Protein 3ZLD (pdb70)

B-factor: mean 50.2, std 16.79, range [17.7, 115.34]

Sequence (393 aa):
GQNPWATTTAFADFMKRFNIPQVHGSGIFVDLGRDTEGYREVGGKCPVFGKAIQMHQPAEYSNNFLDDAPTSNDASKKPLPGGFNNPQVYTSGQKFSPIDDSLLQERLGTAGPKTAIGRCALYAYSTIAVNPSTNYTSTYKYPFVYDAVSRKCYVLSVSAQLLKGEKYCSVNGTPSGLTWACFEPVKEKSSARALVYGSAFVAEGNPDAWQSACPNDAVKDALFGKWEDGQCVPFDTKTSVQSDQATNKEECWKRVFANPLVASDAPTTSSPKSGGFGANWANFYLEKESGETICAIFDQVPDCFAPITGAVAYTALGSSTEVNLPQCDSASFIPIEGPCNNCVQVVTECVGNQFDQTSKACCDIAQFLTDSGMKAIEDCSWNPIMQQMACVV

Solvent-accessible surface area: 18013 Å² total; per-residue (Å²): 106,147,16,42,16,75,79,24,86,7,31,8,73,26,14,130,44,3,38,0,18,136,23,3,37,3,0,0,27,2,7,1,21,98,77,20,77,76,67,12,1,2,10,1,120,1,1,6,31,8,1,0,5,97,10,48,13,17,100,153,36,84,55,47,1,14,49,55,7,30,65,76,136,45,93,112,76,83,4,9,40,16,6,9,0,5,12,0,35,7,120,75,57,63,84,0,0,38,6,66,7,76,54,0,84,144,102,31,40,130,105,10,14,136,17,19,18,0,21,0,0,38,0,2,62,16,16,54,10,5,43,80,68,101,117,106,79,5,101,4,32,21,0,0,0,9,10,47,68,45,128,66,0,30,3,0,9,21,1,0,0,34,3,145,32,130,149,48,0,0,72,108,17,88,51,92,52,48,55,65,6,7,5,49,4,50,2,37,116,53,113,82,64,38,5,4,2,2,1,0,18,9,5,86,75,88,18,23,40,21,96,80,40,4,1,18,49,1,1,67,56,0,10,0,0,64,65,99,136,39,113,19,48,55,20,76,42,178,86,19,51,42,30,84,84,0,108,71,102,55,59,0,4,76,54,0,0,56,7,118,96,12,1,36,0,25,18,107,168,85,53,44,97,22,28,0,143,16,1,0,2,0,0,20,42,104,41,201,124,83,61,93,39,15,0,0,0,1,72,83,47,3,56,0,2,7,98,78,134,62,2,5,0,2,4,0,1,1,16,16,80,45,58,81,19,17,86,4,12,54,98,80,52,125,77,92,124,19,116,59,106,127,53,66,32,76,12,11,67,14,104,59,45,56,93,67,118,55,73,103,67,72,112,159,70,51,145,48,19,60,28,3,1,22,26,85,58,41,88,8,4,87,0,50,26,7,119,40,78,0,44,47,130

Radius of gyration: 23.61 Å; Cα contacts (8 Å, |Δi|>4): 1035; chains: 2; bounding box: 48×44×84 Å

Foldseek 3Di:
DDDCLCPPPQNVLQLLQLPCLVQFFFFLQAAQADAFPRGTARATQAKFWQKAKQWFEAPVAPRHQCFAAQDDQDDVDWAGGTHFFDQDADPVRHGLPKDALVVQCVVQDDVAADDSQLSLLQSQQVDWDFDPPPTDTTNGTFKWKAWPVRRIITTGPDSDAFDDDQVAADGNCPPTPHHHTTMGMFRHDDPVTIMMIHGSCNNPPPVNVNVSRHQAAKAWQKAFAAQPPNGTDHDDLVQFPHKDFADDLVRLQGCLLDPPWFGHQDCPCHGRIRSRQTQWKWKWDFDPPPGTIIITTHRDRGSHIDGHHGIIMHTNRYYSHHDYRQQARQVPDDWDWDDQDPQKIWIWHQDPRHTDTDIGGND/DCCVVVVVVVDDDDDQWDADPVVRDIGGDD

CATH classification: 2.10.70.70

Nearest PDB structures (foldseek):
  3zld-assembly1_B  TM=1.034E+00  e=5.941E-05  Toxoplasma gondii
  8him-assembly1_C  TM=4.377E-01  e=8.792E+00  Brassica oleracea
  8buu-assembly1_0  TM=3.820E-01  e=9.437E+00  Bacillus subtilis subsp. subtilis str. 168
  3zld-assembly1_A  TM=1.003E+00  e=3.869E-83  Toxoplasma gondii
  3zle-assembly4_D  TM=8.982E-01  e=1.155E-68  Toxoplasma gondii

Secondary structure (DSSP, 8-state):
---HHHHSHHHHHHHHTT-HHHHT-S-SSS---EEETTEEE---SS-EETEEEEE---TTS---TTSBPPSS--SS-SSPPS-SB--EEETTS-BSS-EEHHHHHHHH-SSS-SSHHHHHHHHHHH-EEEETTTTEE------EEEETTTTEEEEBS-----B-STTT-BBTTBSTT-SPBPEEEEE---SS--EEEE-GGGSSS-TTHHHHHS--S-EEEEEEEEEETTEEEEPPTTSSSB--B-SSHHHHHHHHHHSTTS---PPP------TT-SS-EEEEEE-SSS--EEEEEE-S---EEEEEEEEEEEETTS-S---PPP---TTTPPPEE---BTTEEEEEE-GGGS-EEEEEE--/-THHHHHTTT--PPPSEEEETTTTEEEEE-

InterPro domains:
  IPR003298 Apical membrane antigen 1 [PF02430] (107-438)
  IPR003298 Apical membrane antigen 1 [PR01361] (119-138)
  IPR003298 Apical membrane antigen 1 [PR01361] (296-325)
  IPR003298 Apical membrane antigen 1 [PR01361] (408-4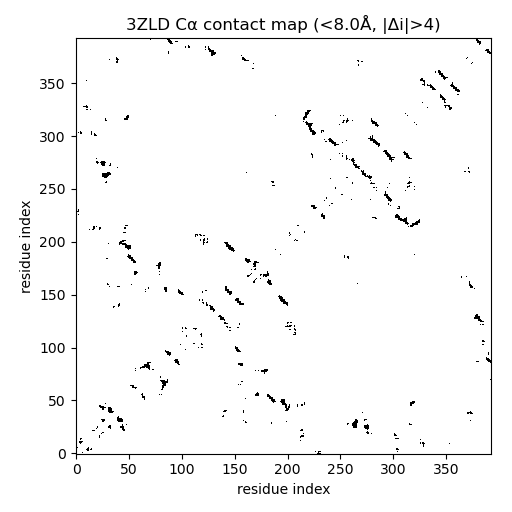36)
  IPR003298 Apical membrane antigen 1 [SM00815] (69-618)

Structure (mmCIF, N/CA/C/O backbone):
data_3ZLD
#
_entry.id   3ZLD
#
_cell.length_a   49.370
_cell.length_b   124.180
_cell.length_c   171.910
_cell.angle_alpha   90.00
_cell.angle_beta   90.00
_cell.angle_gamma   90.00
#
_symmetry.space_group_name_H-M   'C 2 2 21'
#
loop_
_entity.id
_entity.type
_entity.pdbx_description
1 polymer 'APICAL MEMBRANE ANTIGEN 1'
2 polymer 'RHOPTRY NECK PROTEIN 2'
3 water water
#
loop_
_atom_site.group_PDB
_atom_site.id
_atom_site.type_symbol
_atom_site.label_atom_id
_atom_site.label_alt_id
_atom_site.label_comp_id
_atom_site.label_asym_id
_atom_site.label_entity_id
_atom_site.label_seq_id
_atom_site.pdbx_PDB_ins_code
_atom_site.Cartn_x
_atom_site.Cartn_y
_atom_site.Cartn_z
_atom_site.occupancy
_atom_site.B_iso_or_equiv
_atom_site.auth_seq_id
_atom_site.auth_comp_id
_atom_site.auth_asym_id
_atom_site.auth_atom_id
_atom_site.pdbx_PDB_model_num
ATOM 1 N N . GLY A 1 5 ? 61.926 -4.012 33.385 1.00 72.08 96 GLY A N 1
ATOM 2 C CA . GLY A 1 5 ? 62.751 -3.223 32.424 1.00 73.15 96 GLY A CA 1
ATOM 3 C C . GLY A 1 5 ? 62.638 -3.678 30.979 1.00 70.75 96 GLY A C 1
ATOM 4 O O . GLY A 1 5 ? 63.644 -3.852 30.291 1.00 72.30 96 GLY A O 1
ATOM 5 N N . GLN A 1 6 ? 61.413 -3.874 30.516 1.00 67.60 97 GLN A N 1
ATOM 6 C CA . GLN A 1 6 ? 61.166 -4.037 29.095 1.00 68.03 97 GLN A CA 1
ATOM 7 C C . GLN A 1 6 ? 60.999 -2.649 28.489 1.00 68.58 97 GLN A C 1
ATOM 8 O O . GLN A 1 6 ? 60.737 -1.679 29.210 1.00 72.22 97 GLN A O 1
ATOM 14 N N . ASN A 1 7 ? 61.160 -2.554 27.172 1.00 64.87 98 ASN A N 1
ATOM 15 C CA . ASN A 1 7 ? 61.047 -1.279 26.460 1.00 57.11 98 ASN A CA 1
ATOM 16 C C . ASN A 1 7 ? 59.604 -0.912 26.056 1.00 51.08 98 ASN A C 1
ATOM 17 O O . ASN A 1 7 ? 59.015 -1.547 25.190 1.00 49.12 98 ASN A O 1
ATOM 22 N N . PRO A 1 8 ? 59.075 0.177 26.617 1.00 46.29 99 PRO A N 1
ATOM 23 C CA . PRO A 1 8 ? 57.679 0.525 26.430 1.00 45.88 99 PRO A CA 1
ATOM 24 C C . PRO A 1 8 ? 57.378 1.080 25.042 1.00 46.67 99 PRO A C 1
ATOM 25 O O . PRO A 1 8 ? 56.224 1.087 24.614 1.00 46.34 99 PRO A O 1
ATOM 29 N N . TRP A 1 9 ? 58.411 1.581 24.373 1.00 46.44 100 TRP A N 1
ATOM 30 C CA . TRP A 1 9 ? 58.289 2.100 23.017 1.00 46.63 100 TRP A CA 1
ATOM 31 C C . TRP A 1 9 ? 58.111 0.994 21.986 1.00 47.31 100 TRP A C 1
ATOM 32 O O . TRP A 1 9 ? 57.487 1.201 20.961 1.00 46.73 100 TRP A O 1
ATOM 43 N N . ALA A 1 10 ? 58.702 -0.165 22.255 1.00 49.57 101 ALA A N 1
ATOM 44 C CA . ALA A 1 10 ? 58.448 -1.366 21.476 1.00 49.79 101 ALA A CA 1
ATOM 45 C C . ALA A 1 10 ? 57.168 -2.052 21.958 1.00 51.68 101 ALA A C 1
ATOM 46 O O . ALA A 1 10 ? 56.366 -2.542 21.163 1.00 49.53 101 ALA A O 1
ATOM 48 N N . THR A 1 11 ? 56.991 -2.074 23.272 1.00 56.56 102 THR A N 1
ATOM 49 C CA . THR A 1 11 ? 55.891 -2.796 23.907 1.00 60.71 102 THR A CA 1
ATOM 50 C C . THR A 1 11 ? 54.518 -2.162 23.658 1.00 60.66 102 THR A C 1
ATOM 51 O O . THR A 1 11 ? 53.630 -2.766 23.057 1.00 61.48 102 THR A O 1
ATOM 55 N N . THR A 1 12 ? 54.344 -0.944 24.140 1.00 59.26 103 THR A N 1
ATOM 56 C CA . THR A 1 12 ? 53.019 -0.424 24.385 1.00 56.26 103 THR A CA 1
ATOM 57 C C . THR A 1 12 ? 52.433 0.366 23.225 1.00 53.94 103 THR A C 1
ATOM 58 O O . THR A 1 12 ? 53.092 1.209 22.618 1.00 50.40 103 THR A O 1
ATOM 62 N N . THR A 1 13 ? 51.152 0.129 22.987 1.00 53.21 104 THR A N 1
ATOM 63 C CA . THR A 1 13 ? 50.492 0.579 21.785 1.00 53.42 104 THR A CA 1
ATOM 64 C C . THR A 1 13 ? 50.688 2.062 21.558 1.00 56.12 104 THR A C 1
ATOM 65 O O . THR A 1 13 ? 50.973 2.479 20.449 1.00 61.29 104 THR A O 1
ATOM 69 N N . ALA A 1 14 ? 50.520 2.864 22.598 1.00 57.73 105 ALA A N 1
ATOM 70 C CA . ALA A 1 14 ? 50.648 4.314 22.448 1.00 58.16 105 ALA A CA 1
ATOM 71 C C . ALA A 1 14 ? 52.085 4.695 22.094 1.00 55.73 105 ALA A C 1
ATOM 72 O O . ALA A 1 14 ? 52.325 5.515 21.216 1.00 55.16 105 ALA A O 1
ATOM 74 N N . PHE A 1 15 ? 53.035 4.069 22.766 1.00 51.11 106 PHE A N 1
ATOM 75 C CA . PHE A 1 15 ? 54.417 4.435 22.615 1.00 49.15 106 PHE A CA 1
ATOM 76 C C . PHE A 1 15 ? 54.960 3.829 21.338 1.00 47.73 106 PHE A C 1
ATOM 77 O O . PHE A 1 15 ? 55.654 4.491 20.590 1.00 47.98 106 PHE A O 1
ATOM 85 N N . ALA A 1 16 ? 54.642 2.561 21.093 1.00 46.57 107 ALA A N 1
ATOM 86 C CA . ALA A 1 16 ? 55.040 1.891 19.843 1.00 45.23 107 ALA A CA 1
ATOM 87 C C . ALA A 1 16 ? 54.561 2.656 18.602 1.00 45.25 107 ALA A C 1
ATOM 88 O O . ALA A 1 16 ? 55.358 2.961 17.711 1.00 44.05 107 ALA A O 1
ATOM 90 N N . ASP A 1 17 ? 53.270 2.987 18.566 1.00 44.65 108 ASP A N 1
ATOM 91 C CA . ASP A 1 17 ? 52.683 3.698 17.438 1.00 43.46 108 ASP A CA 1
ATOM 92 C C . ASP A 1 17 ? 53.475 4.956 17.101 1.00 41.96 108 ASP A C 1
ATOM 93 O O . ASP A 1 17 ? 53.631 5.310 15.924 1.00 44.68 108 ASP A O 1
ATOM 98 N N . PHE A 1 18 ? 53.955 5.636 18.134 1.00 38.65 109 PHE A N 1
ATOM 99 C CA . PHE A 1 18 ? 54.701 6.881 17.970 1.00 38.07 109 PHE A CA 1
ATOM 100 C C . PHE A 1 18 ? 56.087 6.571 17.447 1.00 36.36 109 PHE A C 1
ATOM 101 O O . PHE A 1 18 ? 56.492 7.053 16.419 1.00 38.71 109 PHE A O 1
ATOM 109 N N . MET A 1 19 ? 56.795 5.729 18.166 1.00 36.81 110 MET A N 1
ATOM 110 C CA . MET A 1 19 ? 58.162 5.356 17.833 1.00 36.81 110 MET A CA 1
ATOM 111 C C . MET A 1 19 ? 58.285 4.728 16.445 1.00 34.93 110 MET A C 1
ATOM 112 O O . MET A 1 19 ? 59.308 4.891 15.783 1.00 35.95 110 MET A O 1
ATOM 117 N N . LYS A 1 20 ? 57.258 3.994 16.022 1.00 33.82 111 LYS A N 1
ATOM 118 C CA . LYS A 1 20 ? 57.186 3.473 14.653 1.00 34.65 111 LYS A CA 1
ATOM 119 C C . LYS A 1 20 ? 57.419 4.552 13.576 1.00 32.86 111 LYS A C 1
ATOM 120 O O . LYS A 1 20 ? 58.059 4.269 12.558 1.00 32.54 111 LYS A O 1
ATOM 126 N N . ARG A 1 21 ? 56.930 5.782 13.814 1.00 31.27 112 ARG A N 1
ATOM 127 C CA . ARG A 1 21 ? 57.054 6.885 12.823 1.00 29.84 112 ARG A CA 1
ATOM 128 C C . ARG A 1 21 ? 58.494 7.243 12.570 1.00 30.02 112 ARG A C 1
ATOM 129 O O . ARG A 1 21 ? 58.797 7.916 11.595 1.00 30.46 112 ARG A O 1
ATOM 137 N N . PHE A 1 22 ? 59.389 6.799 13.434 1.00 30.33 113 PHE A N 1
ATOM 138 C CA . PHE A 1 22 ? 60.740 7.283 13.360 1.00 32.63 113 PHE A CA 1
ATOM 139 C C . PHE A 1 22 ? 61.702 6.252 12.790 1.00 32.62 113 PHE A C 1
ATOM 140 O O . PHE A 1 22 ? 62.911 6.477 12.724 1.00 31.16 113 PHE A O 1
ATOM 148 N N . ASN A 1 23 ? 61.136 5.158 12.295 1.00 34.26 114 ASN A N 1
ATOM 149 C CA . ASN A 1 23 ? 61.806 4.339 11.274 1.00 34.66 114 ASN A CA 1
ATOM 150 C C . ASN A 1 23 ? 61.526 4.858 9.858 1.00 34.21 114 ASN A C 1
ATOM 151 O O . ASN A 1 23 ? 60.603 4.419 9.197 1.00 32.39 114 ASN A O 1
ATOM 156 N N . ILE A 1 24 ? 62.354 5.783 9.404 1.00 34.41 115 ILE A N 1
ATOM 157 C CA . ILE A 1 24 ? 62.155 6.434 8.128 1.00 33.57 115 ILE A CA 1
ATOM 158 C C . ILE A 1 24 ? 62.255 5.457 6.968 1.00 31.98 115 ILE A C 1
ATOM 159 O O . ILE A 1 24 ? 61.346 5.386 6.165 1.00 32.64 115 ILE A O 1
ATOM 164 N N . PRO A 1 25 ? 63.345 4.675 6.889 1.00 30.83 116 PRO A N 1
ATOM 165 C CA . PRO A 1 25 ? 63.367 3.678 5.833 1.00 30.06 116 PRO A CA 1
ATOM 166 C C . PRO A 1 25 ? 62.072 2.876 5.708 1.00 30.50 116 PRO A C 1
ATOM 167 O O . PRO A 1 25 ? 61.605 2.678 4.605 1.00 31.70 116 PRO A O 1
ATOM 171 N N . GLN A 1 26 ? 61.481 2.441 6.817 1.00 30.07 117 GLN A N 1
ATOM 172 C CA . GLN A 1 26 ? 60.253 1.636 6.744 1.00 29.38 117 GLN A CA 1
ATOM 173 C C . GLN A 1 26 ? 58.979 2.435 6.419 1.00 31.15 117 GLN A C 1
ATOM 174 O O . GLN A 1 26 ? 58.090 1.933 5.750 1.00 32.58 117 GLN A O 1
ATOM 180 N N . VAL A 1 27 ? 58.873 3.662 6.919 1.00 33.21 118 VAL A N 1
ATOM 181 C CA . VAL A 1 27 ? 57.628 4.424 6.793 1.00 34.27 118 VAL A CA 1
ATOM 182 C C . VAL A 1 27 ? 57.699 5.365 5.601 1.00 37.36 118 VAL A C 1
ATOM 183 O O . VAL A 1 27 ? 56.680 5.802 5.100 1.00 45.93 118 VAL A O 1
ATOM 187 N N . HIS A 1 28 ? 58.894 5.707 5.158 1.00 36.85 119 HIS A N 1
ATOM 188 C CA . HIS A 1 28 ? 59.040 6.604 4.015 1.00 35.80 119 HIS A CA 1
ATOM 189 C C . HIS A 1 28 ? 59.618 5.842 2.830 1.00 37.52 119 HIS A C 1
ATOM 190 O O . HIS A 1 28 ? 59.001 5.780 1.762 1.00 37.75 119 HIS A O 1
ATOM 197 N N . GLY A 1 29 ? 60.805 5.263 3.023 1.00 36.98 120 GLY A N 1
ATOM 198 C CA . GLY A 1 29 ? 61.363 4.315 2.066 1.00 36.05 120 GLY A CA 1
ATOM 199 C C . GLY A 1 29 ? 61.880 4.955 0.815 1.00 35.52 120 GLY A C 1
ATOM 200 O O . GLY A 1 29 ? 61.717 4.428 -0.255 1.00 34.83 120 GLY A O 1
ATOM 201 N N . SER A 1 30 ? 62.501 6.110 0.950 1.00 38.30 121 SER A N 1
ATOM 202 C CA . SER A 1 30 ? 63.066 6.788 -0.200 1.00 40.48 121 SER A CA 1
ATOM 203 C C . SER A 1 30 ? 63.945 7.935 0.236 1.00 39.36 121 SER A C 1
ATOM 204 O O . SER A 1 30 ? 64.029 8.245 1.416 1.00 39.77 121 SER A O 1
ATOM 207 N N . GLY A 1 31 ? 64.608 8.559 -0.730 1.00 38.87 122 GLY A N 1
ATOM 208 C CA . GLY A 1 31 ? 65.384 9.752 -0.469 1.00 36.73 122 GLY A CA 1
ATOM 209 C C . GLY A 1 31 ? 64.469 10.821 0.073 1.00 34.41 122 GLY A C 1
ATOM 210 O O . GLY A 1 31 ? 63.333 10.920 -0.328 1.00 31.40 122 GLY A O 1
ATOM 211 N N . ILE A 1 32 ? 64.972 11.580 1.029 1.00 35.55 123 ILE A N 1
ATOM 212 C CA . ILE A 1 32 ? 64.257 12.707 1.598 1.00 37.72 123 ILE A CA 1
ATOM 213 C C . ILE A 1 32 ? 64.682 13.995 0.896 1.00 36.83 123 ILE A C 1
ATOM 214 O O . ILE A 1 32 ? 63.845 14.719 0.339 1.00 34.71 123 ILE A O 1
ATOM 219 N N . PHE A 1 33 ? 65.984 14.279 0.942 1.00 36.21 124 PHE A N 1
ATOM 220 C CA . PHE A 1 33 ? 66.535 15.504 0.347 1.00 36.30 124 PHE A CA 1
ATOM 221 C C . PHE A 1 33 ? 66.128 15.610 -1.101 1.00 37.49 124 PHE A C 1
ATOM 222 O O . PHE A 1 33 ? 65.529 16.614 -1.522 1.00 38.01 124 PHE A O 1
ATOM 230 N N . VAL A 1 34 ? 66.482 14.573 -1.856 1.00 36.38 125 VAL A N 1
ATOM 231 C CA . VAL A 1 34 ? 65.927 14.342 -3.172 1.00 34.03 125 VAL A CA 1
ATOM 232 C C . VAL A 1 34 ? 65.209 12.996 -3.107 1.00 34.62 125 VAL A C 1
ATOM 233 O O . VAL A 1 34 ? 65.782 12.000 -2.673 1.00 32.37 125 VAL A O 1
ATOM 237 N N . ASP A 1 35 ? 63.937 12.998 -3.493 1.00 36.23 126 ASP A N 1
ATOM 238 C CA . ASP A 1 35 ? 63.129 11.789 -3.530 1.00 37.42 126 ASP A CA 1
ATOM 239 C C . ASP A 1 35 ? 62.956 11.392 -4.980 1.00 40.46 126 ASP A C 1
ATOM 240 O O . ASP A 1 35 ? 62.126 11.960 -5.690 1.00 42.27 126 ASP A O 1
ATOM 245 N N . LEU A 1 36 ? 63.761 10.429 -5.428 1.00 43.17 127 LEU A N 1
ATOM 246 C CA . LEU A 1 36 ? 63.601 9.835 -6.765 1.00 41.05 127 LEU A CA 1
ATOM 247 C C . LEU A 1 36 ? 63.545 8.292 -6.656 1.00 42.20 127 LEU A C 1
ATOM 248 O O . LEU A 1 36 ? 64.253 7.556 -7.367 1.00 40.30 127 LEU A O 1
ATOM 253 N N . GLY A 1 37 ? 62.629 7.833 -5.789 1.00 40.78 128 GLY A N 1
ATOM 254 C CA . GLY A 1 37 ? 62.628 6.466 -5.284 1.00 40.80 128 GLY A CA 1
ATOM 255 C C . GLY A 1 37 ? 62.209 5.410 -6.276 1.00 40.96 128 GLY A C 1
ATOM 256 O O . GLY A 1 37 ? 62.627 4.260 -6.166 1.00 42.23 128 GLY A O 1
ATOM 257 N N . ARG A 1 38 ? 61.368 5.800 -7.233 1.00 41.03 129 ARG A N 1
ATOM 258 C CA . ARG A 1 38 ? 60.851 4.890 -8.254 1.00 39.71 129 ARG A CA 1
ATOM 259 C C . ARG A 1 38 ? 61.358 5.276 -9.633 1.00 39.67 129 ARG A C 1
ATOM 260 O O . ARG A 1 38 ? 61.996 6.321 -9.804 1.00 37.15 129 ARG A O 1
ATOM 268 N N . ASP A 1 39 ? 61.081 4.401 -10.602 1.00 42.61 130 ASP A N 1
ATOM 269 C CA . ASP A 1 39 ? 61.296 4.677 -12.019 1.00 45.19 130 ASP A CA 1
ATOM 270 C C . ASP A 1 39 ? 60.113 4.172 -12.839 1.00 42.89 130 ASP A C 1
ATOM 271 O O . ASP A 1 39 ? 59.598 3.088 -12.600 1.00 39.58 130 ASP A O 1
ATOM 276 N N . THR A 1 40 ? 59.689 4.974 -13.810 1.00 44.70 131 THR A N 1
ATOM 277 C CA . THR A 1 40 ? 58.516 4.653 -14.627 1.00 42.85 131 THR A CA 1
ATOM 278 C C . THR A 1 40 ? 58.687 5.075 -16.079 1.00 41.38 131 THR A C 1
ATOM 279 O O . THR A 1 40 ? 59.083 6.188 -16.374 1.00 39.41 131 THR A O 1
ATOM 283 N N . GLU A 1 41 ? 58.387 4.156 -16.981 1.00 44.37 132 GLU A N 1
ATOM 284 C CA . GLU A 1 41 ? 58.428 4.426 -18.398 1.00 47.22 132 GLU A CA 1
ATOM 285 C C . GLU A 1 41 ? 59.790 4.935 -18.831 1.00 45.19 132 GLU A C 1
ATOM 286 O O . GLU A 1 41 ? 59.895 5.671 -19.803 1.00 44.00 132 GLU A O 1
ATOM 292 N N . GLY A 1 42 ? 60.831 4.542 -18.106 1.00 44.13 133 GLY A N 1
ATOM 293 C CA . GLY A 1 42 ? 62.179 4.987 -18.413 1.00 45.24 133 GLY A CA 1
ATOM 294 C C . GLY A 1 42 ? 62.527 6.350 -17.838 1.00 47.04 133 GLY A C 1
ATOM 295 O O . GLY A 1 42 ? 63.473 7.002 -18.311 1.00 46.73 133 GLY A O 1
ATOM 296 N N . TYR A 1 43 ? 61.772 6.783 -16.820 1.00 47.30 134 TYR A N 1
ATOM 297 C CA . TYR A 1 43 ? 62.083 8.013 -16.077 1.00 44.82 134 TYR A CA 1
ATOM 298 C C . TYR A 1 43 ? 62.179 7.768 -14.594 1.00 43.37 134 TYR A C 1
ATOM 299 O O . TYR A 1 43 ? 61.792 6.727 -14.107 1.00 43.11 134 TYR A O 1
ATOM 308 N N . ARG A 1 44 ? 62.716 8.752 -13.888 1.00 42.70 135 ARG A N 1
ATOM 309 C CA . ARG A 1 44 ? 62.790 8.717 -12.440 1.00 39.01 135 ARG A CA 1
ATOM 310 C C . ARG A 1 44 ? 61.584 9.453 -11.846 1.00 36.10 135 ARG A C 1
ATOM 311 O O . ARG A 1 44 ? 61.126 10.448 -12.386 1.00 33.04 135 ARG A O 1
ATOM 319 N N . GLU A 1 45 ? 61.080 8.942 -10.731 1.00 35.97 136 GLU A N 1
ATOM 320 C CA . GLU A 1 45 ? 59.782 9.352 -10.199 1.00 35.25 136 GLU A CA 1
ATOM 321 C C . GLU A 1 45 ? 59.903 9.575 -8.722 1.00 33.08 136 GLU A C 1
ATOM 322 O O . GLU A 1 45 ? 60.555 8.824 -8.014 1.00 30.75 136 GLU A O 1
ATOM 328 N N . VAL A 1 46 ? 59.268 10.627 -8.261 1.00 34.40 137 VAL A N 1
ATOM 329 C CA . VAL A 1 46 ? 59.166 10.888 -6.853 1.00 34.25 137 VAL A CA 1
ATOM 330 C C . VAL A 1 46 ? 58.248 9.806 -6.294 1.00 35.42 137 VAL A C 1
ATOM 331 O O . VAL A 1 46 ? 57.114 9.640 -6.778 1.00 36.32 137 VAL A O 1
ATOM 335 N N . GLY A 1 47 ? 58.748 9.056 -5.305 1.00 35.15 138 GLY A N 1
ATOM 336 C CA . GLY A 1 47 ? 58.041 7.873 -4.780 1.00 35.16 138 GLY A CA 1
ATOM 337 C C . GLY A 1 47 ? 57.736 7.819 -3.280 1.00 35.69 138 GLY A C 1
ATOM 338 O O . GLY A 1 47 ? 56.903 7.043 -2.864 1.00 38.42 138 GLY A O 1
ATOM 339 N N . GLY A 1 48 ? 58.394 8.643 -2.470 1.00 35.71 139 GLY A N 1
ATOM 340 C CA . GLY A 1 48 ? 58.358 8.493 -0.994 1.00 35.46 139 GLY A CA 1
ATOM 341 C C . GLY A 1 48 ? 57.000 8.538 -0.284 1.00 33.10 139 GLY A C 1
ATOM 342 O O . GLY A 1 48 ? 56.202 9.412 -0.505 1.00 32.15 139 GLY A O 1
ATOM 343 N N . LYS A 1 49 ? 56.791 7.609 0.629 1.00 34.27 140 LYS A N 1
ATOM 344 C CA . LYS A 1 49 ? 55.493 7.432 1.307 1.00 38.72 140 LYS A CA 1
ATOM 345 C C . LYS A 1 49 ? 55.048 8.582 2.272 1.00 37.54 140 LYS A C 1
ATOM 346 O O . LYS A 1 49 ? 53.854 8.832 2.421 1.00 35.62 140 LYS A O 1
ATOM 352 N N . CYS A 1 50 ? 55.994 9.214 2.964 1.00 35.72 141 CYS A N 1
ATOM 353 C CA . CYS A 1 50 ? 55.690 10.320 3.854 1.00 34.18 141 CYS A CA 1
ATOM 354 C C . CYS A 1 50 ? 55.861 11.668 3.203 1.00 35.50 141 CYS A C 1
ATOM 355 O O . CYS A 1 50 ? 56.811 11.891 2.467 1.00 36.29 141 CYS A O 1
ATOM 358 N N . PRO A 1 51 ? 54.968 12.607 3.538 1.00 36.53 142 PRO A N 1
ATOM 359 C CA . PRO A 1 51 ? 55.078 13.966 3.069 1.00 35.52 142 PRO A CA 1
ATOM 360 C C . PRO A 1 51 ? 56.177 14.693 3.835 1.00 34.81 142 PRO A C 1
ATOM 361 O O . PRO A 1 51 ? 56.481 14.314 4.969 1.00 39.25 142 PRO A O 1
ATOM 365 N N . VAL A 1 52 ? 56.745 15.735 3.225 1.00 33.00 143 VAL A N 1
ATOM 366 C CA . VAL A 1 52 ? 57.933 16.438 3.759 1.00 29.89 143 VAL A CA 1
ATOM 367 C C . VAL A 1 52 ? 57.670 17.906 4.036 1.00 28.60 143 VAL A C 1
ATOM 368 O O . VAL A 1 52 ? 57.321 18.671 3.126 1.00 28.91 143 VAL A O 1
ATOM 372 N N . PHE A 1 53 ? 57.894 18.309 5.281 1.00 26.46 144 PHE A N 1
ATOM 373 C CA . PHE A 1 53 ? 57.394 19.577 5.760 1.00 25.16 144 PHE A CA 1
ATOM 374 C C . PHE A 1 53 ? 58.438 20.659 5.728 1.00 27.64 144 PHE A C 1
ATOM 375 O O . PHE A 1 53 ? 59.450 20.564 6.389 1.00 29.34 144 PHE A O 1
ATOM 383 N N . GLY A 1 54 ? 58.181 21.706 4.955 1.00 31.35 145 GLY A N 1
ATOM 384 C CA . GLY A 1 54 ? 59.094 22.858 4.863 1.00 30.57 145 GLY A CA 1
ATOM 385 C C . GLY A 1 54 ? 59.958 22.785 3.623 1.00 30.06 145 GLY A C 1
ATOM 386 O O . GLY A 1 54 ? 60.727 23.699 3.348 1.00 29.68 145 GLY A O 1
ATOM 387 N N . LYS A 1 55 ? 59.838 21.700 2.869 1.00 29.65 146 LYS A N 1
ATOM 388 C CA . LYS A 1 55 ? 60.695 21.508 1.718 1.00 32.37 146 LYS A CA 1
ATOM 389 C C . LYS A 1 55 ? 60.305 22.498 0.637 1.00 33.27 146 LYS A C 1
ATOM 390 O O . LYS A 1 55 ? 59.113 22.699 0.353 1.00 32.68 146 LYS A O 1
ATOM 396 N N . ALA A 1 56 ? 61.314 23.151 0.071 1.00 33.38 147 ALA A N 1
ATOM 397 C CA . ALA A 1 56 ? 61.112 24.001 -1.076 1.00 32.61 147 ALA A CA 1
ATOM 398 C C . ALA A 1 56 ? 62.336 23.960 -1.950 1.00 31.19 147 ALA A C 1
ATOM 399 O O . ALA A 1 56 ? 63.399 23.558 -1.506 1.00 30.85 147 ALA A O 1
ATOM 401 N N . ILE A 1 57 ? 62.162 24.380 -3.200 1.00 29.84 148 ILE A N 1
ATOM 402 C CA . ILE A 1 57 ? 63.225 24.426 -4.173 1.00 28.43 148 ILE A CA 1
ATOM 403 C C . ILE A 1 57 ? 63.734 25.867 -4.267 1.00 28.36 148 ILE A C 1
ATOM 404 O O . ILE A 1 57 ? 63.046 26.751 -4.758 1.00 27.38 148 ILE A O 1
ATOM 409 N N . GLN A 1 58 ? 64.933 26.105 -3.775 1.00 29.81 149 GLN A N 1
ATOM 410 C CA . GLN A 1 58 ? 65.639 27.357 -4.036 1.00 30.97 149 GLN A CA 1
ATOM 411 C C . GLN A 1 58 ? 66.139 27.325 -5.491 1.00 31.14 149 GLN A C 1
ATOM 412 O O . GLN A 1 58 ? 66.681 26.320 -5.950 1.00 28.55 149 GLN A O 1
ATOM 418 N N . MET A 1 59 ? 65.962 28.425 -6.208 1.00 33.52 150 MET A N 1
ATOM 419 C CA . MET A 1 59 ? 66.437 28.515 -7.587 1.00 35.40 150 MET A CA 1
ATOM 420 C C . MET A 1 59 ? 67.460 29.594 -7.748 1.00 34.90 150 MET A C 1
ATOM 421 O O . MET A 1 59 ? 67.580 30.464 -6.918 1.00 34.93 150 MET A O 1
ATOM 426 N N . HIS A 1 60 ? 68.191 29.538 -8.847 1.00 39.15 151 HIS A N 1
ATOM 427 C CA . HIS A 1 60 ? 69.258 30.508 -9.108 1.00 40.67 151 HIS A CA 1
ATOM 428 C C . HIS A 1 60 ? 69.151 31.070 -10.508 1.00 40.03 151 HIS A C 1
ATOM 429 O O . HIS A 1 60 ? 70.133 31.142 -11.246 1.00 38.43 151 HIS A O 1
ATOM 436 N N . GLN A 1 61 ? 67.933 31.470 -10.859 1.00 41.78 152 GLN A N 1
ATOM 437 C CA . GLN A 1 61 ? 67.714 32.291 -12.022 1.00 43.27 152 GLN A CA 1
ATOM 438 C C . GLN A 1 61 ? 68.166 33.671 -11.615 1.00 44.92 152 GLN A C 1
ATOM 439 O O . GLN A 1 61 ? 68.234 33.976 -10.429 1.00 47.13 152 GLN A O 1
ATOM 445 N N . PRO A 1 62 ? 68.519 34.497 -12.591 1.00 47.94 153 PRO A N 1
ATOM 446 C CA . PRO A 1 62 ? 68.933 35.873 -12.368 1.00 50.02 153 PRO A CA 1
ATOM 447 C C . PRO A 1 62 ? 67.877 36.689 -11.639 1.00 51.37 153 PRO A C 1
ATOM 448 O O . PRO A 1 62 ? 66.694 36.334 -11.666 1.00 48.89 153 PRO A O 1
ATOM 452 N N . ALA A 1 63 ? 68.307 37.794 -11.031 1.00 52.42 154 ALA A N 1
ATOM 453 C CA . ALA A 1 63 ? 67.431 38.630 -10.177 1.00 55.16 154 ALA A CA 1
ATOM 454 C C . ALA A 1 63 ? 66.132 39.133 -10.863 1.00 56.73 154 ALA A C 1
ATOM 455 O O . ALA A 1 63 ? 65.053 39.110 -10.269 1.00 52.52 154 ALA A O 1
ATOM 457 N N . GLU A 1 64 ? 66.252 39.602 -12.098 1.00 59.55 155 GLU A N 1
ATOM 458 C CA . GLU A 1 64 ? 65.077 39.949 -12.908 1.00 61.23 155 GLU A CA 1
ATOM 459 C C . GLU A 1 64 ? 64.001 38.858 -12.906 1.00 61.03 155 GLU A C 1
ATOM 460 O O . GLU A 1 64 ? 62.811 39.160 -12.987 1.00 62.51 155 GLU A O 1
ATOM 466 N N . TYR A 1 65 ? 64.425 37.594 -12.841 1.00 58.78 156 TYR A N 1
ATOM 467 C CA . TYR A 1 65 ? 63.496 36.469 -12.794 1.00 52.69 156 TYR A CA 1
ATOM 468 C C . TYR A 1 65 ? 62.870 36.417 -11.414 1.00 47.14 156 TYR A C 1
ATOM 469 O O . TYR A 1 65 ? 63.495 36.789 -10.431 1.00 44.13 156 TYR A O 1
ATOM 478 N N . SER A 1 66 ? 61.643 35.926 -11.337 1.00 44.87 157 SER A N 1
ATOM 479 C CA . SER A 1 66 ? 60.916 35.892 -10.059 1.00 44.60 157 SER A CA 1
ATOM 480 C C . SER A 1 66 ? 61.474 34.862 -9.121 1.00 41.59 157 SER A C 1
ATOM 481 O O . SER A 1 66 ? 61.274 34.950 -7.923 1.00 39.38 157 SER A O 1
ATOM 484 N N . ASN A 1 67 ? 62.140 33.857 -9.665 1.00 43.12 158 ASN A N 1
ATOM 485 C CA . ASN A 1 67 ? 62.814 32.878 -8.831 1.00 45.26 158 ASN A CA 1
ATOM 486 C C . ASN A 1 67 ? 61.905 32.203 -7.792 1.00 45.16 158 ASN A C 1
ATOM 487 O O . ASN A 1 67 ? 62.313 31.975 -6.659 1.00 43.78 158 ASN A O 1
ATOM 492 N N . ASN A 1 68 ? 60.672 31.901 -8.187 1.00 45.13 159 ASN A N 1
ATOM 493 C CA . ASN A 1 68 ? 59.801 31.055 -7.391 1.00 44.51 159 ASN A CA 1
ATOM 494 C C . ASN A 1 68 ? 59.526 29.760 -8.142 1.00 42.28 159 ASN A C 1
ATOM 495 O O . ASN A 1 68 ? 59.173 29.788 -9.313 1.00 40.63 159 ASN A O 1
ATOM 500 N N . PHE A 1 69 ? 59.694 28.630 -7.464 1.00 41.08 160 PHE A N 1
ATOM 501 C CA . PHE A 1 69 ? 59.521 27.324 -8.103 1.00 40.82 160 PHE A CA 1
ATOM 502 C C . PHE A 1 69 ? 58.049 26.900 -8.200 1.00 41.36 160 PHE A C 1
ATOM 503 O O . PHE A 1 69 ? 57.729 25.870 -8.794 1.00 39.92 160 PHE A O 1
ATOM 511 N N . LEU A 1 70 ? 57.155 27.694 -7.626 1.00 41.95 161 LEU A N 1
ATOM 512 C CA . LEU A 1 70 ? 55.729 27.418 -7.729 1.00 40.91 161 LEU A CA 1
ATOM 513 C C . LEU A 1 70 ? 55.119 28.188 -8.876 1.00 39.80 161 LEU A C 1
ATOM 514 O O . LEU A 1 70 ? 53.932 28.056 -9.157 1.00 38.13 161 LEU A O 1
ATOM 519 N N . ASP A 1 71 ? 55.942 28.977 -9.554 1.00 40.49 162 ASP A N 1
ATOM 520 C CA . ASP A 1 71 ? 55.517 29.621 -10.779 1.00 43.39 162 ASP A CA 1
ATOM 521 C C . ASP A 1 71 ? 55.200 28.594 -11.846 1.00 43.47 162 ASP A C 1
ATOM 522 O O . ASP A 1 71 ? 55.783 27.495 -11.878 1.00 40.27 162 ASP A O 1
ATOM 527 N N . ASP A 1 72 ? 54.268 28.962 -12.721 1.00 44.26 163 ASP A N 1
ATOM 528 C CA . ASP A 1 72 ? 53.963 28.149 -13.870 1.00 44.65 163 ASP A CA 1
ATOM 529 C C . ASP A 1 72 ? 55.268 27.777 -14.545 1.00 44.67 163 ASP A C 1
ATOM 530 O O . ASP A 1 72 ? 56.061 28.642 -14.882 1.00 43.75 163 ASP A O 1
ATOM 535 N N . ALA A 1 73 ? 55.502 26.478 -14.692 1.00 47.65 164 ALA A N 1
ATOM 536 C CA . ALA A 1 73 ? 56.674 25.970 -15.391 1.00 50.76 164 ALA A CA 1
ATOM 537 C C . ALA A 1 73 ? 56.731 26.535 -16.808 1.00 52.88 164 ALA A C 1
ATOM 538 O O . ALA A 1 73 ? 55.697 26.884 -17.374 1.00 53.83 164 ALA A O 1
ATOM 540 N N . PRO A 1 74 ? 57.942 26.622 -17.391 1.00 58.40 165 PRO A N 1
ATOM 541 C CA . PRO A 1 74 ? 58.108 27.311 -18.681 1.00 59.45 165 PRO A CA 1
ATOM 542 C C . PRO A 1 74 ? 57.301 26.651 -19.784 1.00 63.46 165 PRO A C 1
ATOM 543 O O . PRO A 1 74 ? 57.473 25.473 -20.054 1.00 62.58 165 PRO A O 1
ATOM 547 N N . THR A 1 75 ? 56.438 27.425 -20.421 1.00 71.93 166 THR A N 1
ATOM 548 C CA . THR A 1 75 ? 55.360 26.885 -21.252 1.00 76.60 166 THR A CA 1
ATOM 549 C C . THR A 1 75 ? 55.837 26.383 -22.639 1.00 79.20 166 THR A C 1
ATOM 550 O O . THR A 1 75 ? 55.599 25.228 -22.986 1.00 79.71 166 THR A O 1
ATOM 554 N N . SER A 1 76 ? 56.485 27.248 -23.424 1.00 83.60 167 SER A N 1
ATOM 555 C CA . SER A 1 76 ? 57.070 26.853 -24.731 1.00 85.82 167 SER A CA 1
ATOM 556 C C . SER A 1 76 ? 58.581 27.111 -24.727 1.00 99.45 167 SER A C 1
ATOM 557 O O . SER A 1 76 ? 59.004 28.265 -24.660 1.00 108.43 167 SER A O 1
ATOM 560 N N . ASN A 1 77 ? 59.389 26.044 -24.817 1.00 110.06 168 ASN A N 1
ATOM 561 C CA . ASN A 1 77 ? 60.869 26.161 -24.681 1.00 115.34 168 ASN A CA 1
ATOM 562 C C . ASN A 1 77 ? 61.477 27.318 -25.498 1.00 108.67 168 ASN A C 1
ATOM 563 O O . ASN A 1 77 ? 61.679 27.224 -26.714 1.00 108.67 168 ASN A O 1
ATOM 568 N N . ASP A 1 78 ? 61.791 28.393 -24.792 1.00 100.97 169 ASP A N 1
ATOM 569 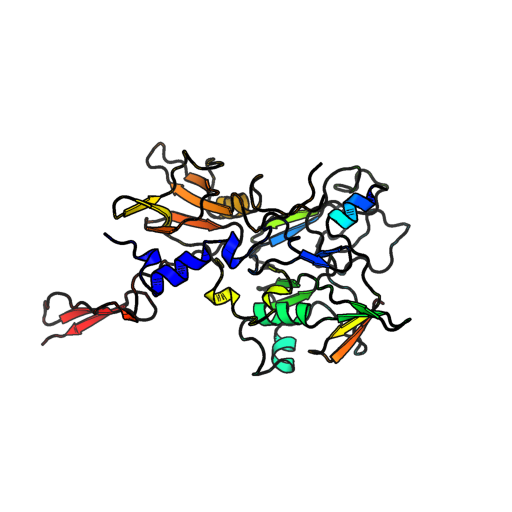C CA . ASP A 1 78 ? 62.051 29.665 -25.413 1.00 98.25 169 ASP A CA 1
ATOM 570 C C . ASP A 1 78 ? 63.514 29.748 -25.871 1.00 95.10 169 ASP A C 1
ATOM 571 O O . ASP A 1 78 ? 64.422 29.254 -25.195 1.00 84.31 169 ASP A O 1
ATOM 576 N N . ALA A 1 79 ? 63.715 30.346 -27.046 1.00 100.06 170 ALA A N 1
ATOM 577 C CA . ALA A 1 79 ? 65.048 30.537 -27.611 1.00 102.84 170 ALA A CA 1
ATOM 578 C C . ALA A 1 79 ? 65.780 31.721 -26.953 1.00 100.40 170 ALA A C 1
ATOM 579 O O . ALA A 1 79 ? 66.864 31.536 -26.384 1.00 93.21 170 ALA A O 1
ATOM 581 N N . SER A 1 80 ? 65.184 32.921 -27.004 1.00 96.24 171 SER A N 1
ATOM 582 C CA . SER A 1 80 ? 65.809 34.121 -26.397 1.00 95.98 171 SER A CA 1
ATOM 583 C C . SER A 1 80 ? 65.931 33.985 -24.867 1.00 98.71 171 SER A C 1
ATOM 584 O O . SER A 1 80 ? 66.564 34.821 -24.213 1.00 101.29 171 SER A O 1
ATOM 587 N N . LYS A 1 81 ? 65.324 32.926 -24.316 1.00 93.00 172 LYS A N 1
ATOM 588 C CA . LYS A 1 81 ? 65.391 32.621 -22.886 1.00 82.09 172 LYS A CA 1
ATOM 589 C C . LYS A 1 81 ? 66.462 31.624 -22.547 1.00 75.55 172 LYS A C 1
ATOM 590 O O . LYS A 1 81 ? 66.346 30.443 -22.874 1.00 71.82 172 LYS A O 1
ATOM 596 N N . LYS A 1 82 ? 67.478 32.104 -21.845 1.00 68.78 173 LYS A N 1
ATOM 597 C CA . LYS A 1 82 ? 68.499 31.262 -21.266 1.00 64.65 173 LYS A CA 1
ATOM 598 C C . LYS A 1 82 ? 69.042 32.007 -20.024 1.00 59.27 173 LYS A C 1
ATOM 599 O O . LYS A 1 82 ? 69.809 32.950 -20.145 1.00 61.23 173 LYS A O 1
ATOM 605 N N . PRO A 1 83 ? 68.641 31.581 -18.826 1.00 56.08 174 PRO A N 1
ATOM 606 C CA . PRO A 1 83 ? 67.938 30.340 -18.585 1.00 55.40 174 PRO A CA 1
ATOM 607 C C . PRO A 1 83 ? 66.441 30.480 -18.749 1.00 51.06 174 PRO A C 1
ATOM 608 O O . PRO A 1 83 ? 65.929 31.592 -18.868 1.00 49.34 174 PRO A O 1
ATOM 612 N N . LEU A 1 84 ? 65.756 29.345 -18.736 1.00 46.88 175 LEU A N 1
ATOM 613 C CA . LEU A 1 84 ? 64.351 29.300 -19.046 1.00 45.31 175 LEU A CA 1
ATOM 614 C C . LEU A 1 84 ? 63.595 29.715 -17.824 1.00 39.63 175 LEU A C 1
ATOM 615 O O . LEU A 1 84 ? 63.759 29.110 -16.779 1.00 36.67 175 LEU A O 1
ATOM 620 N N . PRO A 1 85 ? 62.742 30.741 -17.958 1.00 39.53 176 PRO A N 1
ATOM 621 C CA . PRO A 1 85 ? 61.993 31.348 -16.866 1.00 40.80 176 PRO A CA 1
ATOM 622 C C . PRO A 1 85 ? 60.757 30.564 -16.419 1.00 40.19 176 PRO A C 1
ATOM 623 O O . PRO A 1 85 ? 60.051 29.977 -17.233 1.00 39.03 176 PRO A O 1
ATOM 627 N N . GLY A 1 86 ? 60.490 30.612 -15.122 1.00 40.14 177 GLY A N 1
ATOM 628 C CA . GLY A 1 86 ? 59.256 30.102 -14.574 1.00 40.67 177 GLY A CA 1
ATOM 629 C C . GLY A 1 86 ? 59.498 29.430 -13.245 1.00 40.87 177 GLY A C 1
ATOM 630 O O . GLY A 1 86 ? 60.205 29.945 -12.384 1.00 40.44 177 GLY A O 1
ATOM 631 N N . GLY A 1 87 ? 58.897 28.265 -13.092 1.00 40.15 178 GLY A N 1
ATOM 632 C CA . GLY A 1 87 ? 58.994 27.498 -11.882 1.00 37.32 178 GLY A CA 1
ATOM 633 C C . GLY A 1 87 ? 58.687 26.078 -12.243 1.00 35.42 178 GLY A C 1
ATOM 634 O O . GLY A 1 87 ? 59.023 25.621 -13.339 1.00 34.59 178 GLY A O 1
ATOM 635 N N . PHE A 1 88 ? 58.031 25.382 -11.337 1.00 34.71 179 PHE A N 1
ATOM 636 C CA . PHE A 1 88 ? 57.803 23.963 -11.495 1.00 35.84 179 PHE A CA 1
ATOM 637 C C . PHE A 1 88 ? 56.314 23.597 -11.638 1.00 34.35 179 PHE A C 1
ATOM 638 O O . PHE A 1 88 ? 55.992 22.472 -11.975 1.00 32.82 179 PHE A O 1
ATOM 646 N N . ASN A 1 89 ? 55.418 24.531 -11.347 1.00 34.30 180 ASN A N 1
ATOM 647 C CA . ASN A 1 89 ? 53.988 24.225 -11.300 1.00 35.11 180 ASN A CA 1
ATOM 648 C C . ASN A 1 89 ? 53.451 23.879 -12.688 1.00 38.58 180 ASN A C 1
ATOM 649 O O . ASN A 1 89 ? 53.755 24.544 -13.667 1.00 40.61 180 ASN A O 1
ATOM 654 N N . ASN A 1 90 ? 52.691 22.798 -12.766 1.00 41.50 181 ASN A N 1
ATOM 655 C CA . ASN A 1 90 ? 52.076 22.366 -14.009 1.00 41.28 181 ASN A CA 1
ATOM 656 C C . ASN A 1 90 ? 51.280 23.536 -14.626 1.00 40.78 181 ASN A C 1
ATOM 657 O O . ASN A 1 90 ? 50.471 24.153 -13.950 1.00 42.53 181 ASN A O 1
ATOM 662 N N . PRO A 1 91 ? 51.525 23.858 -15.908 1.00 42.35 182 PRO A N 1
ATOM 663 C CA . PRO A 1 91 ? 50.977 25.068 -16.524 1.00 43.43 182 PRO A CA 1
ATOM 664 C C . PRO A 1 91 ? 49.772 24.822 -17.421 1.00 46.20 182 PRO A C 1
ATOM 665 O O . PRO A 1 91 ? 49.388 25.709 -18.189 1.00 48.59 182 PRO A O 1
ATOM 669 N N . GLN A 1 92 ? 49.212 23.616 -17.361 1.00 47.85 183 GLN A N 1
ATOM 670 C CA . GLN A 1 92 ? 48.124 23.220 -18.253 1.00 44.88 183 GLN A CA 1
ATOM 671 C C . GLN A 1 92 ? 46.802 23.828 -17.801 1.00 44.97 183 GLN A C 1
ATOM 672 O O . GLN A 1 92 ? 46.647 24.206 -16.624 1.00 40.88 183 GLN A O 1
ATOM 678 N N . VAL A 1 93 ? 45.859 23.940 -18.744 1.00 47.09 184 VAL A N 1
ATOM 679 C CA . VAL A 1 93 ? 44.543 24.519 -18.446 1.00 49.05 184 VAL A CA 1
ATOM 680 C C . VAL A 1 93 ? 43.417 23.570 -18.748 1.00 50.13 184 VAL A C 1
ATOM 681 O O . VAL A 1 93 ? 43.477 22.803 -19.703 1.00 56.62 184 VAL A O 1
ATOM 685 N N . TYR A 1 94 ? 42.366 23.663 -17.950 1.00 48.06 185 TYR A N 1
ATOM 686 C CA . TYR A 1 94 ? 41.173 22.882 -18.171 1.00 47.85 185 TYR A CA 1
ATOM 687 C C . TYR A 1 94 ? 40.367 23.459 -19.348 1.00 50.60 185 TYR A C 1
ATOM 688 O O . TYR A 1 94 ? 40.623 24.578 -19.792 1.00 53.40 185 TYR A O 1
ATOM 697 N N . THR A 1 95 ? 39.419 22.682 -19.868 1.00 51.27 186 THR A N 1
ATOM 698 C CA . THR A 1 95 ? 38.496 23.177 -20.896 1.00 50.45 186 THR A CA 1
ATOM 699 C C . THR A 1 95 ? 37.700 24.351 -20.338 1.00 47.74 186 THR A C 1
ATOM 700 O O . THR A 1 95 ? 37.437 25.336 -21.029 1.00 44.88 186 THR A O 1
ATOM 704 N N . SER A 1 96 ? 37.355 24.241 -19.062 1.00 47.24 187 SER A N 1
ATOM 705 C CA . SER A 1 96 ? 36.680 25.298 -18.335 1.00 45.18 187 SER A CA 1
ATOM 706 C C . SER A 1 96 ? 37.377 26.624 -18.487 1.00 46.26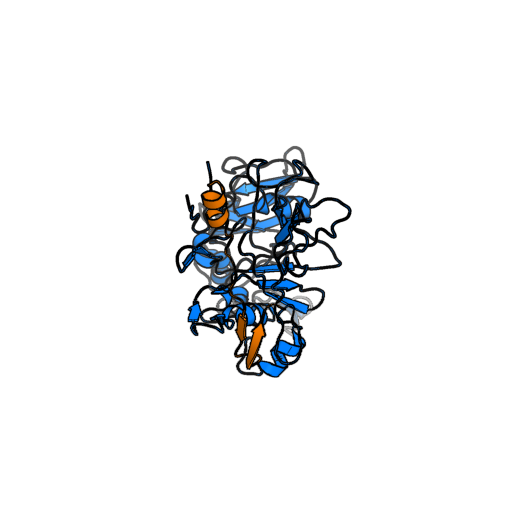 187 SER A C 1
ATOM 707 O O . SER A 1 96 ? 36.766 27.662 -18.299 1.00 46.83 187 SER A O 1
ATOM 710 N N . GLY A 1 97 ? 38.666 26.582 -18.812 1.00 50.95 188 GLY A N 1
ATOM 711 C CA . GLY A 1 97 ? 39.510 27.768 -18.831 1.00 52.18 188 GLY A CA 1
ATOM 712 C C . GLY A 1 97 ? 40.168 27.967 -17.482 1.00 52.44 188 GLY A C 1
ATOM 713 O O . GLY A 1 97 ? 40.795 28.997 -17.234 1.00 54.21 188 GLY A O 1
ATOM 714 N N . GLN A 1 98 ? 40.045 26.957 -16.621 1.00 51.04 189 GLN A N 1
ATOM 715 C CA . GLN A 1 98 ? 40.592 27.008 -15.279 1.00 48.70 189 GLN A CA 1
ATOM 716 C C . GLN A 1 98 ? 41.930 26.288 -15.236 1.00 50.49 189 GLN A C 1
ATOM 717 O O . GLN A 1 98 ? 42.106 25.237 -15.851 1.00 52.20 189 GLN A O 1
ATOM 723 N N . LYS A 1 99 ? 42.869 26.864 -14.494 1.00 52.39 190 LYS A N 1
ATOM 724 C CA . LYS A 1 99 ? 44.230 26.352 -14.426 1.00 50.82 190 LYS A CA 1
ATOM 725 C C . LYS A 1 99 ? 44.280 25.023 -13.740 1.00 48.54 190 LYS A C 1
ATOM 726 O O . LYS A 1 99 ? 43.725 24.858 -12.660 1.00 47.23 190 LYS A O 1
ATOM 732 N N . PHE A 1 100 ? 44.994 24.084 -14.338 1.00 47.76 191 PHE A N 1
ATOM 733 C CA . PHE A 1 100 ? 45.112 22.766 -13.751 1.00 48.12 191 PHE A CA 1
ATOM 734 C C . PHE A 1 100 ? 45.698 22.854 -12.341 1.00 42.80 191 PHE A C 1
ATOM 735 O O . PHE A 1 100 ? 45.211 22.213 -11.420 1.00 41.17 191 PHE A O 1
ATOM 743 N N . SER A 1 101 ? 46.746 23.647 -12.182 1.00 39.92 192 SER A N 1
ATOM 744 C CA . SER A 1 101 ? 47.337 23.852 -10.877 1.00 38.26 192 SER A CA 1
ATOM 745 C C . SER A 1 101 ? 47.688 25.302 -10.723 1.00 36.55 192 SER A C 1
ATOM 746 O O . SER A 1 101 ? 48.027 25.956 -11.706 1.00 36.33 192 SER A O 1
ATOM 749 N N . PRO A 1 102 ? 47.621 25.818 -9.486 1.00 35.76 193 PRO A N 1
ATOM 750 C CA . PRO A 1 102 ? 47.142 25.133 -8.310 1.00 35.22 193 PRO A CA 1
ATOM 751 C C . PRO A 1 102 ? 45.662 25.213 -8.207 1.00 35.05 193 PRO A C 1
ATOM 752 O O . PRO A 1 102 ? 45.031 25.980 -8.921 1.00 34.79 193 PRO A O 1
ATOM 756 N N . ILE A 1 103 ? 45.124 24.430 -7.296 1.00 36.57 194 ILE A N 1
ATOM 757 C CA . ILE A 1 103 ? 43.713 24.373 -7.068 1.00 40.37 194 ILE A CA 1
ATOM 758 C C . ILE A 1 103 ? 43.527 24.719 -5.615 1.00 44.78 194 ILE A C 1
ATOM 759 O O . ILE A 1 103 ? 44.456 24.578 -4.825 1.00 45.29 194 ILE A O 1
ATOM 764 N N . ASP A 1 104 ? 42.360 25.239 -5.261 1.00 53.14 195 ASP A N 1
ATOM 765 C CA . ASP A 1 104 ? 42.050 25.473 -3.846 1.00 60.19 195 ASP A CA 1
ATOM 766 C C . ASP A 1 104 ? 41.815 24.130 -3.153 1.00 56.96 195 ASP A C 1
ATOM 767 O O . ASP A 1 104 ? 41.480 23.132 -3.796 1.00 56.04 195 ASP A O 1
ATOM 772 N N . ASP A 1 105 ? 42.012 24.109 -1.846 1.00 52.45 196 ASP A N 1
ATOM 773 C CA . ASP A 1 105 ? 41.631 22.968 -1.055 1.00 50.51 196 ASP A CA 1
ATOM 774 C C . ASP A 1 105 ? 40.108 22.956 -0.856 1.00 52.80 196 ASP A C 1
ATOM 775 O O . ASP A 1 105 ? 39.518 21.904 -0.634 1.00 50.11 196 ASP A O 1
ATOM 780 N N . SER A 1 106 ? 39.492 24.143 -0.912 1.00 54.25 197 SER A N 1
ATOM 781 C CA . SER A 1 106 ? 38.040 24.274 -0.922 1.00 52.11 197 SER A CA 1
ATOM 782 C C . SER A 1 106 ? 37.507 23.482 -2.083 1.00 51.93 197 SER A C 1
ATOM 783 O O . SER A 1 106 ? 36.730 22.552 -1.912 1.00 53.45 197 SER A O 1
ATOM 786 N N . LEU A 1 107 ? 37.948 23.863 -3.278 1.00 51.74 198 LEU A N 1
ATOM 787 C CA . LEU A 1 107 ? 37.465 23.264 -4.500 1.00 48.82 198 LEU A CA 1
ATOM 788 C C . LEU A 1 107 ? 37.554 21.748 -4.407 1.00 47.95 198 LEU A C 1
ATOM 789 O O . LEU A 1 107 ? 36.658 21.032 -4.837 1.00 47.14 198 LEU A O 1
ATOM 794 N N . LEU A 1 108 ? 38.626 21.264 -3.801 1.00 47.74 199 LEU A N 1
ATOM 795 C CA . LEU A 1 108 ? 38.845 19.844 -3.713 1.00 48.47 199 LEU A CA 1
ATOM 796 C C . LEU A 1 108 ? 37.726 19.184 -2.941 1.00 49.42 199 LEU A C 1
ATOM 797 O O . LEU A 1 108 ? 37.053 18.314 -3.471 1.00 58.75 199 LEU A O 1
ATOM 802 N N . GLN A 1 109 ? 37.495 19.631 -1.713 1.00 47.82 200 GLN A N 1
ATOM 803 C CA . GLN A 1 109 ? 36.515 18.985 -0.821 1.00 46.49 200 GLN A CA 1
ATOM 804 C C . GLN A 1 109 ? 35.134 18.898 -1.423 1.00 49.49 200 GLN A C 1
ATOM 805 O O . GLN A 1 109 ? 34.506 17.843 -1.381 1.00 50.85 200 GLN A O 1
ATOM 811 N N . GLU A 1 110 ? 34.652 20.012 -1.965 1.00 53.68 201 GLU A N 1
ATOM 812 C CA . GLU A 1 110 ? 33.330 20.047 -2.592 1.00 59.27 201 GLU A CA 1
ATOM 813 C C . GLU A 1 110 ? 33.212 18.973 -3.687 1.00 54.84 201 GLU A C 1
ATOM 814 O O . GLU A 1 110 ? 32.266 18.214 -3.704 1.00 55.40 201 GLU A O 1
ATOM 820 N N . ARG A 1 111 ? 34.192 18.893 -4.570 1.00 52.91 202 ARG A N 1
ATOM 821 C CA . ARG A 1 111 ? 34.161 17.900 -5.638 1.00 55.32 202 ARG A CA 1
ATOM 822 C C . ARG A 1 111 ? 34.494 16.497 -5.160 1.00 55.24 202 ARG A C 1
ATOM 823 O O . ARG A 1 111 ? 33.987 15.509 -5.701 1.00 51.41 202 ARG A O 1
ATOM 831 N N . LEU A 1 112 ? 35.345 16.405 -4.150 1.00 57.20 203 LEU A N 1
ATOM 832 C CA . LEU A 1 112 ? 35.732 15.104 -3.603 1.00 57.87 203 LEU A CA 1
ATOM 833 C C . LEU A 1 112 ? 34.590 14.558 -2.737 1.00 58.60 203 LEU A C 1
ATOM 834 O O . LEU A 1 112 ? 34.098 13.451 -2.960 1.00 55.30 203 LEU A O 1
ATOM 839 N N . GLY A 1 113 ? 34.156 15.359 -1.769 1.00 62.63 204 GLY A N 1
ATOM 840 C CA . GLY A 1 113 ? 33.024 15.005 -0.923 1.00 66.39 204 GLY A CA 1
ATOM 841 C C . GLY A 1 113 ? 33.382 14.159 0.292 1.00 68.33 204 GLY A C 1
ATOM 842 O O . GLY A 1 113 ? 34.509 14.217 0.808 1.00 68.08 204 GLY A O 1
ATOM 843 N N . THR A 1 114 ? 32.400 13.372 0.738 1.00 67.13 205 THR A N 1
ATOM 844 C CA . THR A 1 114 ? 32.488 12.586 1.972 1.00 64.88 205 THR A CA 1
ATOM 845 C C . THR A 1 114 ? 33.403 11.389 1.814 1.00 61.81 205 THR A C 1
ATOM 846 O O . THR A 1 114 ? 34.144 11.031 2.724 1.00 57.61 205 THR A O 1
ATOM 850 N N . ALA A 1 115 ? 33.315 10.756 0.652 1.00 61.45 206 ALA A N 1
ATOM 851 C CA . ALA A 1 115 ? 34.124 9.591 0.342 1.00 61.60 206 ALA A CA 1
ATOM 852 C C . ALA A 1 115 ? 35.615 9.932 0.291 1.00 63.65 206 ALA A C 1
ATOM 853 O O . ALA A 1 115 ? 36.469 9.075 0.537 1.00 69.88 206 ALA A O 1
ATOM 855 N N . GLY A 1 116 ? 35.927 11.184 -0.029 1.00 57.54 207 GLY A N 1
ATOM 856 C CA . GLY A 1 116 ? 37.311 11.602 -0.170 1.00 53.18 207 GLY A CA 1
ATOM 857 C C . GLY A 1 116 ? 38.063 11.748 1.136 1.00 46.92 207 GLY A C 1
ATOM 858 O O . GLY A 1 116 ? 37.461 11.699 2.196 1.00 43.31 207 GLY A O 1
ATOM 859 N N . PRO A 1 117 ? 39.396 11.961 1.053 1.00 46.11 208 PRO A N 1
ATOM 860 C CA . PRO A 1 117 ? 40.274 11.999 2.219 1.00 45.66 208 PRO A CA 1
ATOM 861 C C . PRO A 1 117 ? 39.987 13.171 3.140 1.00 43.30 208 PRO A C 1
ATOM 862 O O . PRO A 1 117 ? 39.499 14.207 2.695 1.00 40.63 208 PRO A O 1
ATOM 866 N N . LYS A 1 118 ? 40.274 12.973 4.421 1.00 42.05 209 LYS A N 1
ATOM 867 C CA . LYS A 1 118 ? 40.004 13.957 5.443 1.00 43.47 209 LYS A CA 1
ATOM 868 C C . LYS A 1 118 ? 41.062 15.036 5.417 1.00 41.85 209 LYS A C 1
ATOM 869 O O . LYS A 1 118 ? 40.739 16.195 5.250 1.00 45.50 209 LYS A O 1
ATOM 875 N N . THR A 1 119 ? 42.326 14.659 5.560 1.00 38.85 210 THR A N 1
ATOM 876 C CA . THR A 1 119 ? 43.409 15.634 5.494 1.00 36.09 210 THR A CA 1
ATOM 877 C C . THR A 1 119 ? 43.499 16.336 4.120 1.00 34.79 210 THR A C 1
ATOM 878 O O . THR A 1 119 ? 43.227 15.757 3.079 1.00 31.16 210 THR A O 1
ATOM 882 N N . ALA A 1 120 ? 43.869 17.608 4.146 1.00 35.93 211 ALA A N 1
ATOM 883 C CA . ALA A 1 120 ? 43.972 18.398 2.933 1.00 35.54 211 ALA A CA 1
ATOM 884 C C . ALA A 1 120 ? 45.187 17.971 2.126 1.00 37.01 211 ALA A C 1
ATOM 885 O O . ALA A 1 120 ? 45.191 18.078 0.899 1.00 37.10 211 ALA A O 1
ATOM 887 N N . ILE A 1 121 ? 46.224 17.521 2.841 1.00 38.57 212 ILE A N 1
ATOM 888 C CA . ILE A 1 121 ? 47.407 16.878 2.255 1.00 37.71 212 ILE A CA 1
ATOM 889 C C . ILE A 1 121 ? 47.021 15.601 1.518 1.00 36.12 212 ILE A C 1
ATOM 890 O O . ILE A 1 121 ? 47.345 15.421 0.340 1.00 34.05 212 ILE A O 1
ATOM 895 N N . GLY A 1 122 ? 46.320 14.715 2.215 1.00 34.50 213 GLY A N 1
ATOM 896 C CA . GLY A 1 122 ? 45.687 13.587 1.556 1.00 33.17 213 GLY A CA 1
ATOM 897 C C . GLY A 1 122 ? 44.975 14.028 0.290 1.00 32.06 213 GLY A C 1
ATOM 898 O O . GLY A 1 122 ? 45.191 13.466 -0.785 1.00 28.36 213 GLY A O 1
ATOM 899 N N . ARG A 1 123 ? 44.143 15.060 0.425 1.00 33.58 214 ARG A N 1
ATOM 900 C CA . ARG A 1 123 ? 43.338 15.556 -0.691 1.00 34.57 214 ARG A CA 1
ATOM 901 C C . ARG A 1 123 ? 44.184 15.998 -1.897 1.00 34.97 214 ARG A C 1
ATOM 902 O O . ARG A 1 123 ? 43.816 15.726 -3.041 1.00 34.01 214 ARG A O 1
ATOM 910 N N . CYS A 1 124 ? 45.327 16.632 -1.627 1.00 34.26 215 CYS A N 1
ATOM 911 C CA . CYS A 1 124 ? 46.175 17.188 -2.668 1.00 34.07 215 CYS A CA 1
ATOM 912 C C . CYS A 1 124 ? 47.068 16.125 -3.284 1.00 30.90 215 CYS A C 1
ATOM 913 O O . CYS A 1 124 ? 47.350 16.130 -4.473 1.00 27.92 215 CYS A O 1
ATOM 916 N N . ALA A 1 125 ? 47.552 15.228 -2.457 1.00 30.11 216 ALA A N 1
ATOM 917 C CA . ALA A 1 125 ? 48.267 14.091 -2.969 1.00 30.29 216 ALA A CA 1
ATOM 918 C C . ALA A 1 125 ? 47.370 13.329 -3.966 1.00 29.35 216 ALA A C 1
ATOM 919 O O . ALA A 1 125 ? 47.817 12.903 -5.021 1.00 28.52 216 ALA A O 1
ATOM 921 N N . LEU A 1 126 ? 46.097 13.188 -3.627 1.00 28.42 217 LEU A N 1
ATOM 922 C CA . LEU A 1 126 ? 45.187 12.440 -4.448 1.00 28.26 217 LEU A CA 1
ATOM 923 C C . LEU A 1 126 ? 44.902 13.140 -5.750 1.00 29.97 217 LEU A C 1
ATOM 924 O O . LEU A 1 126 ? 44.697 12.498 -6.779 1.00 29.50 217 LEU A O 1
ATOM 929 N N . TYR A 1 127 ? 44.862 14.460 -5.706 1.00 33.22 218 TYR A N 1
ATOM 930 C CA . TYR A 1 127 ? 44.777 15.261 -6.938 1.00 35.68 218 TYR A CA 1
ATOM 931 C C . TYR A 1 127 ? 45.879 14.826 -7.895 1.00 34.83 218 TYR A C 1
ATOM 932 O O . TYR A 1 127 ? 45.612 14.382 -9.020 1.00 34.22 218 TYR A O 1
ATOM 941 N N . ALA A 1 128 ? 47.112 14.921 -7.411 1.00 34.11 219 ALA A N 1
ATOM 942 C CA . ALA A 1 128 ? 48.283 14.482 -8.156 1.00 34.68 219 ALA A CA 1
ATOM 943 C C . ALA A 1 128 ? 48.146 13.055 -8.635 1.00 33.71 219 ALA A C 1
ATOM 944 O O . ALA A 1 128 ? 48.295 12.775 -9.816 1.00 32.44 219 ALA A O 1
ATOM 946 N N . TYR A 1 129 ? 47.892 12.150 -7.709 1.00 34.86 220 TYR A N 1
ATOM 947 C CA . TYR A 1 129 ? 47.740 10.739 -8.057 1.00 38.45 220 TYR A CA 1
ATOM 948 C C . TYR A 1 129 ? 46.649 10.544 -9.120 1.00 39.64 220 TYR A C 1
ATOM 949 O O . TYR A 1 129 ? 46.891 9.894 -10.139 1.00 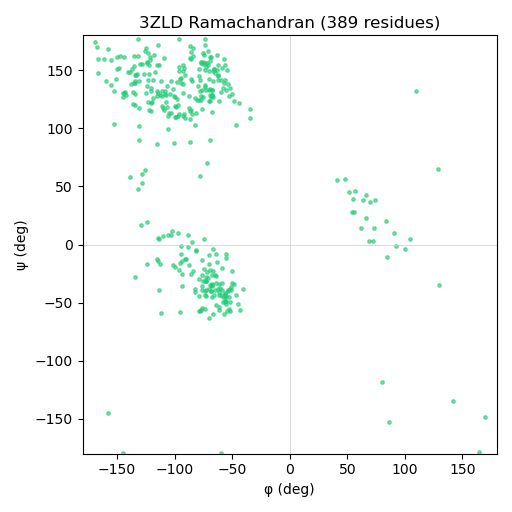35.80 220 TYR A O 1
ATOM 958 N N . SER A 1 130 ? 45.472 11.146 -8.893 1.00 42.27 221 SER A N 1
ATOM 959 C CA . SER A 1 130 ? 44.326 11.057 -9.830 1.00 44.95 221 SER A CA 1
ATOM 960 C C . SER A 1 130 ? 44.688 11.388 -11.280 1.00 44.27 221 SER A C 1
ATOM 961 O O . SER A 1 130 ? 44.114 10.828 -12.214 1.00 41.69 221 SER A O 1
ATOM 964 N N . THR A 1 131 ? 45.634 12.308 -11.451 1.00 46.22 222 THR A N 1
ATOM 965 C CA . THR A 1 131 ? 45.989 12.846 -12.764 1.00 46.67 222 THR A CA 1
ATOM 966 C C . THR A 1 131 ? 46.647 11.853 -13.735 1.00 46.46 222 THR A C 1
ATOM 967 O O . THR A 1 131 ? 47.658 11.235 -13.421 1.00 44.26 222 THR A O 1
ATOM 971 N N . ILE A 1 132 ? 46.072 11.754 -14.935 1.00 47.03 223 ILE A N 1
ATOM 972 C CA . ILE A 1 132 ? 46.645 10.960 -16.013 1.00 48.03 223 ILE A CA 1
ATOM 973 C C . ILE A 1 132 ? 47.153 11.861 -17.144 1.00 47.57 223 ILE A C 1
ATOM 974 O O . ILE A 1 132 ? 46.418 12.692 -17.681 1.00 44.35 223 ILE A O 1
ATOM 979 N N . ALA A 1 133 ? 48.405 11.661 -17.525 1.00 49.96 224 ALA A N 1
ATOM 980 C CA . ALA A 1 133 ? 48.980 12.384 -18.641 1.00 53.18 224 ALA A CA 1
ATOM 981 C C . ALA A 1 133 ? 48.508 11.720 -19.919 1.00 56.00 224 ALA A C 1
ATOM 982 O O . ALA A 1 133 ? 48.488 10.493 -20.007 1.00 56.17 224 ALA A O 1
ATOM 984 N N . VAL A 1 134 ? 48.108 12.538 -20.893 1.00 59.26 225 VAL A N 1
ATOM 985 C CA . VAL A 1 134 ? 47.503 12.047 -22.131 1.00 58.43 225 VAL A CA 1
ATOM 986 C C . VAL A 1 134 ? 48.080 12.731 -23.361 1.00 58.84 225 VAL A C 1
ATOM 987 O O . VAL A 1 134 ? 48.387 13.920 -23.338 1.00 61.10 225 VAL A O 1
ATOM 991 N N . ASN A 1 135 ? 48.183 11.981 -24.449 1.00 60.70 226 ASN A N 1
ATOM 992 C CA . ASN A 1 135 ? 48.465 12.566 -25.746 1.00 64.75 226 ASN A CA 1
ATOM 993 C C . ASN A 1 135 ? 47.174 12.711 -26.554 1.00 69.32 226 ASN A C 1
ATOM 994 O O . ASN A 1 135 ? 46.519 11.717 -26.828 1.00 72.89 226 ASN A O 1
ATOM 999 N N . PRO A 1 136 ? 46.799 13.957 -26.931 1.00 75.96 227 PRO A N 1
ATOM 1000 C CA . PRO A 1 136 ? 45.606 14.177 -27.776 1.00 77.51 227 PRO A CA 1
ATOM 1001 C C . PRO A 1 136 ? 45.694 13.433 -29.112 1.00 83.10 227 PRO A C 1
ATOM 1002 O O . PRO A 1 136 ? 44.755 12.726 -29.502 1.00 83.73 227 PRO A O 1
ATOM 1006 N N . SER A 1 137 ? 46.823 13.596 -29.797 1.00 80.11 228 SER A N 1
ATOM 1007 C CA . SER A 1 137 ? 47.204 12.698 -30.874 1.00 76.74 228 SER A CA 1
ATOM 1008 C C . SER A 1 137 ? 47.395 11.289 -30.311 1.00 74.56 228 SER A C 1
ATOM 1009 O O . SER A 1 137 ? 47.687 11.126 -29.130 1.00 78.08 228 SER A O 1
ATOM 1012 N N . THR A 1 138 ? 47.232 10.272 -31.151 1.00 72.82 229 THR A N 1
ATOM 1013 C CA . THR A 1 138 ? 47.763 8.947 -30.841 1.00 70.69 229 THR A CA 1
ATOM 1014 C C . THR A 1 138 ? 47.317 8.534 -29.458 1.00 72.28 229 THR A C 1
ATOM 1015 O O . THR A 1 138 ? 48.128 8.068 -28.664 1.00 78.97 229 THR A O 1
ATOM 1019 N N . ASN A 1 139 ? 46.036 8.734 -29.156 1.00 73.04 230 ASN A N 1
ATOM 1020 C CA . ASN A 1 139 ? 45.587 8.783 -27.764 1.00 73.59 230 ASN A CA 1
ATOM 1021 C C . ASN A 1 139 ? 46.377 7.824 -26.868 1.00 75.97 230 ASN A C 1
ATOM 1022 O O . ASN A 1 139 ? 46.250 6.598 -26.968 1.00 77.29 230 ASN A O 1
ATOM 1027 N N . TYR A 1 140 ? 47.215 8.405 -26.013 1.00 77.74 231 TYR A N 1
ATOM 1028 C CA . TYR A 1 140 ? 48.176 7.653 -25.228 1.00 74.28 231 TYR A CA 1
ATOM 1029 C C . TYR A 1 140 ? 48.135 8.153 -23.816 1.00 68.89 231 TYR A C 1
ATOM 1030 O O . TYR A 1 140 ? 48.021 9.351 -23.580 1.00 65.67 231 TYR A O 1
ATOM 1039 N N . THR A 1 141 ? 48.242 7.235 -22.872 1.00 64.55 232 THR A N 1
ATOM 1040 C CA . THR A 1 141 ? 48.249 7.601 -21.484 1.00 61.58 232 THR A CA 1
ATOM 1041 C C . THR A 1 141 ? 49.538 7.136 -20.816 1.00 59.26 232 THR A C 1
ATOM 1042 O O . THR A 1 141 ? 50.267 6.305 -21.351 1.00 57.17 232 THR A O 1
ATOM 1046 N N . SER A 1 142 ? 49.829 7.729 -19.667 1.00 58.95 233 SER A N 1
ATOM 1047 C CA . SER A 1 142 ? 51.021 7.407 -18.899 1.00 59.38 233 SER A CA 1
ATOM 1048 C C . SER A 1 142 ? 50.582 7.052 -17.475 1.00 58.04 233 SER A C 1
ATOM 1049 O O . SER A 1 142 ? 49.587 7.592 -16.983 1.00 58.88 233 SER A O 1
ATOM 1052 N N . THR A 1 143 ? 51.298 6.119 -16.835 1.00 54.51 234 THR A N 1
ATOM 1053 C CA . THR A 1 143 ? 51.136 5.868 -15.398 1.00 49.82 234 THR A CA 1
ATOM 1054 C C . THR A 1 143 ? 52.055 6.764 -14.575 1.00 48.48 234 THR A C 1
ATOM 1055 O O . THR A 1 143 ? 52.036 6.702 -13.345 1.00 50.34 234 THR A O 1
ATOM 1059 N N . TYR A 1 144 ? 52.868 7.586 -15.239 1.00 47.59 235 TYR A N 1
ATOM 1060 C CA . TYR A 1 144 ? 53.825 8.448 -14.532 1.00 45.59 235 TYR A CA 1
ATOM 1061 C C . TYR A 1 144 ? 53.108 9.539 -13.708 1.00 45.58 235 TYR A C 1
ATOM 1062 O O . TYR A 1 144 ? 52.250 10.266 -14.229 1.00 44.86 235 TYR A O 1
ATOM 1071 N N . LYS A 1 145 ? 53.478 9.643 -12.427 1.00 41.76 236 LYS A N 1
ATOM 1072 C CA . LYS A 1 145 ? 52.830 10.567 -11.503 1.00 40.12 236 LYS A CA 1
ATOM 1073 C C . LYS A 1 145 ? 53.824 11.612 -10.991 1.00 38.86 236 LYS A C 1
ATOM 1074 O O . LYS A 1 145 ? 55.023 11.338 -10.850 1.00 38.90 236 LYS A O 1
ATOM 1080 N N . TYR A 1 146 ? 53.318 12.810 -10.707 1.00 34.65 237 TYR A N 1
ATOM 1081 C CA . TYR A 1 146 ? 54.180 13.920 -10.379 1.00 33.22 237 TYR A CA 1
ATOM 1082 C C . TYR A 1 146 ? 53.971 14.341 -8.915 1.00 31.96 237 TYR A C 1
ATOM 1083 O O . TYR A 1 146 ? 52.894 14.112 -8.348 1.00 33.66 237 TYR A O 1
ATOM 1092 N N . PRO A 1 147 ? 55.002 14.964 -8.295 1.00 26.85 238 PRO A N 1
ATOM 1093 C CA . PRO A 1 147 ? 54.890 15.317 -6.909 1.00 25.39 238 PRO A CA 1
ATOM 1094 C C . PRO A 1 147 ? 54.059 16.542 -6.770 1.00 26.84 238 PRO A C 1
ATOM 1095 O O . PRO A 1 147 ? 54.149 17.452 -7.599 1.00 28.15 238 PRO A O 1
ATOM 1099 N N . PHE A 1 148 ? 53.244 16.561 -5.728 1.00 27.78 239 PHE A N 1
ATOM 1100 C CA . PHE A 1 148 ? 52.512 17.749 -5.331 1.00 27.27 239 PHE A CA 1
ATOM 1101 C C . PHE A 1 148 ? 53.303 18.544 -4.304 1.00 26.23 239 PHE A C 1
ATOM 1102 O O . PHE A 1 148 ? 54.052 17.977 -3.527 1.00 26.21 239 PHE A O 1
ATOM 1110 N N . VAL A 1 149 ? 53.088 19.850 -4.265 1.00 26.24 240 VAL A N 1
ATOM 1111 C CA . VAL A 1 149 ? 53.407 20.634 -3.077 1.00 27.03 240 VAL A CA 1
ATOM 1112 C C . VAL A 1 149 ? 52.144 21.302 -2.561 1.00 27.51 240 VAL A C 1
ATOM 1113 O O . VAL A 1 149 ? 51.367 21.853 -3.352 1.00 25.91 240 VAL A O 1
ATOM 1117 N N . TYR A 1 150 ? 51.931 21.228 -1.240 1.00 28.54 241 TYR A N 1
ATOM 1118 C CA . TYR A 1 150 ? 50.745 21.820 -0.607 1.00 30.20 241 TYR A CA 1
ATOM 1119 C C . TYR A 1 150 ? 51.104 23.025 0.252 1.00 31.86 241 TYR A C 1
ATOM 1120 O O . TYR A 1 150 ? 51.860 22.900 1.227 1.00 33.67 241 TYR A O 1
ATOM 1129 N N . ASP A 1 151 ? 50.556 24.192 -0.085 1.00 31.85 242 ASP A N 1
ATOM 1130 C CA . ASP A 1 151 ? 50.764 25.358 0.759 1.00 31.60 242 ASP A CA 1
ATOM 1131 C C . ASP A 1 151 ? 49.720 25.411 1.868 1.00 31.45 242 ASP A C 1
ATOM 1132 O O . ASP A 1 151 ? 48.564 25.738 1.625 1.00 31.69 242 ASP A O 1
ATOM 1137 N N . ALA A 1 152 ? 50.162 25.132 3.089 1.00 31.08 243 ALA A N 1
ATOM 1138 C CA . ALA A 1 152 ? 49.298 25.138 4.277 1.00 30.19 243 ALA A CA 1
ATOM 1139 C C . ALA A 1 152 ? 48.803 26.524 4.719 1.00 29.94 243 ALA A C 1
ATOM 1140 O O . ALA A 1 152 ? 47.792 26.627 5.420 1.00 28.63 243 ALA A O 1
ATOM 1142 N N . VAL A 1 153 ? 49.505 27.587 4.330 1.00 30.28 244 VAL A N 1
ATOM 1143 C CA . VAL A 1 153 ? 49.058 28.933 4.706 1.00 31.10 244 VAL A CA 1
ATOM 1144 C C . VAL A 1 153 ? 47.779 29.230 4.011 1.00 30.04 244 VAL A C 1
ATOM 1145 O O . VAL A 1 153 ? 46.773 29.470 4.650 1.00 28.92 244 VAL A O 1
ATOM 1149 N N . SER A 1 154 ? 47.853 29.201 2.684 1.00 31.35 245 SER A N 1
ATOM 1150 C CA . SER A 1 154 ? 46.786 29.649 1.809 1.00 31.70 245 SER A CA 1
ATOM 1151 C C . SER A 1 154 ? 45.822 28.527 1.464 1.00 33.51 245 SER A C 1
ATOM 1152 O O . SER A 1 154 ? 44.761 28.774 0.893 1.00 33.98 245 SER A O 1
ATOM 1155 N N . ARG A 1 155 ? 46.202 27.294 1.773 1.00 34.19 246 ARG A N 1
ATOM 1156 C CA . ARG A 1 155 ? 45.355 26.154 1.489 1.00 34.40 246 ARG A CA 1
ATOM 1157 C C . ARG A 1 155 ? 45.213 25.846 -0.017 1.00 34.56 246 ARG A C 1
ATOM 1158 O O . ARG A 1 155 ? 44.155 25.419 -0.468 1.00 37.03 246 ARG A O 1
ATOM 1166 N N . LYS A 1 156 ? 46.281 26.039 -0.780 1.00 34.73 247 LYS A N 1
ATOM 1167 C CA . LYS A 1 156 ? 46.291 25.629 -2.179 1.00 36.25 247 LYS A CA 1
ATOM 1168 C C . LYS A 1 156 ? 47.082 24.340 -2.397 1.00 37.90 247 LYS A C 1
ATOM 1169 O O . LYS A 1 156 ? 48.151 24.128 -1.813 1.00 36.37 247 LYS A O 1
ATOM 1175 N N . CYS A 1 157 ? 46.549 23.498 -3.267 1.00 38.67 248 CYS A N 1
ATOM 1176 C CA . CYS A 1 157 ? 47.242 22.326 -3.728 1.00 39.72 248 CYS A CA 1
ATOM 1177 C C . CYS A 1 157 ? 47.907 22.634 -5.063 1.00 38.89 248 CYS A C 1
ATOM 1178 O O . CYS A 1 157 ? 47.226 22.996 -6.022 1.00 38.73 248 CYS A O 1
ATOM 1181 N N . TYR A 1 158 ? 49.237 22.501 -5.123 1.00 39.14 249 TYR A N 1
ATOM 1182 C CA . TYR A 1 158 ? 49.982 22.569 -6.413 1.00 38.72 249 TYR A CA 1
ATOM 1183 C C . TYR A 1 158 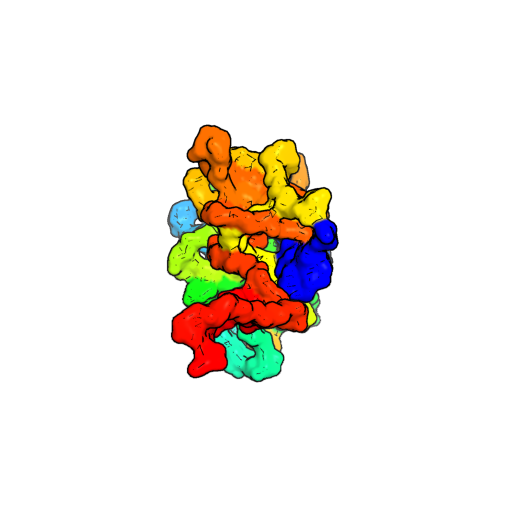? 50.410 21.184 -6.890 1.00 37.69 249 TYR A C 1
ATOM 1184 O O . TYR A 1 158 ? 51.050 20.440 -6.154 1.00 37.02 249 TYR A O 1
ATOM 1193 N N . VAL A 1 159 ? 50.122 20.864 -8.135 1.00 36.84 250 VAL A N 1
ATOM 1194 C CA . VAL A 1 159 ? 50.805 19.764 -8.766 1.00 36.71 250 VAL A CA 1
ATOM 1195 C C . VAL A 1 159 ? 51.930 20.297 -9.645 1.00 35.50 250 VAL A C 1
ATOM 1196 O O . VAL A 1 159 ? 51.715 21.169 -10.494 1.00 34.02 250 VAL A O 1
ATOM 1200 N N . LEU A 1 160 ? 53.134 19.770 -9.410 1.00 34.74 251 LEU A N 1
ATOM 1201 C CA . LEU A 1 160 ? 54.300 20.105 -10.200 1.00 32.84 251 LEU A CA 1
ATOM 1202 C C . LEU A 1 160 ? 54.337 19.264 -11.442 1.00 33.24 251 LEU A C 1
ATOM 1203 O O . LEU A 1 160 ? 53.642 18.260 -11.571 1.00 33.87 251 LEU A O 1
ATOM 1208 N N . SER A 1 161 ? 55.126 19.722 -12.386 1.00 34.44 252 SER A N 1
ATOM 1209 C CA . SER A 1 161 ? 55.445 18.959 -13.557 1.00 33.79 252 SER A CA 1
ATOM 1210 C C . SER A 1 161 ? 56.929 18.864 -13.633 1.00 34.82 252 SER A C 1
ATOM 1211 O O . SER A 1 161 ? 57.465 18.629 -14.704 1.00 38.97 252 SER A O 1
ATOM 1214 N N . VAL A 1 162 ? 57.601 19.106 -12.507 1.00 34.48 253 VAL A N 1
ATOM 1215 C CA . VAL A 1 162 ? 59.039 18.950 -12.435 1.00 34.99 253 VAL A CA 1
ATOM 1216 C C . VAL A 1 162 ? 59.413 18.108 -11.183 1.00 37.30 253 VAL A C 1
ATOM 1217 O O . VAL A 1 162 ? 59.404 18.567 -10.001 1.00 36.37 253 VAL A O 1
ATOM 1221 N N . SER A 1 163 ? 59.699 16.842 -11.482 1.00 38.22 254 SER A N 1
ATOM 1222 C CA . SER A 1 163 ? 60.124 15.861 -10.498 1.00 36.58 254 SER A CA 1
ATOM 1223 C C . SER A 1 163 ? 61.563 16.069 -10.100 1.00 32.30 254 SER A C 1
ATOM 1224 O O . SER A 1 163 ? 62.017 15.485 -9.158 1.00 30.10 254 SER A O 1
ATOM 1227 N N . ALA A 1 164 ? 62.297 16.870 -10.850 1.00 31.39 255 ALA A N 1
ATOM 1228 C CA . ALA A 1 164 ? 63.635 17.227 -10.460 1.00 30.74 255 ALA A CA 1
ATOM 1229 C C . ALA A 1 164 ? 63.557 17.894 -9.120 1.00 30.12 255 ALA A C 1
ATOM 1230 O O . ALA A 1 164 ? 62.527 18.442 -8.780 1.00 33.28 255 ALA A O 1
ATOM 1232 N N . GLN A 1 165 ? 64.617 17.787 -8.329 1.00 29.84 256 GLN A N 1
ATOM 1233 C CA . GLN A 1 165 ? 64.707 18.486 -7.027 1.00 28.29 256 GLN A CA 1
ATOM 1234 C C . GLN A 1 165 ? 66.075 19.171 -6.823 1.00 29.34 256 GLN A C 1
ATOM 1235 O O . GLN A 1 165 ? 66.151 20.202 -6.125 1.00 27.33 256 GLN A O 1
ATOM 1241 N N . LEU A 1 166 ? 67.131 18.623 -7.452 1.00 30.66 257 LEU A N 1
ATOM 1242 C CA . LEU A 1 166 ? 68.483 19.212 -7.407 1.00 32.22 257 LEU A CA 1
ATOM 1243 C C . LEU A 1 166 ? 69.220 19.278 -8.782 1.00 34.50 257 LEU A C 1
ATOM 1244 O O . LEU A 1 166 ? 69.349 18.289 -9.494 1.00 36.55 257 LEU A O 1
ATOM 1249 N N . LEU A 1 167 ? 69.737 20.448 -9.118 1.00 37.29 258 LEU A N 1
ATOM 1250 C CA . LEU A 1 167 ? 70.514 20.616 -10.331 1.00 38.03 258 LEU A CA 1
ATOM 1251 C C . LEU A 1 167 ? 71.743 21.452 -10.003 1.00 40.61 258 LEU A C 1
ATOM 1252 O O . LEU A 1 167 ? 71.630 22.590 -9.520 1.00 44.21 258 LEU A O 1
ATOM 1257 N N . LYS A 1 168 ? 72.916 20.884 -10.244 1.00 41.64 259 LYS A N 1
ATOM 1258 C CA . LYS A 1 168 ? 74.152 21.430 -9.691 1.00 44.36 259 LYS A CA 1
ATOM 1259 C C . LYS A 1 168 ? 75.270 21.285 -10.722 1.00 40.96 259 LYS A C 1
ATOM 1260 O O . LYS A 1 168 ? 75.453 20.216 -11.289 1.00 39.78 259 LYS A O 1
ATOM 1266 N N . GLY A 1 169 ? 75.976 22.370 -11.014 1.00 38.04 260 GLY A N 1
ATOM 1267 C CA . GLY A 1 169 ? 77.172 22.265 -11.836 1.00 39.05 260 GLY A CA 1
ATOM 1268 C C . GLY A 1 169 ? 77.099 22.835 -13.238 1.00 39.41 260 GLY A C 1
ATOM 1269 O O . GLY A 1 169 ? 76.190 22.526 -14.020 1.00 36.94 260 GLY A O 1
ATOM 1270 N N . GLU A 1 170 ? 78.121 23.613 -13.572 1.00 42.02 261 GLU A N 1
ATOM 1271 C CA . GLU A 1 170 ? 78.090 24.494 -14.732 1.00 44.76 261 GLU A CA 1
ATOM 1272 C C . GLU A 1 170 ? 78.133 23.790 -16.081 1.00 46.50 261 GLU A C 1
ATOM 1273 O O . GLU A 1 170 ? 77.926 24.424 -17.114 1.00 47.86 261 GLU A O 1
ATOM 1279 N N . LYS A 1 171 ? 78.375 22.489 -16.093 1.00 47.16 262 LYS A N 1
ATOM 1280 C CA . LYS A 1 171 ? 78.050 21.727 -17.277 1.00 48.89 262 LYS A CA 1
ATOM 1281 C C . LYS A 1 171 ? 76.545 21.734 -17.528 1.00 45.64 262 LYS A C 1
ATOM 1282 O O . LYS A 1 171 ? 76.128 21.732 -18.678 1.00 46.32 262 LYS A O 1
ATOM 1288 N N . TYR A 1 172 ? 75.734 21.763 -16.463 1.00 42.10 263 TYR A N 1
ATOM 1289 C CA . TYR A 1 172 ? 74.290 21.515 -16.595 1.00 40.20 263 TYR A CA 1
ATOM 1290 C C . TYR A 1 172 ? 73.385 22.719 -16.286 1.00 39.34 263 TYR A C 1
ATOM 1291 O O . TYR A 1 172 ? 72.386 22.940 -16.983 1.00 35.67 263 TYR A O 1
ATOM 1300 N N . CYS A 1 173 ? 73.720 23.504 -15.271 1.00 38.04 264 CYS A N 1
ATOM 1301 C CA . CYS A 1 173 ? 72.913 24.665 -14.999 1.00 38.13 264 CYS A CA 1
ATOM 1302 C C . CYS A 1 173 ? 73.658 25.987 -14.783 1.00 39.08 264 CYS A C 1
ATOM 13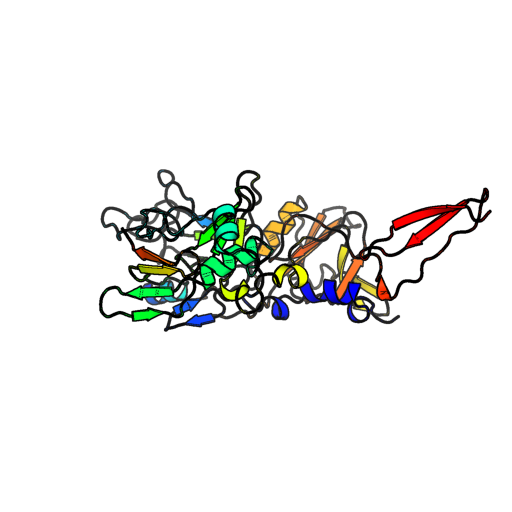03 O O . CYS A 1 173 ? 74.859 26.022 -14.516 1.00 36.64 264 CYS A O 1
ATOM 1306 N N . SER A 1 174 ? 72.895 27.074 -14.905 1.00 41.68 265 SER A N 1
ATOM 1307 C CA . SER A 1 174 ? 73.368 28.423 -14.632 1.00 43.84 265 SER A CA 1
ATOM 1308 C C . SER A 1 174 ? 72.981 28.916 -13.216 1.00 46.10 265 SER A C 1
ATOM 1309 O O . SER A 1 174 ? 71.808 28.934 -12.826 1.00 42.52 265 SER A O 1
ATOM 1312 N N . VAL A 1 175 ? 74.004 29.331 -12.475 1.00 49.69 266 VAL A N 1
ATOM 1313 C CA . VAL A 1 175 ? 73.844 29.999 -11.196 1.00 48.51 266 VAL A CA 1
ATOM 1314 C C . VAL A 1 175 ? 73.825 31.481 -11.431 1.00 45.57 266 VAL A C 1
ATOM 1315 O O . VAL A 1 175 ? 74.848 32.062 -11.777 1.00 41.01 266 VAL A O 1
ATOM 1319 N N . ASN A 1 176 ? 72.667 32.098 -11.239 1.00 47.65 267 ASN A N 1
ATOM 1320 C CA . ASN A 1 176 ? 72.596 33.531 -11.157 1.00 47.99 267 ASN A CA 1
ATOM 1321 C C . ASN A 1 176 ? 72.971 34.166 -12.509 1.00 48.85 267 ASN A C 1
ATOM 1322 O O . ASN A 1 176 ? 73.706 35.137 -12.567 1.00 50.48 267 ASN A O 1
ATOM 1327 N N . GLY A 1 177 ? 72.472 33.582 -13.596 1.00 49.24 268 GLY A N 1
ATOM 1328 C CA . GLY A 1 177 ? 72.802 34.041 -14.942 1.00 47.18 268 GLY A CA 1
ATOM 1329 C C . GLY A 1 177 ? 74.102 33.470 -15.516 1.00 45.99 268 GLY A C 1
ATOM 1330 O O . GLY A 1 177 ? 74.365 33.589 -16.710 1.00 43.77 268 GLY A O 1
ATOM 1331 N N . THR A 1 178 ? 74.903 32.818 -14.689 1.00 45.44 269 THR A N 1
ATOM 1332 C CA . THR A 1 178 ? 76.226 32.370 -15.123 1.00 47.74 269 THR A CA 1
ATOM 1333 C C . THR A 1 178 ? 76.487 30.867 -14.972 1.00 49.37 269 THR A C 1
ATOM 1334 O O . THR A 1 178 ? 76.191 30.278 -13.923 1.00 49.84 269 THR A O 1
ATOM 1338 N N . PRO A 1 179 ? 77.090 30.243 -15.998 1.00 51.42 270 PRO A N 1
ATOM 1339 C CA . PRO A 1 179 ? 77.424 30.768 -17.319 1.00 53.95 270 PRO A CA 1
ATOM 1340 C C . PRO A 1 179 ? 76.181 30.988 -18.142 1.00 58.21 270 PRO A C 1
ATOM 1341 O O . PRO A 1 179 ? 75.404 30.057 -18.350 1.00 61.69 270 PRO A O 1
ATOM 1345 N N . SER A 1 180 ? 75.985 32.207 -18.614 1.00 62.16 271 SER A N 1
ATOM 1346 C CA . SER A 1 180 ? 74.895 32.465 -19.527 1.00 64.02 271 SER A CA 1
ATOM 1347 C C . SER A 1 180 ? 75.136 31.648 -20.786 1.00 56.54 271 SER A C 1
ATOM 1348 O O . SER A 1 180 ? 76.278 31.455 -21.193 1.00 50.43 271 SER A O 1
ATOM 1351 N N . GLY A 1 181 ? 74.041 31.185 -21.382 1.00 53.46 272 GLY A N 1
ATOM 1352 C CA . GLY A 1 181 ? 74.066 30.307 -22.538 1.00 53.49 272 GLY A CA 1
ATOM 1353 C C . GLY A 1 181 ? 73.169 29.118 -22.268 1.00 54.89 272 GLY A C 1
ATOM 1354 O O . GLY A 1 181 ? 72.482 28.605 -23.167 1.00 54.13 272 GLY A O 1
ATOM 1355 N N . LEU A 1 182 ? 73.154 28.705 -21.002 1.00 55.27 273 LEU A N 1
ATOM 1356 C CA . LEU A 1 182 ? 72.558 27.435 -20.597 1.00 50.32 273 LEU A CA 1
ATOM 1357 C C . LEU A 1 182 ? 71.067 27.562 -20.344 1.00 47.27 273 LEU A C 1
ATOM 1358 O O . LEU A 1 182 ? 70.613 28.559 -19.766 1.00 47.44 273 LEU A O 1
ATOM 1363 N N . THR A 1 183 ? 70.314 26.531 -20.733 1.00 44.32 274 THR A N 1
ATOM 1364 C CA . THR A 1 183 ? 68.856 26.591 -20.660 1.00 42.61 274 THR A CA 1
ATOM 1365 C C . THR A 1 183 ? 68.375 26.503 -19.225 1.00 38.81 274 THR A C 1
ATOM 1366 O O . THR A 1 183 ? 67.529 27.288 -18.828 1.00 39.63 274 THR A O 1
ATOM 1370 N N . TRP A 1 184 ? 68.930 25.589 -18.432 1.00 36.53 275 TRP A N 1
ATOM 1371 C CA . TRP A 1 184 ? 68.435 25.391 -17.053 1.00 37.56 275 TRP A CA 1
ATOM 1372 C C . TRP A 1 184 ? 69.194 26.168 -16.002 1.00 37.22 275 TRP A C 1
ATOM 1373 O O . TRP A 1 184 ? 70.405 26.275 -16.057 1.00 37.04 275 TRP A O 1
ATOM 1384 N N . ALA A 1 185 ? 68.460 26.722 -15.046 1.00 38.65 276 ALA A N 1
ATOM 1385 C CA . ALA A 1 185 ? 69.062 27.439 -13.934 1.00 40.51 276 ALA A CA 1
ATOM 1386 C C . ALA A 1 185 ? 69.172 26.461 -12.791 1.00 41.36 276 ALA A C 1
ATOM 1387 O O . ALA A 1 185 ? 68.351 25.550 -12.705 1.00 42.17 276 ALA A O 1
ATOM 1389 N N . CYS A 1 186 ? 70.183 26.626 -11.929 1.00 40.85 277 CYS A N 1
ATOM 1390 C CA . CYS A 1 186 ? 70.422 25.657 -10.866 1.00 41.78 277 CYS A CA 1
ATOM 1391 C C . CYS A 1 186 ? 69.337 25.730 -9.818 1.00 39.48 277 CYS A C 1
ATOM 1392 O O . CYS A 1 186 ? 68.728 26.790 -9.618 1.00 36.33 277 CYS A O 1
ATOM 1395 N N . PHE A 1 187 ? 69.054 24.578 -9.196 1.00 37.39 278 PHE A N 1
ATOM 1396 C CA . PHE A 1 187 ? 68.139 24.523 -8.060 1.00 36.23 278 PHE A CA 1
ATOM 1397 C C . PHE A 1 187 ? 68.498 23.443 -7.062 1.00 34.62 278 PHE A C 1
ATOM 1398 O O . PHE A 1 187 ? 69.112 22.469 -7.419 1.00 33.38 278 PHE A O 1
ATOM 1406 N N . GLU A 1 188 ? 68.138 23.658 -5.800 1.00 35.29 279 GLU A N 1
ATOM 1407 C CA . GLU A 1 188 ? 68.383 22.680 -4.738 1.00 37.17 279 GLU A CA 1
ATOM 1408 C C . GLU A 1 188 ? 67.309 22.804 -3.668 1.00 35.24 279 GLU A C 1
ATOM 1409 O O . GLU A 1 188 ? 66.764 23.881 -3.461 1.00 34.16 279 GLU A O 1
ATOM 1415 N N . PRO A 1 189 ? 66.997 21.697 -2.983 1.00 32.89 280 PRO A N 1
ATOM 1416 C CA . PRO A 1 189 ? 65.967 21.740 -1.964 1.00 32.64 280 PRO A CA 1
ATOM 1417 C C . PRO A 1 189 ? 66.448 22.379 -0.638 1.00 33.57 280 PRO A C 1
ATOM 1418 O O . PRO A 1 189 ? 67.650 22.421 -0.340 1.00 32.95 280 PRO A O 1
ATOM 1422 N N . VAL A 1 190 ? 65.509 22.898 0.129 1.00 33.76 281 VAL A N 1
ATOM 1423 C CA . VAL A 1 190 ? 65.846 23.628 1.326 1.00 36.03 281 VAL A CA 1
ATOM 1424 C C . VAL A 1 190 ? 64.627 23.630 2.186 1.00 37.69 281 VAL A C 1
ATOM 1425 O O . VAL A 1 190 ? 63.498 23.749 1.682 1.00 40.87 281 VAL A O 1
ATOM 1429 N N . LYS A 1 191 ? 64.840 23.484 3.483 1.00 37.44 282 LYS A N 1
ATOM 1430 C CA . LYS A 1 191 ? 63.743 23.543 4.419 1.00 37.88 282 LYS A CA 1
ATOM 1431 C C . LYS A 1 191 ? 63.622 25.009 4.742 1.00 36.30 282 LYS A C 1
ATOM 1432 O O . LYS A 1 191 ? 64.626 25.635 5.028 1.00 34.90 282 LYS A O 1
ATOM 1438 N N . GLU A 1 192 ? 62.414 25.567 4.610 1.00 38.65 283 GLU A N 1
ATOM 1439 C CA . GLU A 1 192 ? 62.178 27.030 4.778 1.00 40.34 283 GLU A CA 1
ATOM 1440 C C . GLU A 1 192 ? 61.020 27.261 5.692 1.00 40.41 283 GLU A C 1
ATOM 1441 O O . GLU A 1 192 ? 60.024 26.553 5.610 1.00 40.97 283 GLU A O 1
ATOM 1447 N N . LYS A 1 193 ? 61.131 28.271 6.543 1.00 45.26 284 LYS A N 1
ATOM 1448 C CA . LYS A 1 193 ? 60.097 28.545 7.518 1.00 51.21 284 LYS A CA 1
ATOM 1449 C C . LYS A 1 193 ? 59.663 29.988 7.456 1.00 52.04 284 LYS A C 1
ATOM 1450 O O . LYS A 1 193 ? 59.778 30.724 8.417 1.00 55.80 284 LYS A O 1
ATOM 1456 N N . SER A 1 194 ? 59.156 30.382 6.301 1.00 55.24 285 SER A N 1
ATOM 1457 C CA . SER A 1 194 ? 58.501 31.668 6.156 1.00 57.13 285 SER A CA 1
ATOM 1458 C C . SER A 1 194 ? 57.166 31.675 6.917 1.00 55.88 285 SER A C 1
ATOM 1459 O O . SER A 1 194 ? 56.617 30.631 7.253 1.00 54.78 285 SER A O 1
ATOM 1462 N N . SER A 1 195 ? 56.652 32.856 7.195 1.00 56.54 286 SER A N 1
ATOM 1463 C CA . SER A 1 195 ? 55.299 32.963 7.724 1.00 60.62 286 SER A CA 1
ATOM 1464 C C . SER A 1 195 ? 54.273 33.204 6.613 1.00 57.99 286 SER A C 1
ATOM 1465 O O . SER A 1 195 ? 53.064 33.199 6.874 1.00 54.14 286 SER A O 1
ATOM 1468 N N . ALA A 1 196 ? 54.768 33.437 5.391 1.00 56.17 287 ALA A N 1
ATOM 1469 C CA . ALA A 1 196 ? 53.935 33.869 4.248 1.00 54.15 287 ALA A CA 1
ATOM 1470 C C . ALA A 1 196 ? 53.461 32.685 3.393 1.00 53.26 287 ALA A C 1
ATOM 1471 O O . ALA A 1 196 ? 52.355 32.715 2.846 1.00 54.34 287 ALA A O 1
ATOM 1473 N N . ARG A 1 197 ? 54.319 31.665 3.253 1.00 49.27 288 ARG A N 1
ATOM 1474 C CA . ARG A 1 197 ? 53.919 30.365 2.696 1.00 43.16 288 ARG A CA 1
ATOM 1475 C C . ARG A 1 197 ? 54.431 29.241 3.584 1.00 40.55 288 ARG A C 1
ATOM 1476 O O . ARG A 1 197 ? 55.475 29.373 4.201 1.00 42.70 288 ARG A O 1
ATOM 1484 N N . ALA A 1 198 ? 53.666 28.152 3.663 1.00 38.95 289 ALA A N 1
ATOM 1485 C CA . ALA A 1 198 ? 53.992 27.009 4.525 1.00 37.81 289 ALA A CA 1
ATOM 1486 C C . ALA A 1 198 ? 53.888 25.696 3.750 1.00 37.15 289 ALA A C 1
ATOM 1487 O O . ALA A 1 198 ? 52.827 25.046 3.726 1.00 37.10 289 ALA A O 1
ATOM 1489 N N . LEU A 1 199 ? 55.003 25.298 3.140 1.00 34.86 290 LEU A N 1
ATOM 1490 C CA . LEU A 1 199 ? 54.984 24.280 2.096 1.00 33.47 290 LEU A CA 1
ATOM 1491 C C . LEU A 1 199 ? 55.178 22.856 2.602 1.00 30.43 290 LEU A C 1
ATOM 1492 O O . LEU A 1 199 ? 55.880 22.606 3.579 1.00 27.62 290 LEU A O 1
ATOM 1497 N N . VAL A 1 200 ? 54.506 21.928 1.938 1.00 29.16 291 VAL A N 1
ATOM 1498 C CA . VAL A 1 200 ? 54.730 20.516 2.157 1.00 28.37 291 VAL A CA 1
ATOM 1499 C C . VAL A 1 200 ? 54.830 19.811 0.802 1.00 28.30 291 VAL A C 1
ATOM 1500 O O . VAL A 1 200 ? 53.894 19.821 -0.016 1.00 26.14 291 VAL A O 1
ATOM 1504 N N . TYR A 1 201 ? 55.984 19.202 0.592 1.00 28.00 292 TYR A N 1
ATOM 1505 C CA . TYR A 1 201 ? 56.319 18.559 -0.645 1.00 28.56 292 TYR A CA 1
ATOM 1506 C C . TYR A 1 201 ? 56.130 17.066 -0.454 1.00 27.90 292 TYR A C 1
ATOM 1507 O O . TYR A 1 201 ? 56.573 16.520 0.538 1.00 28.39 292 TYR A O 1
ATOM 1516 N N . GLY A 1 202 ? 55.487 16.404 -1.405 1.00 26.91 293 GLY A N 1
ATOM 1517 C CA . GLY A 1 202 ? 55.328 14.976 -1.322 1.00 26.51 293 GLY A CA 1
ATOM 1518 C C . GLY A 1 202 ? 55.256 14.291 -2.651 1.00 26.80 293 GLY A C 1
ATOM 1519 O O . GLY A 1 202 ? 55.032 14.913 -3.678 1.00 25.37 293 GLY A O 1
ATOM 1520 N N . SER A 1 203 ? 55.496 12.990 -2.608 1.00 28.80 294 SER A N 1
ATOM 1521 C CA . SER A 1 203 ? 55.275 12.093 -3.741 1.00 31.06 294 SER A CA 1
ATOM 1522 C C . SER A 1 203 ? 53.788 12.002 -3.976 1.00 30.21 294 SER A C 1
ATOM 1523 O O . SER A 1 203 ? 53.022 12.325 -3.097 1.00 29.96 294 SER A O 1
ATOM 1526 N N . ALA A 1 204 ? 53.366 11.568 -5.154 1.00 30.78 295 ALA A N 1
ATOM 1527 C CA . ALA A 1 204 ? 51.936 11.355 -5.378 1.00 31.49 295 ALA A CA 1
ATOM 1528 C C . ALA A 1 204 ? 51.526 10.033 -4.827 1.00 32.29 295 ALA A C 1
ATOM 1529 O O . ALA A 1 204 ? 50.347 9.724 -4.841 1.00 32.13 295 ALA A O 1
ATOM 1531 N N . PHE A 1 205 ? 52.503 9.246 -4.350 1.00 35.79 296 PHE A N 1
ATOM 1532 C CA . PHE A 1 205 ? 52.240 7.908 -3.749 1.00 38.67 296 PHE A CA 1
ATOM 1533 C C . PHE A 1 205 ? 51.863 7.929 -2.277 1.00 39.28 296 PHE A C 1
ATOM 1534 O O . PHE A 1 205 ? 51.628 6.882 -1.690 1.00 41.39 296 PHE A O 1
ATOM 1542 N N . VAL A 1 206 ? 51.761 9.129 -1.708 1.00 37.90 297 VAL A N 1
ATOM 1543 C CA . VAL A 1 206 ? 51.198 9.313 -0.396 1.00 37.06 297 VAL A CA 1
ATOM 1544 C C . VAL A 1 206 ? 49.728 8.969 -0.506 1.00 37.03 297 VAL A C 1
ATOM 1545 O O . VAL A 1 206 ? 49.097 8.567 0.460 1.00 37.67 297 VAL A O 1
ATOM 1549 N N . ALA A 1 207 ? 49.198 9.129 -1.709 1.00 40.23 298 ALA A N 1
ATOM 1550 C CA . ALA A 1 207 ? 47.760 9.011 -1.968 1.00 44.21 298 ALA A CA 1
ATOM 1551 C C . ALA A 1 207 ? 47.381 7.602 -2.341 1.00 46.22 298 ALA A C 1
ATOM 1552 O O . ALA A 1 207 ? 46.197 7.283 -2.414 1.00 49.51 298 ALA A O 1
ATOM 1554 N N . GLU A 1 208 ? 48.380 6.772 -2.629 1.00 48.44 299 GLU A N 1
ATOM 1555 C CA . GLU A 1 208 ? 48.149 5.371 -2.995 1.00 50.93 299 GLU A CA 1
ATOM 1556 C C . GLU A 1 208 ? 47.742 4.593 -1.765 1.00 47.45 299 GLU A C 1
ATOM 1557 O O . GLU A 1 208 ? 48.381 4.703 -0.731 1.00 54.07 299 GLU A O 1
ATOM 1563 N N . GLY A 1 209 ? 46.689 3.801 -1.877 1.00 42.85 300 GLY A N 1
ATOM 1564 C CA . GLY A 1 209 ? 46.085 3.186 -0.702 1.00 42.36 300 GLY A CA 1
ATOM 1565 C C . GLY A 1 209 ? 45.169 4.149 0.041 1.00 40.91 300 GLY A C 1
ATOM 1566 O O . GLY A 1 209 ? 44.170 4.608 -0.504 1.00 42.51 300 GLY A O 1
ATOM 1567 N N . ASN A 1 210 ? 45.505 4.451 1.291 1.00 41.36 301 ASN A N 1
ATOM 1568 C CA . ASN A 1 210 ? 44.742 5.423 2.081 1.00 42.07 301 ASN A CA 1
ATOM 1569 C C . ASN A 1 210 ? 45.462 6.781 2.180 1.00 40.84 301 ASN A C 1
ATOM 1570 O O . ASN A 1 210 ? 46.525 6.877 2.793 1.00 41.38 301 ASN A O 1
ATOM 1575 N N . PRO A 1 211 ? 44.889 7.832 1.567 1.00 40.10 302 PRO A N 1
ATOM 1576 C CA . PRO A 1 211 ? 45.613 9.098 1.498 1.00 39.65 302 PRO A CA 1
ATOM 1577 C C . PRO A 1 211 ? 45.826 9.792 2.834 1.00 39.00 302 PRO A C 1
ATOM 1578 O O . PRO A 1 211 ? 46.729 10.576 2.941 1.00 38.41 302 PRO A O 1
ATOM 1582 N N . ASP A 1 212 ? 45.013 9.501 3.844 1.00 42.28 303 ASP A N 1
ATOM 1583 C CA . ASP A 1 212 ? 45.169 10.136 5.179 1.00 42.64 303 ASP A CA 1
ATOM 1584 C C . ASP A 1 212 ? 46.124 9.373 6.115 1.00 37.65 303 ASP A C 1
ATOM 1585 O O . ASP A 1 212 ? 46.219 9.701 7.298 1.00 34.86 303 ASP A O 1
ATOM 1590 N N . ALA A 1 213 ? 46.818 8.363 5.591 1.00 34.95 304 ALA A N 1
ATOM 1591 C CA . ALA A 1 213 ? 47.594 7.457 6.425 1.00 33.27 304 ALA A CA 1
ATOM 1592 C C . ALA A 1 213 ? 48.805 8.127 7.060 1.00 34.25 304 ALA A C 1
ATOM 1593 O O . ALA A 1 213 ? 49.098 7.882 8.235 1.00 33.12 304 ALA A O 1
ATOM 1595 N N . TRP A 1 214 ? 49.489 8.983 6.286 1.00 35.48 305 TRP A N 1
ATOM 1596 C CA . TRP A 1 214 ? 50.659 9.773 6.778 1.00 35.90 305 TRP A CA 1
ATOM 1597 C C . TRP A 1 214 ? 50.476 10.325 8.197 1.00 36.85 305 TRP A C 1
ATOM 1598 O O . TRP A 1 214 ? 51.418 10.364 8.997 1.00 36.88 305 TRP A O 1
ATOM 1609 N N . GLN A 1 215 ? 49.258 10.760 8.490 1.00 36.68 306 GLN A N 1
ATOM 1610 C CA . GLN A 1 215 ? 48.973 11.482 9.708 1.00 38.06 306 GLN A CA 1
ATOM 1611 C C . GLN A 1 215 ? 49.275 10.612 10.888 1.00 37.40 306 GLN A C 1
ATOM 1612 O O . GLN A 1 215 ? 49.845 11.060 11.867 1.00 38.79 306 GLN A O 1
ATOM 1618 N N . SER A 1 216 ? 48.862 9.359 10.789 1.00 37.56 307 SER A N 1
ATOM 1619 C CA . SER A 1 216 ? 49.020 8.408 11.861 1.00 36.87 307 SER A CA 1
ATOM 1620 C C . SER A 1 216 ? 50.374 7.737 11.762 1.00 36.65 307 SER A C 1
ATOM 1621 O O . SER A 1 216 ? 50.859 7.173 12.734 1.00 38.41 307 SER A O 1
ATOM 1624 N N . ALA A 1 217 ? 50.994 7.828 10.588 1.00 35.56 308 ALA A N 1
ATOM 1625 C CA . ALA A 1 217 ? 52.030 6.886 10.185 1.00 34.15 308 ALA A CA 1
ATOM 1626 C C . ALA A 1 217 ? 53.445 7.454 10.061 1.00 33.88 308 ALA A C 1
ATOM 1627 O O . ALA A 1 217 ? 54.409 6.687 10.028 1.00 32.03 308 ALA A O 1
ATOM 1629 N N . CYS A 1 218 ? 53.573 8.777 9.989 1.00 34.80 309 CYS A N 1
ATOM 1630 C CA . CYS A 1 218 ? 54.827 9.412 9.585 1.00 34.63 309 CYS A CA 1
ATOM 1631 C C . CYS A 1 218 ? 55.313 10.373 10.627 1.00 34.08 309 CYS A C 1
ATOM 1632 O O . CYS A 1 218 ? 54.500 10.922 11.348 1.00 34.41 309 CYS A O 1
ATOM 1635 N N . PRO A 1 219 ? 56.632 10.667 10.636 1.00 34.45 310 PRO A N 1
ATOM 1636 C CA . PRO A 1 219 ? 57.268 11.554 11.607 1.00 36.00 310 PRO A CA 1
ATOM 1637 C C . PRO A 1 219 ? 57.017 13.014 11.268 1.00 37.14 310 PRO A C 1
ATOM 1638 O O . PRO A 1 219 ? 57.953 13.803 11.106 1.00 39.26 310 PRO A O 1
ATOM 1642 N N . ASN A 1 220 ? 55.747 13.370 11.228 1.00 38.18 311 ASN A N 1
ATOM 1643 C CA . ASN A 1 220 ? 55.310 14.651 10.719 1.00 38.67 311 ASN A CA 1
ATOM 1644 C C . ASN A 1 220 ? 55.841 15.859 11.478 1.00 40.17 311 ASN A C 1
ATOM 1645 O O . ASN A 1 220 ? 56.092 16.893 10.868 1.00 41.34 311 ASN A O 1
ATOM 1650 N N . ASP A 1 221 ? 56.024 15.729 12.793 1.00 41.34 312 ASP A N 1
ATOM 1651 C CA . ASP A 1 221 ? 56.363 16.878 13.640 1.00 41.57 312 ASP A CA 1
ATOM 1652 C C . ASP A 1 221 ? 57.670 16.707 14.391 1.00 39.14 312 ASP A C 1
ATOM 1653 O O . ASP A 1 221 ? 58.160 15.600 14.592 1.00 41.21 312 ASP A O 1
ATOM 1658 N N . ALA A 1 222 ? 58.234 17.828 14.795 1.00 36.73 313 ALA A N 1
ATOM 1659 C CA . ALA A 1 222 ? 59.340 17.832 15.711 1.00 36.34 313 ALA A CA 1
ATOM 1660 C C . ALA A 1 222 ? 58.809 17.429 17.077 1.00 36.88 313 ALA A C 1
ATOM 1661 O O . ALA A 1 222 ? 57.629 17.602 17.349 1.00 38.51 313 ALA A O 1
ATOM 1663 N N . VAL A 1 223 ? 59.660 16.865 17.928 1.00 38.70 314 VAL A N 1
ATOM 1664 C CA . VAL A 1 223 ? 59.245 16.518 19.293 1.00 42.15 314 VAL A CA 1
ATOM 1665 C C . VAL A 1 223 ? 59.927 17.409 20.302 1.00 45.62 314 VAL A C 1
ATOM 1666 O O . VAL A 1 223 ? 61.156 17.526 20.267 1.00 46.33 314 VAL A O 1
ATOM 1670 N N . LYS A 1 224 ? 59.162 17.976 21.246 1.00 45.77 315 LYS A N 1
ATOM 1671 C CA . LYS A 1 224 ? 59.775 18.805 22.287 1.00 46.25 315 LYS A CA 1
ATOM 1672 C C . LYS A 1 224 ? 60.091 17.994 23.511 1.00 46.80 315 LYS A C 1
ATOM 1673 O O . LYS A 1 224 ? 59.431 17.000 23.809 1.00 44.46 315 LYS A O 1
ATOM 1679 N N . ASP A 1 225 ? 61.150 18.418 24.190 1.00 49.62 316 ASP A N 1
ATOM 1680 C CA . ASP A 1 225 ? 61.536 17.894 25.487 1.00 50.38 316 ASP A CA 1
ATOM 1681 C C . ASP A 1 225 ? 61.925 16.399 25.449 1.00 49.85 316 ASP A C 1
ATOM 1682 O O . ASP A 1 225 ? 61.652 15.646 26.397 1.00 52.57 316 ASP A O 1
ATOM 1687 N N . ALA A 1 226 ? 62.608 15.990 24.376 1.00 45.91 317 ALA A N 1
ATOM 1688 C CA . ALA A 1 226 ? 62.972 14.585 24.181 1.00 41.99 317 ALA A CA 1
ATOM 1689 C C . ALA A 1 226 ? 64.188 14.430 23.282 1.00 40.46 317 ALA A C 1
ATOM 1690 O O . ALA A 1 226 ? 64.511 15.323 22.503 1.00 39.47 317 ALA A O 1
ATOM 1692 N N . LEU A 1 227 ? 64.849 13.279 23.393 1.00 40.62 318 LEU A N 1
ATOM 1693 C CA . LEU A 1 227 ? 66.034 12.963 22.587 1.00 42.05 318 LEU A CA 1
ATOM 1694 C C . LEU A 1 227 ? 65.990 11.533 22.038 1.00 46.20 318 LEU A C 1
ATOM 1695 O O . LEU A 1 227 ? 65.761 10.569 22.786 1.00 51.07 318 LEU A O 1
ATOM 1700 N N . PHE A 1 228 ? 66.248 11.392 20.739 1.00 45.60 319 PHE A N 1
ATOM 1701 C CA . PHE A 1 228 ? 66.272 10.078 20.125 1.00 43.83 319 PHE A CA 1
ATOM 1702 C C . PHE A 1 228 ? 67.267 9.221 20.873 1.00 44.83 319 PHE A C 1
ATOM 1703 O O . PHE A 1 228 ? 68.345 9.690 21.272 1.00 42.87 319 PHE A O 1
ATOM 1711 N N . GLY A 1 229 ? 66.922 7.961 21.053 1.00 46.97 320 GLY A N 1
ATOM 1712 C CA . GLY A 1 229 ? 67.866 7.036 21.625 1.00 51.29 320 GLY A CA 1
ATOM 1713 C C . GLY A 1 229 ? 67.552 5.580 21.388 1.00 51.69 320 GLY A C 1
ATOM 1714 O O . GLY A 1 229 ? 66.420 5.218 21.073 1.00 48.69 320 GLY A O 1
ATOM 1715 N N . LYS A 1 230 ? 68.595 4.759 21.523 1.00 55.19 321 LYS A N 1
ATOM 1716 C CA . LYS A 1 230 ? 68.465 3.327 21.677 1.00 56.92 321 LYS A CA 1
ATOM 1717 C C . LYS A 1 230 ? 68.247 2.980 23.134 1.00 59.21 321 LYS A C 1
ATOM 1718 O O . LYS A 1 230 ? 68.579 3.751 24.032 1.00 61.07 321 LYS A O 1
ATOM 1724 N N . TRP A 1 231 ? 67.705 1.789 23.351 1.00 62.31 322 TRP A N 1
ATOM 1725 C CA . TRP A 1 231 ? 67.263 1.340 24.660 1.00 61.76 322 TRP A CA 1
ATOM 1726 C C . TRP A 1 231 ? 68.254 0.327 25.213 1.00 68.04 322 TRP A C 1
ATOM 1727 O O . TRP A 1 231 ? 68.388 -0.767 24.673 1.00 71.34 322 TRP A O 1
ATOM 1738 N N . GLU A 1 232 ? 68.950 0.686 26.283 1.00 71.85 323 GLU A N 1
ATOM 1739 C CA . GLU A 1 232 ? 69.995 -0.175 26.815 1.00 77.10 323 GLU A CA 1
ATOM 1740 C C . GLU A 1 232 ? 69.898 -0.298 28.334 1.00 78.65 323 GLU A C 1
ATOM 1741 O O . GLU A 1 232 ? 69.654 0.687 29.041 1.00 77.85 323 GLU A O 1
ATOM 1747 N N . ASP A 1 233 ? 70.105 -1.517 28.827 1.00 77.10 324 ASP A N 1
ATOM 1748 C CA . ASP A 1 233 ? 70.088 -1.785 30.255 1.00 75.08 324 ASP A CA 1
ATOM 1749 C C . ASP A 1 233 ? 68.864 -1.150 30.895 1.00 69.69 324 ASP A C 1
ATOM 1750 O O . ASP A 1 233 ? 68.977 -0.317 31.792 1.00 74.43 324 ASP A O 1
ATOM 1755 N N . GLY A 1 234 ? 67.693 -1.512 30.392 1.00 66.14 325 GLY A N 1
ATOM 1756 C CA . GLY A 1 234 ? 66.433 -1.117 31.010 1.00 63.02 325 GLY A CA 1
ATOM 1757 C C . GLY A 1 234 ? 66.103 0.363 30.924 1.00 63.83 325 GLY A C 1
ATOM 1758 O O . GLY A 1 234 ? 65.091 0.793 31.465 1.00 59.73 325 GLY A O 1
ATOM 1759 N N . GLN A 1 235 ? 66.940 1.151 30.248 1.00 67.57 326 GLN A N 1
ATOM 1760 C CA . GLN A 1 235 ? 66.654 2.577 30.093 1.00 71.26 326 GLN A CA 1
ATOM 1761 C C . GLN A 1 235 ? 67.075 3.153 28.730 1.00 71.16 326 GLN A C 1
ATOM 1762 O O . GLN A 1 235 ? 67.884 2.564 28.014 1.00 77.67 326 GLN A O 1
ATOM 1768 N N . CYS A 1 236 ? 66.512 4.311 28.389 1.00 65.06 327 CYS A N 1
ATOM 1769 C CA . CYS A 1 236 ? 66.666 4.876 27.057 1.00 65.07 327 CYS A CA 1
ATOM 1770 C C . CYS A 1 236 ? 67.873 5.804 26.993 1.00 61.75 327 CYS A C 1
ATOM 1771 O O . CYS A 1 236 ? 67.835 6.893 27.549 1.00 67.14 327 CYS A O 1
ATOM 1774 N N . VAL A 1 237 ? 68.931 5.376 26.301 1.00 57.78 328 VAL A N 1
ATOM 1775 C CA . VAL A 1 237 ? 70.189 6.151 26.253 1.00 59.92 328 VAL A CA 1
ATOM 1776 C C . VAL A 1 237 ? 70.325 7.035 25.002 1.00 58.01 328 VAL A C 1
ATOM 1777 O O . VAL A 1 237 ? 70.531 6.523 23.893 1.00 57.23 328 VAL A O 1
ATOM 1781 N N . PRO A 1 238 ? 70.262 8.376 25.185 1.00 56.13 329 PRO A N 1
ATOM 1782 C CA . PRO A 1 238 ? 70.306 9.284 24.036 1.00 54.91 329 PRO A CA 1
ATOM 1783 C C . PRO A 1 238 ? 71.484 8.977 23.178 1.00 55.71 329 PRO A C 1
ATOM 1784 O O . PRO A 1 238 ? 72.558 8.774 23.700 1.00 61.71 329 PRO A O 1
ATOM 1788 N N . PHE A 1 239 ? 71.304 8.918 21.873 1.00 59.45 330 PHE A N 1
ATOM 1789 C CA . PHE A 1 239 ? 72.456 8.823 21.005 1.00 61.90 330 PHE A CA 1
ATOM 1790 C C . PHE A 1 239 ? 73.423 9.917 21.417 1.00 66.28 330 PHE A C 1
ATOM 1791 O O . PHE A 1 239 ? 73.025 11.081 21.577 1.00 66.54 330 PHE A O 1
ATOM 1799 N N . ASP A 1 240 ? 74.682 9.548 21.630 1.00 72.45 331 ASP A N 1
ATOM 1800 C CA . ASP A 1 240 ? 75.694 10.531 22.044 1.00 75.51 331 ASP A CA 1
ATOM 1801 C C . ASP A 1 240 ? 76.475 11.052 20.857 1.00 71.49 331 ASP A C 1
ATOM 1802 O O . ASP A 1 240 ? 76.657 10.354 19.852 1.00 65.95 331 ASP A O 1
ATOM 1807 N N . THR A 1 241 ? 76.967 12.272 21.002 1.00 68.64 332 THR A N 1
ATOM 1808 C CA . THR A 1 241 ? 77.635 12.968 19.916 1.00 72.35 332 THR A CA 1
ATOM 1809 C C . THR A 1 241 ? 78.800 12.160 19.333 1.00 75.39 332 THR A C 1
ATOM 1810 O O . THR A 1 241 ? 79.333 12.515 18.279 1.00 75.86 332 THR A O 1
ATOM 1814 N N . LYS A 1 242 ? 79.192 11.083 20.021 1.00 74.84 333 LYS A N 1
ATOM 1815 C CA . LYS A 1 242 ? 80.344 10.270 19.611 1.00 73.15 333 LYS A CA 1
ATOM 1816 C C . LYS A 1 242 ? 80.042 9.315 18.464 1.00 69.66 333 LYS A C 1
ATOM 1817 O O . LYS A 1 242 ? 80.943 8.973 17.712 1.00 75.99 333 LYS A O 1
ATOM 1823 N N . THR A 1 243 ? 78.796 8.849 18.347 1.00 66.18 334 THR A N 1
ATOM 1824 C CA . THR A 1 243 ? 78.395 7.991 17.202 1.00 60.84 334 THR A CA 1
ATOM 1825 C C . THR A 1 243 ? 77.593 8.758 16.165 1.00 58.59 334 THR A C 1
ATOM 1826 O O . THR A 1 243 ? 77.048 8.170 15.236 1.00 67.27 334 THR A O 1
ATOM 1830 N N . SER A 1 244 ? 77.520 10.071 16.327 1.00 52.44 335 SER A N 1
ATOM 1831 C CA . SER A 1 244 ? 76.821 10.923 15.394 1.00 47.04 335 SER A CA 1
ATOM 1832 C C . SER A 1 244 ? 77.668 11.167 14.160 1.00 43.71 335 SER A C 1
ATOM 1833 O O . SER A 1 244 ? 78.879 11.177 14.216 1.00 39.33 335 SER A O 1
ATOM 1836 N N . VAL A 1 245 ? 77.011 11.395 13.043 1.00 45.32 336 VAL A N 1
ATOM 1837 C CA . VAL A 1 245 ? 77.700 11.776 11.840 1.00 46.03 336 VAL A CA 1
ATOM 1838 C C . VAL A 1 245 ? 78.313 13.168 11.989 1.00 46.67 336 VAL A C 1
ATOM 1839 O O . VAL A 1 245 ? 79.460 13.369 11.633 1.00 46.51 336 VAL A O 1
ATOM 1843 N N . GLN A 1 246 ? 77.557 14.118 12.524 1.00 47.87 337 GLN A N 1
ATOM 1844 C CA . GLN A 1 246 ? 78.117 15.419 12.875 1.00 48.39 337 GLN A CA 1
ATOM 1845 C C . GLN A 1 246 ? 77.342 15.993 14.037 1.00 47.77 337 GLN A C 1
ATOM 1846 O O . GLN A 1 246 ? 76.132 15.818 14.120 1.00 45.58 337 GLN A O 1
ATOM 1852 N N . SER A 1 247 ? 78.044 16.661 14.947 1.00 48.93 338 SER A N 1
ATOM 1853 C CA . SER A 1 247 ? 77.399 17.274 16.104 1.00 48.86 338 SER A CA 1
ATOM 1854 C C . SER A 1 247 ? 77.996 18.648 16.389 1.00 51.63 338 SER A C 1
ATOM 1855 O O . SER A 1 247 ? 78.505 18.913 17.481 1.00 47.84 338 SER A O 1
ATOM 1858 N N . ASP A 1 248 ? 77.912 19.525 15.389 1.00 56.04 339 ASP A N 1
ATOM 1859 C CA . ASP A 1 248 ? 78.400 20.893 15.514 1.00 55.60 339 ASP A CA 1
ATOM 1860 C C . ASP A 1 248 ? 77.479 21.714 16.377 1.00 53.82 339 ASP A C 1
ATOM 1861 O O . ASP A 1 248 ? 76.295 21.420 16.495 1.00 49.10 339 ASP A O 1
ATOM 1866 N N . GLN A 1 249 ? 78.028 22.767 16.964 1.00 57.80 340 GLN A N 1
ATOM 1867 C CA . GLN A 1 249 ? 77.238 23.681 17.770 1.00 63.04 340 GLN A CA 1
ATOM 1868 C C . GLN A 1 249 ? 76.260 24.352 16.842 1.00 59.26 340 GLN A C 1
ATOM 1869 O O . GLN A 1 249 ? 76.536 24.489 15.649 1.00 58.77 340 GLN A O 1
ATOM 1875 N N . ALA A 1 250 ? 75.107 24.743 17.359 1.00 55.02 341 ALA A N 1
ATOM 1876 C CA . ALA A 1 250 ? 74.096 25.319 16.496 1.00 54.61 341 ALA A CA 1
ATOM 1877 C C . ALA A 1 250 ? 73.333 26.390 17.201 1.00 52.73 341 ALA A C 1
ATOM 1878 O O . ALA A 1 250 ? 72.761 26.167 18.256 1.00 47.11 341 ALA A O 1
ATOM 1880 N N . THR A 1 251 ? 73.280 27.549 16.570 1.00 57.95 342 THR A N 1
ATOM 1881 C CA . THR A 1 251 ? 72.808 28.738 17.231 1.00 63.18 342 THR A CA 1
ATOM 1882 C C . THR A 1 251 ? 71.439 28.542 17.905 1.00 63.66 342 THR A C 1
ATOM 1883 O O . THR A 1 251 ? 71.272 28.877 19.078 1.00 67.33 342 THR A O 1
ATOM 1887 N N . ASN A 1 252 ? 70.473 27.994 17.177 1.00 62.38 343 ASN A N 1
ATOM 1888 C CA . ASN A 1 252 ? 69.120 27.844 17.723 1.00 60.54 343 ASN A CA 1
ATOM 1889 C C . ASN A 1 252 ? 68.416 26.573 17.259 1.00 53.73 343 ASN A C 1
ATOM 1890 O O . ASN A 1 252 ? 68.991 25.771 16.540 1.00 51.32 343 ASN A O 1
ATOM 1895 N N . LYS A 1 253 ? 67.180 26.380 17.706 1.00 52.16 344 LYS A N 1
ATOM 1896 C CA . LYS A 1 253 ? 66.505 25.095 17.526 1.00 52.16 344 LYS A CA 1
ATOM 1897 C C . LYS A 1 253 ? 66.080 24.926 16.080 1.00 52.90 344 LYS A C 1
ATOM 1898 O O . LYS A 1 253 ? 66.289 23.868 15.479 1.00 54.26 344 LYS A O 1
ATOM 1904 N N . GLU A 1 254 ? 65.538 25.995 15.511 1.00 54.73 345 GLU A N 1
ATOM 1905 C CA . GLU A 1 254 ? 65.120 26.010 14.113 1.00 56.62 345 GLU A CA 1
ATOM 1906 C C . GLU A 1 254 ? 66.307 25.863 13.145 1.00 49.51 345 GLU A C 1
ATOM 1907 O O . GLU A 1 254 ? 66.149 25.381 12.031 1.00 40.98 345 GLU A O 1
ATOM 1913 N N . GLU A 1 255 ? 67.491 26.274 13.575 1.00 49.75 346 GLU A N 1
ATOM 1914 C CA . GLU A 1 255 ? 68.678 26.093 12.760 1.00 49.94 346 GLU A CA 1
ATOM 1915 C C . GLU A 1 255 ? 68.997 24.616 12.662 1.00 47.72 346 GLU A C 1
ATOM 1916 O O . GLU A 1 255 ? 69.374 24.134 11.593 1.00 47.33 346 GLU A O 1
ATOM 1922 N N . CYS A 1 256 ? 68.844 23.888 13.770 1.00 44.43 347 CYS A N 1
ATOM 1923 C CA . CYS A 1 256 ? 69.127 22.452 13.753 1.00 44.67 347 CYS A CA 1
ATOM 1924 C C . CYS A 1 256 ? 68.201 21.768 12.763 1.00 40.56 347 CYS A C 1
ATOM 1925 O O . CYS A 1 256 ? 68.628 20.930 11.998 1.00 36.69 347 CYS A O 1
ATOM 1928 N N . TRP A 1 257 ? 66.943 22.184 12.757 1.00 41.65 348 TRP A N 1
ATOM 1929 C CA . TRP A 1 257 ? 65.914 21.615 11.879 1.00 41.50 348 TRP A CA 1
ATOM 1930 C C . TRP A 1 257 ? 66.260 21.667 10.395 1.00 42.23 348 TRP A C 1
ATOM 1931 O O . TRP A 1 257 ? 65.983 20.713 9.646 1.00 43.53 348 TRP A O 1
ATOM 1942 N N . LYS A 1 258 ? 66.810 22.806 9.971 1.00 43.14 349 LYS A N 1
ATOM 1943 C CA . LYS A 1 258 ? 67.235 23.013 8.580 1.00 41.59 349 LYS A CA 1
ATOM 1944 C C . LYS A 1 258 ? 68.511 22.242 8.265 1.00 39.35 349 LYS A C 1
ATOM 1945 O O . LYS A 1 258 ? 68.726 21.790 7.143 1.00 37.27 349 LYS A O 1
ATOM 1951 N N . ARG A 1 259 ? 69.355 22.085 9.263 1.00 39.35 350 ARG A N 1
ATOM 1952 C CA . ARG A 1 259 ? 70.638 21.448 9.046 1.00 42.26 350 ARG A CA 1
ATOM 1953 C C . ARG A 1 259 ? 70.464 19.988 8.722 1.00 39.12 350 ARG A C 1
ATOM 1954 O O . ARG A 1 259 ? 71.225 19.453 7.926 1.00 43.01 350 ARG A O 1
ATOM 1962 N N . VAL A 1 260 ? 69.474 19.340 9.339 1.00 35.73 351 VAL A N 1
ATOM 1963 C CA . VAL A 1 260 ? 69.291 17.894 9.143 1.00 33.23 351 VAL A CA 1
ATOM 1964 C C . VAL A 1 260 ? 68.805 17.639 7.767 1.00 30.07 351 VAL A C 1
ATOM 1965 O O . VAL A 1 260 ? 69.163 16.661 7.154 1.00 29.40 351 VAL A O 1
ATOM 1969 N N . PHE A 1 261 ? 67.943 18.500 7.284 1.00 27.88 352 PHE A N 1
ATOM 1970 C CA . PHE A 1 261 ? 67.435 18.297 5.971 1.00 26.11 352 PHE A CA 1
ATOM 1971 C C . PHE A 1 261 ? 68.578 18.305 4.986 1.00 24.65 352 PHE A C 1
ATOM 1972 O O . PHE A 1 261 ? 68.620 17.467 4.117 1.00 24.10 352 PHE A O 1
ATOM 1980 N N . ALA A 1 262 ? 69.505 19.246 5.148 1.00 24.76 353 ALA A N 1
ATOM 1981 C CA . ALA A 1 262 ? 70.495 19.545 4.112 1.00 25.13 353 ALA A CA 1
ATOM 1982 C C . ALA A 1 262 ? 71.827 18.839 4.283 1.00 26.95 353 ALA A C 1
ATOM 1983 O O . ALA A 1 262 ? 72.605 18.792 3.324 1.00 28.19 353 ALA A O 1
ATOM 1985 N N . ASN A 1 263 ? 72.104 18.291 5.473 1.00 28.14 354 ASN A N 1
ATOM 1986 C CA . ASN A 1 263 ? 73.444 17.771 5.766 1.00 30.37 354 ASN A CA 1
ATOM 1987 C C . ASN A 1 263 ? 73.881 16.755 4.727 1.00 30.66 354 ASN A C 1
ATOM 1988 O O . ASN A 1 263 ? 73.038 16.051 4.178 1.00 29.97 354 ASN A O 1
ATOM 1993 N N . PRO A 1 264 ? 75.203 16.655 4.477 1.00 31.70 355 PRO A N 1
ATOM 1994 C CA . PRO A 1 264 ? 75.707 15.905 3.337 1.00 33.58 355 PRO A CA 1
ATOM 1995 C C . PRO A 1 264 ? 75.493 14.384 3.367 1.00 35.87 355 PRO A C 1
ATOM 1996 O O . PRO A 1 264 ? 75.840 13.742 2.383 1.00 40.16 355 PRO A O 1
ATOM 2000 N N . LEU A 1 265 ? 74.944 13.808 4.451 1.00 35.56 356 LEU A N 1
ATOM 2001 C CA . LEU A 1 265 ? 74.655 12.347 4.491 1.00 35.20 356 LEU A CA 1
ATOM 2002 C C . LEU A 1 265 ? 73.163 11.956 4.572 1.00 34.90 356 LEU A C 1
ATOM 2003 O O . LEU A 1 265 ? 72.841 10.764 4.714 1.00 33.65 356 LEU A O 1
ATOM 2008 N N . VAL A 1 266 ? 72.265 12.939 4.490 1.00 33.87 357 VAL A N 1
ATOM 2009 C CA . VAL A 1 266 ? 70.827 12.670 4.552 1.00 32.16 357 VAL A CA 1
ATOM 2010 C C . VAL A 1 266 ? 70.416 11.799 3.388 1.00 30.37 357 VAL A C 1
ATOM 2011 O O . VAL A 1 266 ? 70.913 11.956 2.282 1.00 30.71 357 VAL A O 1
ATOM 2015 N N . ALA A 1 267 ? 69.511 10.874 3.642 1.00 29.91 358 ALA A N 1
ATOM 2016 C CA . ALA A 1 267 ? 68.970 10.033 2.580 1.00 31.20 358 ALA A CA 1
ATOM 2017 C C . ALA A 1 267 ? 68.651 10.874 1.357 1.00 31.15 358 ALA A C 1
ATOM 2018 O O . ALA A 1 267 ? 67.883 11.812 1.449 1.00 31.46 358 ALA A O 1
ATOM 2020 N N . SER A 1 268 ? 69.246 10.548 0.215 1.00 32.02 359 SER A N 1
ATOM 2021 C CA . SER A 1 268 ? 68.980 11.304 -1.003 1.00 33.82 359 SER A CA 1
ATOM 2022 C C . SER A 1 268 ? 69.217 10.510 -2.265 1.00 33.00 359 SER A C 1
ATOM 2023 O O . SER A 1 268 ? 70.230 9.867 -2.391 1.00 36.17 359 SER A O 1
ATOM 2026 N N . ASP A 1 269 ? 68.325 10.633 -3.235 1.00 32.88 360 ASP A N 1
ATOM 2027 C CA . ASP A 1 269 ? 68.441 9.848 -4.465 1.00 33.86 360 ASP A CA 1
ATOM 2028 C C . ASP A 1 269 ? 69.108 10.589 -5.644 1.00 33.66 360 ASP A C 1
ATOM 2029 O O . ASP A 1 269 ? 69.117 10.075 -6.752 1.00 31.85 360 ASP A O 1
ATOM 2034 N N . ALA A 1 270 ? 69.685 11.763 -5.416 1.00 34.98 361 ALA A N 1
ATOM 2035 C CA . ALA A 1 270 ? 70.343 12.483 -6.513 1.00 39.39 361 ALA A CA 1
ATOM 2036 C C . ALA A 1 270 ? 71.569 11.720 -7.069 1.00 45.18 361 ALA A C 1
ATOM 2037 O O . ALA A 1 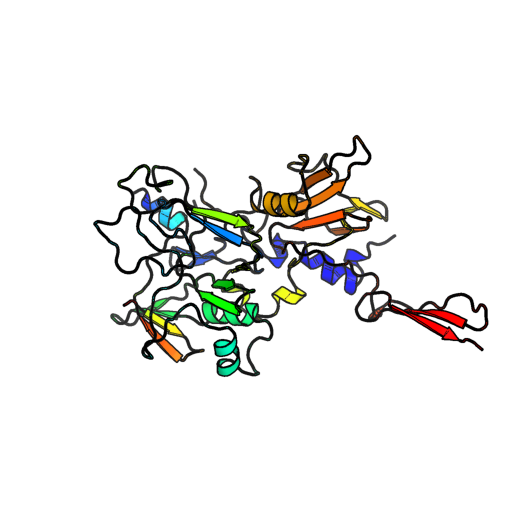270 ? 72.256 11.026 -6.325 1.00 46.85 361 ALA A O 1
ATOM 2039 N N . PRO A 1 271 ? 71.845 11.863 -8.380 1.00 52.42 362 PRO A N 1
ATOM 2040 C CA . PRO A 1 271 ? 72.885 11.098 -9.107 1.00 59.22 362 PRO A CA 1
ATOM 2041 C C . PRO A 1 271 ? 74.319 11.558 -8.868 1.00 68.37 362 PRO A C 1
ATOM 2042 O O . PRO A 1 271 ? 74.636 12.714 -9.137 1.00 77.08 362 PRO A O 1
ATOM 2046 N N . THR A 1 272 ? 75.187 10.646 -8.424 1.00 76.59 363 THR A N 1
ATOM 2047 C CA . THR A 1 272 ? 76.596 10.982 -8.124 1.00 80.66 363 THR A CA 1
ATOM 2048 C C . THR A 1 272 ? 77.443 10.891 -9.387 1.00 79.98 363 THR A C 1
ATOM 2049 O O . THR A 1 272 ? 76.997 10.335 -10.385 1.00 83.35 363 THR A O 1
ATOM 2053 N N . THR A 1 273 ? 78.655 11.453 -9.338 1.00 84.21 364 THR A N 1
ATOM 2054 C CA . THR A 1 273 ? 79.657 11.300 -10.419 1.00 89.65 364 THR A CA 1
ATOM 2055 C C . THR A 1 273 ? 80.861 12.256 -10.225 1.00 85.82 364 THR A C 1
ATOM 2056 O O . THR A 1 273 ? 81.898 11.889 -9.648 1.00 73.01 364 THR A O 1
ATOM 2060 N N . SER A 1 292 ? 73.007 5.977 -13.620 1.00 68.44 383 SER A N 1
ATOM 2061 C CA . SER A 1 292 ? 73.301 6.334 -12.228 1.00 66.18 383 SER A CA 1
ATOM 2062 C C . SER A 1 292 ? 72.065 6.864 -11.489 1.00 61.78 383 SER A C 1
ATOM 2063 O O . SER A 1 292 ? 72.044 8.021 -11.086 1.00 63.27 383 SER A O 1
ATOM 2066 N N . SER A 1 293 ? 71.058 6.011 -11.305 1.00 53.57 384 SER A N 1
ATOM 2067 C CA . SER A 1 293 ? 69.890 6.334 -10.486 1.00 48.02 384 SER A CA 1
ATOM 2068 C C . SER A 1 293 ? 70.004 5.686 -9.107 1.00 43.07 384 SER A C 1
ATOM 2069 O O . SER A 1 293 ? 69.529 4.568 -8.906 1.00 44.79 384 SER A O 1
ATOM 2072 N N . PRO A 1 294 ? 70.661 6.374 -8.165 1.00 37.81 385 PRO A N 1
ATOM 2073 C CA . PRO A 1 294 ? 70.834 5.891 -6.804 1.00 36.75 385 PRO A CA 1
ATOM 2074 C C . PRO A 1 294 ? 69.551 5.887 -6.031 1.00 39.73 385 PRO A C 1
ATOM 2075 O O . PRO A 1 294 ? 68.741 6.789 -6.180 1.00 44.63 385 PRO A O 1
ATOM 2079 N N . LYS A 1 295 ? 69.365 4.883 -5.194 1.00 40.98 386 LYS A N 1
ATOM 2080 C CA . LYS A 1 295 ? 68.148 4.782 -4.413 1.00 39.76 386 LYS A CA 1
ATOM 2081 C C . LYS A 1 295 ? 68.542 4.530 -2.978 1.00 38.21 386 LYS A C 1
ATOM 2082 O O . LYS A 1 295 ? 69.200 3.540 -2.671 1.00 35.89 386 LYS A O 1
ATOM 2088 N N . SER A 1 296 ? 68.186 5.476 -2.115 1.00 37.59 387 SER A N 1
ATOM 2089 C CA . SER A 1 296 ? 68.643 5.491 -0.733 1.00 35.20 387 SER A CA 1
ATOM 2090 C C . SER A 1 296 ? 67.768 4.601 0.149 1.00 34.01 387 SER A C 1
ATOM 2091 O O . SER A 1 296 ? 68.183 4.170 1.223 1.00 32.35 387 SER A O 1
ATOM 2094 N N . GLY A 1 297 ? 66.541 4.362 -0.299 1.00 32.51 388 GLY A N 1
ATOM 2095 C CA . GLY A 1 297 ? 65.574 3.600 0.474 1.00 31.57 388 GLY A CA 1
ATOM 2096 C C . GLY A 1 297 ? 65.247 4.263 1.788 1.00 31.32 388 GLY A C 1
ATOM 2097 O O . GLY A 1 297 ? 64.675 3.637 2.662 1.00 31.11 388 GLY A O 1
ATOM 2098 N N . GLY A 1 298 ? 65.628 5.536 1.927 1.00 33.13 389 GLY A N 1
ATOM 2099 C CA . GLY A 1 298 ? 65.451 6.297 3.182 1.00 33.13 389 GLY A CA 1
ATOM 2100 C C . GLY A 1 298 ? 66.645 6.248 4.131 1.00 32.06 389 GLY A C 1
ATOM 2101 O O . GLY A 1 298 ? 66.633 6.857 5.210 1.00 30.25 389 GLY A O 1
ATOM 2102 N N . PHE A 1 299 ? 67.683 5.526 3.750 1.00 30.14 390 PHE A N 1
ATOM 2103 C CA . PHE A 1 299 ? 68.771 5.324 4.659 1.00 29.16 390 PHE A CA 1
ATOM 2104 C C . PHE A 1 299 ? 69.688 6.522 4.615 1.00 28.14 390 PHE A C 1
ATOM 2105 O O . PHE A 1 299 ? 70.128 6.922 3.539 1.00 27.13 390 PHE A O 1
ATOM 2113 N N . GLY A 1 300 ? 69.947 7.107 5.788 1.00 28.05 391 GLY A N 1
ATOM 2114 C CA . GLY A 1 300 ? 70.919 8.202 5.932 1.00 28.08 391 GLY A CA 1
ATOM 2115 C C . GLY A 1 300 ? 70.824 8.980 7.239 1.00 28.19 391 GLY A C 1
ATOM 2116 O O . GLY A 1 300 ? 70.002 8.685 8.107 1.00 29.09 391 GLY A O 1
ATOM 2117 N N . ALA A 1 301 ? 71.672 9.983 7.381 1.00 27.89 392 ALA A N 1
ATOM 2118 C CA . ALA A 1 301 ? 71.615 10.834 8.540 1.00 27.87 392 ALA A CA 1
ATOM 2119 C C . ALA A 1 301 ? 70.346 11.662 8.456 1.00 28.95 392 ALA A C 1
ATOM 2120 O O . ALA A 1 301 ? 70.342 12.740 7.868 1.00 29.98 392 ALA A O 1
ATOM 2122 N N . ASN A 1 302 ? 69.266 11.128 9.024 1.00 29.88 393 ASN A N 1
ATOM 2123 C CA . ASN A 1 302 ? 67.949 11.747 8.958 1.00 31.97 393 ASN A CA 1
ATOM 2124 C C . ASN A 1 302 ? 67.383 12.217 10.279 1.00 32.21 393 ASN A C 1
ATOM 2125 O O . ASN A 1 302 ? 66.391 12.933 10.288 1.00 32.59 393 ASN A O 1
ATOM 2130 N N . TRP A 1 303 ? 67.968 11.773 11.387 1.00 33.13 394 TRP A N 1
ATOM 2131 C CA . TRP A 1 303 ? 67.471 12.106 12.721 1.00 34.51 394 TRP A CA 1
ATOM 2132 C C . TRP A 1 303 ? 68.460 13.007 13.414 1.00 33.32 394 TRP A C 1
ATOM 2133 O O . TRP A 1 303 ? 69.654 12.793 13.313 1.00 37.64 394 TRP A O 1
ATOM 2144 N N . ALA A 1 304 ? 67.990 13.987 14.152 1.00 31.94 395 ALA A N 1
ATOM 2145 C CA . ALA A 1 304 ? 68.916 14.792 14.912 1.00 35.19 395 ALA A CA 1
ATOM 2146 C C . ALA A 1 304 ? 68.383 15.157 16.289 1.00 39.49 395 ALA A C 1
ATOM 2147 O O . ALA A 1 304 ? 67.165 15.297 16.492 1.00 39.87 395 ALA A O 1
ATOM 2149 N N . ASN A 1 305 ? 69.314 15.281 17.238 1.00 41.62 396 ASN A N 1
ATOM 2150 C CA . ASN A 1 305 ? 69.010 15.735 18.576 1.00 40.82 396 ASN A CA 1
ATOM 2151 C C . ASN A 1 305 ? 69.517 17.127 18.728 1.00 40.98 396 ASN A C 1
ATOM 2152 O O . ASN A 1 305 ? 70.617 17.435 18.297 1.00 43.05 396 ASN A O 1
ATOM 2157 N N . PHE A 1 306 ? 68.698 17.972 19.329 1.00 40.49 397 PHE A N 1
ATOM 2158 C CA . PHE A 1 306 ? 69.089 19.313 19.682 1.00 41.54 397 PHE A CA 1
ATOM 2159 C C . PHE A 1 306 ? 69.054 19.388 21.179 1.00 45.06 397 PHE A C 1
ATOM 2160 O O . PHE A 1 306 ? 68.060 19.019 21.802 1.00 47.51 397 PHE A O 1
ATOM 2168 N N . TYR A 1 307 ? 70.134 19.846 21.780 1.00 49.90 398 TYR A N 1
ATOM 2169 C CA . TYR A 1 307 ? 70.196 19.881 23.231 1.00 52.74 398 TYR A CA 1
ATOM 2170 C C . TYR A 1 307 ? 71.355 20.737 23.733 1.00 55.36 398 TYR A C 1
ATOM 2171 O O . TYR A 1 307 ? 72.332 20.982 23.011 1.00 53.84 398 TYR A O 1
ATOM 2180 N N . LEU A 1 308 ? 71.238 21.163 24.989 1.00 58.90 399 LEU A N 1
ATOM 2181 C CA . LEU A 1 308 ? 72.270 21.956 25.647 1.00 61.33 399 LEU A CA 1
ATOM 2182 C C . LEU A 1 308 ? 73.243 21.064 26.392 1.00 64.96 399 LEU A C 1
ATOM 2183 O O . LEU A 1 308 ? 72.876 20.440 27.395 1.00 61.56 399 LEU A O 1
ATOM 2188 N N . GLU A 1 309 ? 74.484 21.021 25.906 1.00 71.98 400 GLU A N 1
ATOM 2189 C CA . GLU A 1 309 ? 75.566 20.318 26.600 1.00 82.54 400 GLU A CA 1
ATOM 2190 C C . GLU A 1 309 ? 75.707 20.835 28.030 1.00 95.62 400 GLU A C 1
ATOM 2191 O O . GLU A 1 309 ? 75.705 22.050 28.263 1.00 102.97 400 GLU A O 1
ATOM 2197 N N . LYS A 1 310 ? 75.806 19.911 28.984 1.00 99.58 401 LYS A N 1
ATOM 2198 C CA . LYS A 1 310 ? 76.166 20.259 30.358 1.00 98.69 401 LYS A CA 1
ATOM 2199 C C . LYS A 1 310 ? 77.603 20.729 30.415 1.00 102.71 401 LYS A C 1
ATOM 2200 O O . LYS A 1 310 ? 77.945 21.609 31.206 1.00 104.37 401 LYS A O 1
ATOM 2206 N N . GLU A 1 311 ? 78.448 20.131 29.577 1.00 104.50 402 GLU A N 1
ATOM 2207 C CA . GLU A 1 311 ? 79.804 20.624 29.382 1.00 102.19 402 GLU A CA 1
ATOM 2208 C C . GLU A 1 311 ? 79.643 22.044 28.869 1.00 107.67 402 GLU A C 1
ATOM 2209 O O . GLU A 1 311 ? 78.513 22.519 28.727 1.00 108.82 402 GLU A O 1
ATOM 2215 N N . SER A 1 312 ? 80.743 22.740 28.598 1.00 109.71 403 SER A N 1
ATOM 2216 C CA . SER A 1 312 ? 80.638 24.150 28.245 1.00 104.83 403 SER A CA 1
ATOM 2217 C C . SER A 1 312 ? 79.352 24.339 27.442 1.00 95.18 403 SER A C 1
ATOM 2218 O O . SER A 1 312 ? 79.187 23.755 26.356 1.00 83.52 403 SER A O 1
ATOM 2221 N N . GLY A 1 313 ? 78.439 25.132 28.009 1.00 90.71 404 GLY A N 1
ATOM 2222 C CA . GLY A 1 313 ? 77.031 25.117 27.627 1.00 89.44 404 GLY A CA 1
ATOM 2223 C C . GLY A 1 313 ? 76.770 25.727 26.273 1.00 87.58 404 GLY A C 1
ATOM 2224 O O . GLY A 1 313 ? 76.185 26.795 26.174 1.00 79.18 404 GLY A O 1
ATOM 2225 N N . GLU A 1 314 ? 77.209 25.018 25.234 1.00 92.41 405 GLU A N 1
ATOM 2226 C CA . GLU A 1 314 ? 76.984 25.391 23.849 1.00 90.26 405 GLU A CA 1
ATOM 2227 C C . GLU A 1 314 ? 75.952 24.414 23.301 1.00 82.91 405 GLU A C 1
ATOM 2228 O O . GLU A 1 314 ? 76.111 23.204 23.444 1.00 78.94 405 GLU A O 1
ATOM 2234 N N . THR A 1 315 ? 74.897 24.934 22.684 1.00 76.21 406 THR A N 1
ATOM 2235 C CA . THR A 1 315 ? 73.854 24.082 22.126 1.00 72.81 406 THR A CA 1
ATOM 2236 C C . THR A 1 315 ? 74.437 23.288 20.978 1.00 70.51 406 THR A C 1
ATOM 2237 O O . THR A 1 315 ? 75.232 23.809 20.190 1.00 66.55 406 THR A O 1
ATOM 2241 N N . ILE A 1 316 ? 74.031 22.029 20.882 1.00 68.38 407 ILE A N 1
ATOM 2242 C CA . ILE A 1 316 ? 74.549 21.130 19.866 1.00 64.90 407 ILE A CA 1
ATOM 2243 C C . ILE A 1 316 ? 73.392 20.588 19.031 1.00 60.03 407 ILE A C 1
ATOM 2244 O O . ILE A 1 316 ? 72.303 20.320 19.541 1.00 59.26 407 ILE A O 1
ATOM 2249 N N . CYS A 1 317 ? 73.644 20.465 17.736 1.00 56.25 408 CYS A N 1
ATOM 2250 C CA . CYS A 1 317 ? 72.782 19.741 16.820 1.00 55.17 408 CYS A CA 1
ATOM 2251 C C . CYS A 1 317 ? 73.482 18.426 16.458 1.00 53.54 408 CYS A C 1
ATOM 2252 O O . CYS A 1 317 ? 74.570 18.450 15.878 1.00 51.06 408 CYS A O 1
ATOM 2255 N N . ALA A 1 318 ? 72.858 17.290 16.803 1.00 51.21 409 ALA A N 1
ATOM 2256 C CA . ALA A 1 318 ? 73.512 15.976 16.717 1.00 48.30 409 ALA A CA 1
ATOM 2257 C C . ALA A 1 318 ? 72.855 15.043 15.694 1.00 48.38 409 ALA A C 1
ATOM 2258 O O . ALA A 1 318 ? 72.006 14.248 16.024 1.00 49.57 409 ALA A O 1
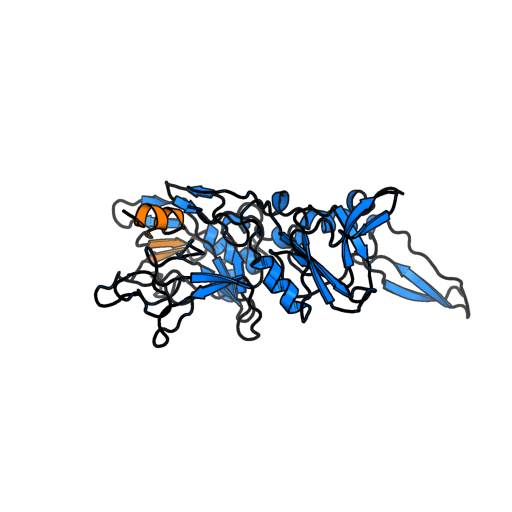ATOM 2260 N N . ILE A 1 319 ? 73.277 15.158 14.445 1.00 50.49 410 ILE A N 1
ATOM 2261 C CA . ILE A 1 319 ? 72.763 14.338 13.360 1.00 49.85 410 ILE A CA 1
ATOM 2262 C C . ILE A 1 319 ? 73.198 12.878 13.497 1.00 47.89 410 ILE A C 1
ATOM 2263 O O . ILE A 1 319 ? 74.387 12.606 13.614 1.00 45.98 410 ILE A O 1
ATOM 2268 N N . PHE A 1 320 ? 72.232 11.953 13.426 1.00 46.33 411 PHE A N 1
ATOM 2269 C CA . PHE A 1 320 ? 72.495 10.505 13.512 1.00 45.86 411 PHE A CA 1
ATOM 2270 C C . PHE A 1 320 ? 71.953 9.782 12.321 1.00 44.26 411 PHE A C 1
ATOM 2271 O O . PHE A 1 320 ? 71.011 10.242 11.717 1.00 45.55 411 PHE A O 1
ATOM 2279 N N . ASP A 1 321 ? 72.523 8.616 12.029 1.00 44.58 412 ASP A N 1
ATOM 2280 C CA . ASP A 1 321 ? 71.971 7.686 11.020 1.00 44.78 412 ASP A CA 1
ATOM 2281 C C . ASP A 1 321 ? 71.387 6.401 11.646 1.00 43.59 412 ASP A C 1
ATOM 2282 O O . ASP A 1 321 ? 71.002 5.480 10.941 1.00 45.03 412 ASP A O 1
ATOM 2287 N N . GLN A 1 322 ? 71.309 6.354 12.960 1.00 43.34 413 GLN A N 1
ATOM 2288 C CA . GLN A 1 322 ? 70.837 5.181 13.633 1.00 47.20 413 GLN A CA 1
ATOM 2289 C C . GLN A 1 322 ? 69.340 5.348 13.849 1.00 46.40 413 GLN A C 1
ATOM 2290 O O . GLN A 1 322 ? 68.919 6.393 14.346 1.00 51.17 413 GLN A O 1
ATOM 2296 N N . VAL A 1 323 ? 68.537 4.335 13.477 1.00 42.77 414 VAL A N 1
ATOM 2297 C CA . VAL A 1 323 ? 67.083 4.376 13.719 1.00 40.29 414 VAL A CA 1
ATOM 2298 C C . VAL A 1 323 ? 66.797 4.301 15.212 1.00 41.45 414 VAL A C 1
ATOM 2299 O O . VAL A 1 323 ? 67.062 3.289 15.844 1.00 42.97 414 VAL A O 1
ATOM 2303 N N . PRO A 1 324 ? 66.244 5.374 15.781 1.00 41.80 415 PRO A N 1
ATOM 2304 C CA . PRO A 1 324 ? 65.924 5.332 17.190 1.00 42.62 415 PRO A CA 1
ATOM 2305 C C . PRO A 1 324 ? 64.821 4.341 17.476 1.00 42.85 415 PRO A C 1
ATOM 2306 O O . PRO A 1 324 ? 63.957 4.108 16.621 1.00 43.19 415 PRO A O 1
ATOM 2310 N N . ASP A 1 325 ? 64.868 3.754 18.667 1.00 43.62 416 ASP A N 1
ATOM 2311 C CA . ASP A 1 325 ? 63.834 2.845 19.125 1.00 43.23 416 ASP A CA 1
ATOM 2312 C C . ASP A 1 325 ? 63.332 3.224 20.518 1.00 43.26 416 ASP A C 1
ATOM 2313 O O . ASP A 1 325 ? 62.706 2.427 21.189 1.00 42.63 416 ASP A O 1
ATOM 2318 N N . CYS A 1 326 ? 63.621 4.444 20.948 1.00 47.70 417 CYS A N 1
ATOM 2319 C CA . CYS A 1 326 ? 62.995 4.999 22.143 1.00 53.56 417 CYS A CA 1
ATOM 2320 C C . CYS A 1 326 ? 63.254 6.495 22.237 1.00 52.75 417 CYS A C 1
ATOM 2321 O O . CYS A 1 326 ? 64.075 7.044 21.502 1.00 53.39 417 CYS A O 1
ATOM 2324 N N . PHE A 1 327 ? 62.556 7.138 23.166 1.00 51.77 418 PHE A N 1
ATOM 2325 C CA . PHE A 1 327 ? 62.767 8.543 23.471 1.00 50.79 418 PHE A CA 1
ATOM 2326 C C . PHE A 1 327 ? 63.168 8.773 24.932 1.00 51.47 418 PHE A C 1
ATOM 2327 O O . PHE A 1 327 ? 62.442 8.405 25.853 1.00 52.07 418 PHE A O 1
ATOM 2335 N N . ALA A 1 328 ? 64.331 9.390 25.124 1.00 53.60 419 ALA A N 1
ATOM 2336 C CA . ALA A 1 328 ? 64.762 9.878 26.435 1.00 52.44 419 ALA A CA 1
ATOM 2337 C C . ALA A 1 328 ? 64.158 11.268 26.652 1.00 50.50 419 ALA A C 1
ATOM 2338 O O . ALA A 1 328 ? 64.516 12.199 25.953 1.00 52.78 419 ALA A O 1
ATOM 2340 N N . PRO A 1 329 ? 63.223 11.403 27.606 1.00 49.68 420 PRO A N 1
ATOM 2341 C CA . PRO A 1 329 ? 62.595 12.700 27.890 1.00 51.18 420 PRO A CA 1
ATOM 2342 C C . PRO A 1 329 ? 63.504 13.625 28.676 1.00 50.19 420 PRO A C 1
ATOM 2343 O O . PRO A 1 329 ? 64.081 13.196 29.674 1.00 51.81 420 PRO A O 1
ATOM 2347 N N . ILE A 1 330 ? 63.606 14.884 28.242 1.00 48.13 421 ILE A N 1
ATOM 2348 C CA . ILE A 1 330 ? 64.486 15.875 28.884 1.00 49.14 421 ILE A CA 1
ATOM 2349 C C . ILE A 1 330 ? 63.977 17.309 28.700 1.00 50.03 421 ILE A C 1
ATOM 2350 O O . ILE A 1 330 ? 63.674 17.717 27.590 1.00 51.16 421 ILE A O 1
ATOM 2355 N N . THR A 1 331 ? 63.932 18.086 29.780 1.00 50.33 422 THR A N 1
ATOM 2356 C CA . THR A 1 331 ? 63.376 19.435 29.701 1.00 48.60 422 THR A CA 1
ATOM 2357 C C . THR A 1 331 ? 64.133 20.201 28.650 1.00 47.83 422 THR A C 1
ATOM 2358 O O . THR A 1 331 ? 65.348 20.062 28.547 1.00 44.81 422 THR A O 1
ATOM 2362 N N . GLY A 1 332 ? 63.398 20.984 27.857 1.00 50.78 423 GLY A N 1
ATOM 2363 C CA . GLY A 1 332 ? 63.980 21.941 26.882 1.00 53.83 423 GLY A CA 1
ATOM 2364 C C . GLY A 1 332 ? 64.762 21.369 25.684 1.00 53.25 423 GLY A C 1
ATOM 2365 O O . GLY A 1 332 ? 65.595 22.065 25.080 1.00 51.19 423 GLY A O 1
ATOM 2366 N N . ALA A 1 333 ? 64.488 20.115 25.328 1.00 51.23 424 ALA A N 1
ATOM 2367 C CA . ALA A 1 333 ? 65.224 19.429 24.267 1.00 45.78 424 ALA A CA 1
ATOM 2368 C C . ALA A 1 333 ? 64.313 19.272 23.085 1.00 40.73 424 ALA A C 1
ATOM 2369 O O . ALA A 1 333 ? 63.105 19.391 23.219 1.00 37.03 424 ALA A O 1
ATOM 2371 N N . VAL A 1 334 ? 64.899 19.047 21.916 1.00 38.62 425 VAL A N 1
ATOM 2372 C CA . VAL A 1 334 ? 64.120 18.803 20.715 1.00 37.30 425 VAL A CA 1
ATOM 2373 C C . VAL A 1 334 ? 64.784 17.792 19.811 1.00 34.67 425 VAL A C 1
ATOM 2374 O O . VAL A 1 334 ? 65.957 17.939 19.466 1.00 32.62 425 VAL A O 1
ATOM 2378 N N . ALA A 1 335 ? 63.994 16.801 19.394 1.00 33.09 426 ALA A N 1
ATOM 2379 C CA . ALA A 1 335 ? 64.422 15.783 18.447 1.00 31.36 426 ALA A CA 1
ATOM 2380 C C . ALA A 1 335 ? 63.697 15.950 17.080 1.00 31.16 426 ALA A C 1
ATOM 2381 O O . ALA A 1 335 ? 62.466 15.851 16.970 1.00 29.48 426 ALA A O 1
ATOM 2383 N N . TYR A 1 336 ? 64.496 16.207 16.051 1.00 30.51 427 TYR A N 1
ATOM 2384 C CA . TYR A 1 336 ? 64.015 16.602 14.740 1.00 29.07 427 TYR A CA 1
ATOM 2385 C C . TYR A 1 336 ? 64.369 15.525 13.752 1.00 28.06 427 TYR A C 1
ATOM 2386 O O . TYR A 1 336 ? 65.360 14.823 13.932 1.00 26.70 427 TYR A O 1
ATOM 2395 N N . THR A 1 337 ? 63.609 15.437 12.667 1.00 28.07 428 THR A N 1
ATOM 2396 C CA . THR A 1 337 ? 64.002 14.584 11.543 1.00 29.04 428 THR A CA 1
ATOM 2397 C C . THR A 1 337 ? 63.930 15.344 10.225 1.00 29.34 428 THR A C 1
ATOM 2398 O O . THR A 1 337 ? 63.172 16.310 10.084 1.00 29.56 428 THR A O 1
ATOM 2402 N N . ALA A 1 338 ? 64.719 14.876 9.261 1.00 28.04 429 ALA A N 1
ATOM 2403 C CA . ALA A 1 338 ? 64.778 15.480 7.950 1.00 27.64 429 ALA A CA 1
ATOM 2404 C C . ALA A 1 338 ? 63.427 15.519 7.218 1.00 27.48 429 ALA A C 1
ATOM 2405 O O . ALA A 1 338 ? 63.284 16.289 6.303 1.00 27.93 429 ALA A O 1
ATOM 2407 N N . LEU A 1 339 ? 62.462 14.681 7.610 1.00 27.73 430 LEU A N 1
ATOM 2408 C CA . LEU A 1 339 ? 61.107 14.676 6.997 1.00 29.00 430 LEU A CA 1
ATOM 2409 C C . LEU A 1 339 ? 60.123 15.676 7.605 1.00 29.29 430 LEU A C 1
ATOM 2410 O O . LEU A 1 339 ? 59.131 16.037 6.985 1.00 28.90 430 LEU A O 1
ATOM 2415 N N . GLY A 1 340 ? 60.344 16.046 8.852 1.00 30.15 431 GLY A N 1
ATOM 2416 C CA . GLY A 1 340 ? 59.256 16.521 9.689 1.00 29.74 431 GLY A CA 1
ATOM 2417 C C . GLY A 1 340 ? 59.147 18.014 9.731 1.00 29.86 431 GLY A C 1
ATOM 2418 O O . GLY A 1 340 ? 59.961 18.725 9.168 1.00 27.83 431 GLY A O 1
ATOM 2419 N N . SER A 1 341 ? 58.124 18.482 10.428 1.00 32.63 432 SER A N 1
ATOM 2420 C CA . SER A 1 341 ? 57.840 19.898 10.549 1.00 33.18 432 SER A CA 1
ATOM 2421 C C . SER A 1 341 ? 58.854 20.497 11.466 1.00 37.10 432 SER A C 1
ATOM 2422 O O . SER A 1 341 ? 59.683 19.781 12.036 1.00 42.04 432 SER A O 1
ATOM 2425 N N . SER A 1 342 ? 58.793 21.806 11.651 1.00 40.94 433 SER A N 1
ATOM 2426 C CA . SER A 1 342 ? 59.633 22.450 12.668 1.00 41.12 433 SER A CA 1
ATOM 2427 C C . SER A 1 342 ? 58.883 22.582 13.972 1.00 41.55 433 SER A C 1
ATOM 2428 O O . SER A 1 342 ? 59.499 22.867 15.002 1.00 41.95 433 SER A O 1
ATOM 2431 N N . THR A 1 343 ? 57.559 22.385 13.929 1.00 42.45 434 THR A N 1
ATOM 2432 C CA . THR A 1 343 ? 56.715 22.603 15.104 1.00 44.81 434 THR A CA 1
ATOM 2433 C C . THR A 1 343 ? 56.893 21.459 16.062 1.00 44.39 434 THR A C 1
ATOM 2434 O O . THR A 1 343 ? 56.735 20.296 15.695 1.00 39.66 434 THR A O 1
ATOM 2438 N N . GLU A 1 344 ? 57.201 21.823 17.302 1.00 48.83 435 GLU A N 1
ATOM 2439 C CA . GLU A 1 344 ? 57.407 20.882 18.381 1.00 48.97 435 GLU A CA 1
ATOM 2440 C C . GLU A 1 344 ? 56.060 20.312 18.841 1.00 47.20 435 GLU A C 1
ATOM 2441 O O . GLU A 1 344 ? 55.004 20.862 18.542 1.00 44.64 435 GLU A O 1
ATOM 2447 N N . VAL A 1 345 ? 56.119 19.204 19.575 1.00 47.64 436 VAL A N 1
ATOM 2448 C CA . VAL A 1 345 ? 54.923 18.474 20.002 1.00 44.93 436 VAL A CA 1
ATOM 2449 C C . VAL A 1 345 ? 55.316 17.474 21.091 1.00 44.85 436 VAL A C 1
ATOM 2450 O O . VAL A 1 345 ? 56.449 16.972 21.104 1.00 47.30 436 VAL A O 1
ATOM 2454 N N . ASN A 1 346 ? 54.395 17.225 22.019 1.00 42.98 437 ASN A N 1
ATOM 2455 C CA . ASN A 1 346 ? 54.686 16.425 23.213 1.00 44.25 437 ASN A CA 1
ATOM 2456 C C . ASN A 1 346 ? 54.838 14.967 22.933 1.00 43.94 437 ASN A C 1
ATOM 2457 O O . ASN A 1 346 ? 54.206 14.442 22.020 1.00 46.36 437 ASN A O 1
ATOM 2462 N N . LEU A 1 347 ? 55.614 14.288 23.777 1.00 45.25 438 LEU A N 1
ATOM 2463 C CA . LEU A 1 347 ? 55.574 12.821 23.844 1.00 44.67 438 LEU A CA 1
ATOM 2464 C C . LEU A 1 347 ? 54.261 12.321 24.427 1.00 50.39 438 LEU A C 1
ATOM 2465 O O . LEU A 1 347 ? 53.566 13.060 25.145 1.00 54.34 438 LEU A O 1
ATOM 2470 N N . PRO A 1 348 ? 53.909 11.061 24.125 1.00 53.51 439 PRO A N 1
ATOM 2471 C CA . PRO A 1 348 ? 52.825 10.442 24.860 1.00 56.53 439 PRO A CA 1
ATOM 2472 C C . PRO A 1 348 ? 53.258 10.184 26.295 1.00 59.95 439 PRO A C 1
ATOM 2473 O O . PRO A 1 348 ? 54.377 9.703 26.544 1.00 57.57 439 PRO A O 1
ATOM 2477 N N . GLN A 1 349 ? 52.391 10.545 27.230 1.00 62.28 440 GLN A N 1
ATOM 2478 C CA . GLN A 1 349 ? 52.698 10.409 28.638 1.00 62.65 440 GLN A CA 1
ATOM 2479 C C . GLN A 1 349 ? 52.179 9.070 29.183 1.00 60.67 440 GLN A C 1
ATOM 2480 O O . GLN A 1 349 ? 52.732 8.541 30.132 1.00 53.95 440 GLN A O 1
ATOM 2486 N N . CYS A 1 350 ? 51.146 8.513 28.548 1.00 64.13 441 CYS A N 1
ATOM 2487 C CA . CYS A 1 350 ? 50.570 7.227 28.969 1.00 67.50 441 CYS A CA 1
ATOM 2488 C C . CYS A 1 350 ? 49.796 6.514 27.835 1.00 64.29 441 CYS A C 1
ATOM 2489 O O . CYS A 1 350 ? 49.517 7.096 26.793 1.00 64.79 441 CYS A O 1
ATOM 2492 N N . ASP A 1 351 ? 49.455 5.252 28.056 1.00 62.11 442 ASP A N 1
ATOM 2493 C CA . ASP A 1 351 ? 48.631 4.502 27.115 1.00 64.58 442 ASP A CA 1
ATOM 2494 C C . ASP A 1 351 ? 47.222 4.355 27.676 1.00 61.99 442 ASP A C 1
ATOM 2495 O O . ASP A 1 351 ? 47.001 3.638 28.659 1.00 60.07 442 ASP A O 1
ATOM 2500 N N . SER A 1 352 ? 46.267 5.029 27.050 1.00 60.66 443 SER A N 1
ATOM 2501 C CA . SER A 1 352 ? 44.886 4.972 27.509 1.00 61.79 443 SER A CA 1
ATOM 2502 C C . SER A 1 352 ? 44.500 3.543 27.858 1.00 67.68 443 SER A C 1
ATOM 2503 O O . SER A 1 352 ? 44.137 3.250 28.993 1.00 76.23 443 SER A O 1
ATOM 2506 N N . ALA A 1 353 ? 44.649 2.648 26.892 1.00 68.07 444 ALA A N 1
ATOM 2507 C CA . ALA A 1 353 ? 44.211 1.268 27.046 1.00 68.85 444 ALA A CA 1
ATOM 2508 C C . ALA A 1 353 ? 44.777 0.585 28.302 1.00 70.84 444 ALA A C 1
ATOM 2509 O O . ALA A 1 353 ? 44.071 -0.172 28.961 1.00 73.51 444 ALA A O 1
ATOM 2511 N N . SER A 1 354 ? 46.043 0.850 28.627 1.00 69.73 445 SER A N 1
ATOM 2512 C CA . SER A 1 354 ? 46.760 0.068 29.656 1.00 68.53 445 SER A CA 1
ATOM 2513 C C . SER A 1 354 ? 46.848 0.768 30.996 1.00 69.53 445 SER A C 1
ATOM 2514 O O . SER A 1 354 ? 47.154 0.136 32.009 1.00 68.45 445 SER A O 1
ATOM 2517 N N . PHE A 1 355 ? 46.630 2.078 30.998 1.00 68.72 446 PHE A N 1
ATOM 2518 C CA . PHE A 1 355 ? 47.025 2.900 32.127 1.00 66.26 446 PHE A CA 1
ATOM 2519 C C . PHE A 1 355 ? 45.952 2.961 33.187 1.00 65.31 446 PHE A C 1
ATOM 2520 O O . PHE A 1 355 ? 44.875 3.491 32.934 1.00 69.75 446 PHE A O 1
ATOM 2528 N N . ILE A 1 356 ? 46.261 2.455 34.384 1.00 65.50 447 ILE A N 1
ATOM 2529 C CA . ILE A 1 356 ? 45.306 2.477 35.500 1.00 66.77 447 ILE A CA 1
ATOM 2530 C C . ILE A 1 356 ? 45.262 3.867 36.149 1.00 68.44 447 ILE A C 1
ATOM 2531 O O . ILE A 1 356 ? 46.297 4.398 36.586 1.00 71.38 447 ILE A O 1
ATOM 2536 N N . PRO A 1 357 ? 44.065 4.466 36.224 1.00 68.42 448 PRO A N 1
ATOM 2537 C CA . PRO A 1 357 ? 44.009 5.784 36.851 1.00 72.21 448 PRO A CA 1
ATOM 2538 C C . PRO A 1 357 ? 44.506 5.751 38.308 1.00 75.33 448 PRO A C 1
ATOM 2539 O O . PRO A 1 357 ? 44.097 4.893 39.092 1.00 79.61 448 PRO A O 1
ATOM 2543 N N . ILE A 1 358 ? 45.385 6.676 38.656 1.00 74.86 449 ILE A N 1
ATOM 2544 C CA . ILE A 1 358 ? 45.951 6.703 39.990 1.00 76.57 449 ILE A CA 1
ATOM 2545 C C . ILE A 1 358 ? 45.386 7.864 40.770 1.00 80.45 449 ILE A C 1
ATOM 2546 O O . ILE A 1 358 ? 45.350 9.000 40.283 1.00 78.22 449 ILE A O 1
ATOM 2551 N N . GLU A 1 359 ? 44.962 7.567 41.995 1.00 82.42 450 GLU A N 1
ATOM 2552 C CA . GLU A 1 359 ? 44.308 8.539 42.847 1.00 81.89 450 GLU A CA 1
ATOM 2553 C C . GLU A 1 359 ? 45.282 8.918 43.942 1.00 78.88 450 GLU A C 1
ATOM 2554 O O . GLU A 1 359 ? 45.770 8.064 44.674 1.00 77.23 450 GLU A O 1
ATOM 2560 N N . GLY A 1 360 ? 45.583 10.203 44.038 1.00 78.79 451 GLY A N 1
ATOM 2561 C CA . GLY A 1 360 ? 46.493 10.688 45.049 1.00 72.65 451 GLY A CA 1
ATOM 2562 C C . GLY A 1 360 ? 45.856 10.618 46.416 1.00 69.16 451 GLY A C 1
ATOM 2563 O O . GLY A 1 360 ? 44.642 10.485 46.530 1.00 73.36 451 GLY A O 1
ATOM 2564 N N . PRO A 1 361 ? 46.667 10.777 47.458 1.00 65.43 452 PRO A N 1
ATOM 2565 C CA . PRO A 1 361 ? 46.246 10.678 48.838 1.00 66.64 452 PRO A CA 1
ATOM 2566 C C . PRO A 1 361 ? 45.079 11.604 49.066 1.00 71.93 452 PRO A C 1
ATOM 2567 O O . PRO A 1 361 ? 45.093 12.723 48.554 1.00 76.95 452 PRO A O 1
ATOM 2571 N N . CYS A 1 362 ? 44.067 11.176 49.808 1.00 74.10 453 CYS A N 1
ATOM 2572 C CA . CYS A 1 362 ? 42.969 12.085 50.048 1.00 74.68 453 CYS A CA 1
ATOM 2573 C C . CYS A 1 362 ? 43.286 13.055 51.204 1.00 73.07 453 CYS A C 1
ATOM 2574 O O . CYS A 1 362 ? 43.227 12.688 52.366 1.00 69.58 453 CYS A O 1
ATOM 2577 N N . ASN A 1 363 ? 43.624 14.294 50.854 1.00 78.47 454 ASN A N 1
ATOM 2578 C CA . ASN A 1 363 ? 43.902 15.352 51.836 1.00 79.64 454 ASN A CA 1
ATOM 2579 C C . ASN A 1 363 ? 42.939 16.533 51.653 1.00 85.99 454 ASN A C 1
ATOM 2580 O O . ASN A 1 363 ? 42.745 17.008 50.529 1.00 94.13 454 ASN A O 1
ATOM 2585 N N . ASN A 1 364 ? 42.350 17.010 52.758 1.00 86.74 455 ASN A N 1
ATOM 2586 C CA . ASN A 1 364 ? 41.308 18.059 52.709 1.00 86.63 455 ASN A CA 1
ATOM 2587 C C . ASN A 1 364 ? 39.985 17.491 52.178 1.00 82.88 455 ASN A C 1
ATOM 2588 O O . ASN A 1 364 ? 39.074 18.234 51.826 1.00 72.45 455 ASN A O 1
ATOM 2593 N N . CYS A 1 365 ? 39.897 16.159 52.135 1.00 87.69 456 CYS A N 1
ATOM 2594 C CA . CYS A 1 365 ? 38.759 15.435 51.536 1.00 86.11 456 CYS A CA 1
ATOM 2595 C C . CYS A 1 365 ? 38.762 15.515 50.006 1.00 86.25 456 CYS A C 1
ATOM 2596 O O . CYS A 1 365 ? 37.862 14.968 49.349 1.00 87.75 456 CYS A O 1
ATOM 2599 N N . VAL A 1 366 ? 39.803 16.148 49.454 1.00 81.94 457 VAL A N 1
ATOM 2600 C CA . VAL A 1 366 ? 39.992 16.244 48.012 1.00 78.90 457 VAL A CA 1
ATOM 2601 C C . VAL A 1 366 ? 41.294 15.579 47.619 1.00 77.50 457 VAL A C 1
ATOM 2602 O O . VAL A 1 366 ? 42.290 15.671 48.329 1.00 74.90 457 VAL A O 1
ATOM 2606 N N . GLN A 1 367 ? 41.271 14.902 46.481 1.00 79.76 458 GLN A N 1
ATOM 2607 C CA . GLN A 1 367 ? 42.469 14.299 45.912 1.00 76.78 458 GLN A CA 1
ATOM 2608 C C . GLN A 1 367 ? 42.537 14.620 44.431 1.00 76.42 458 GLN A C 1
ATOM 2609 O O . GLN A 1 367 ? 41.500 14.708 43.762 1.00 80.78 458 GLN A O 1
ATOM 2615 N N . VAL A 1 368 ? 43.753 14.798 43.915 1.00 71.81 459 VAL A N 1
ATOM 2616 C CA . VAL A 1 368 ? 43.956 14.847 42.463 1.00 69.09 459 VAL A CA 1
ATOM 2617 C C . VAL A 1 368 ? 43.815 13.427 41.928 1.00 65.31 459 VAL A C 1
ATOM 2618 O O . VAL A 1 368 ? 44.279 12.475 42.562 1.00 60.26 459 VAL A O 1
ATOM 2622 N N . VAL A 1 369 ? 43.127 13.273 40.800 1.00 63.16 460 VAL A N 1
ATOM 2623 C CA . VAL A 1 369 ? 42.983 11.954 40.181 1.00 65.35 460 VAL A CA 1
ATOM 2624 C C . VAL A 1 369 ? 43.470 12.007 38.757 1.00 66.10 460 VAL A C 1
ATOM 2625 O O . VAL A 1 369 ? 43.053 12.880 37.996 1.00 69.71 460 VAL A O 1
ATOM 2629 N N . THR A 1 370 ? 44.325 11.047 38.390 1.00 67.62 461 THR A N 1
ATOM 2630 C CA . THR A 1 370 ? 45.080 11.109 37.129 1.00 68.13 461 THR A CA 1
ATOM 2631 C C . THR A 1 370 ? 44.683 10.039 36.118 1.00 66.58 461 THR A C 1
ATOM 2632 O O . THR A 1 370 ? 44.695 8.861 36.428 1.00 63.40 461 THR A O 1
ATOM 2636 N N . GLU A 1 371 ? 44.384 10.470 34.891 1.00 74.42 462 GLU A N 1
ATOM 2637 C CA . GLU A 1 371 ? 43.862 9.577 33.850 1.00 77.74 462 GLU A CA 1
ATOM 2638 C C . GLU A 1 371 ? 44.597 9.737 32.529 1.00 78.38 462 GLU A C 1
ATOM 2639 O O . GLU A 1 371 ? 45.480 10.592 32.384 1.00 74.75 462 GLU A O 1
ATOM 2645 N N . CYS A 1 372 ? 44.206 8.912 31.562 1.00 79.21 463 CYS A N 1
ATOM 2646 C CA . CYS A 1 372 ? 44.857 8.892 30.270 1.00 82.33 463 CYS A CA 1
ATOM 2647 C C . CYS A 1 372 ? 43.875 9.083 29.139 1.00 80.07 463 CYS A C 1
ATOM 2648 O O . CYS A 1 372 ? 43.688 8.188 28.317 1.00 86.95 463 CYS A O 1
ATOM 2651 N N . VAL A 1 373 ? 43.243 10.250 29.101 1.00 76.28 464 VAL A N 1
ATOM 2652 C CA . VAL A 1 373 ? 42.578 10.703 27.886 1.00 73.34 464 VAL A CA 1
ATOM 2653 C C . VAL A 1 373 ? 43.635 11.009 26.815 1.00 68.34 464 VAL A C 1
ATOM 2654 O O . VAL A 1 373 ? 44.584 11.747 27.072 1.00 67.23 464 VAL A O 1
ATOM 2658 N N . GLY A 1 374 ? 43.477 10.412 25.634 1.00 61.42 465 GLY A N 1
ATOM 2659 C CA . GLY A 1 374 ? 44.390 10.635 24.512 1.00 61.08 465 GLY A CA 1
ATOM 2660 C C . GLY A 1 374 ? 45.864 10.696 24.876 1.00 63.52 465 GLY A C 1
ATOM 2661 O O . GLY A 1 374 ? 46.546 11.689 24.574 1.00 61.13 465 GLY A O 1
ATOM 2662 N N . ASN A 1 375 ? 46.346 9.642 25.542 1.00 64.85 466 ASN A N 1
ATOM 2663 C CA . ASN A 1 375 ? 47.789 9.442 25.827 1.00 66.42 466 ASN A CA 1
ATOM 2664 C C . ASN A 1 375 ? 48.512 10.588 26.537 1.00 66.99 466 ASN A C 1
ATOM 2665 O O . ASN A 1 375 ? 49.728 10.758 26.392 1.00 65.75 466 ASN A O 1
ATOM 2670 N N . GLN A 1 376 ? 47.757 11.349 27.324 1.00 66.51 467 GLN A N 1
ATOM 2671 C CA . GLN A 1 376 ? 48.293 12.447 28.115 1.00 64.22 467 GLN A CA 1
ATOM 2672 C C . GLN A 1 376 ? 47.692 12.348 29.494 1.00 63.03 467 GLN A C 1
ATOM 2673 O O . GLN A 1 376 ? 46.602 11.802 29.650 1.00 67.40 467 GLN A O 1
ATOM 2679 N N . PHE A 1 377 ? 48.395 12.862 30.498 1.00 61.16 468 PHE A N 1
ATOM 2680 C CA . PHE A 1 377 ? 47.856 12.876 31.856 1.00 60.60 468 PHE A CA 1
ATOM 2681 C C . PHE A 1 377 ? 46.904 14.055 32.002 1.00 61.24 468 PHE A C 1
ATOM 2682 O O . PHE A 1 377 ? 47.343 15.198 31.948 1.00 57.94 468 PHE A O 1
ATOM 2690 N N . ASP A 1 378 ? 45.612 13.787 32.173 1.00 63.34 469 ASP A N 1
ATOM 2691 C CA . ASP A 1 378 ? 44.718 14.806 32.693 1.00 69.79 469 ASP A CA 1
ATOM 2692 C C . ASP A 1 378 ? 44.519 14.548 34.167 1.00 72.90 469 ASP A C 1
ATOM 2693 O O . ASP A 1 378 ? 43.884 13.564 34.552 1.00 77.64 469 ASP A O 1
ATOM 2698 N N . GLN A 1 379 ? 45.075 15.427 34.993 1.00 72.91 470 GLN A N 1
ATOM 2699 C CA . GLN A 1 379 ? 44.785 15.423 36.419 1.00 70.68 470 GLN A CA 1
ATOM 2700 C C . GLN A 1 379 ? 43.535 16.246 36.726 1.00 72.49 470 GLN A C 1
ATOM 2701 O O . GLN A 1 379 ? 43.511 17.458 36.526 1.00 69.13 470 GLN A O 1
ATOM 2707 N N . THR A 1 380 ? 42.490 15.584 37.201 1.00 77.95 471 THR A N 1
ATOM 2708 C CA . THR A 1 380 ? 41.310 16.295 37.657 1.00 79.34 471 THR A CA 1
ATOM 2709 C C . THR A 1 380 ? 41.000 15.947 39.114 1.00 75.74 471 THR A C 1
ATOM 2710 O O . THR A 1 380 ? 40.821 14.779 39.481 1.00 73.98 471 THR A O 1
ATOM 2714 N N . SER A 1 381 ? 40.952 16.992 39.935 1.00 74.32 472 SER A N 1
ATOM 2715 C CA . SER A 1 381 ? 40.867 16.860 41.393 1.00 65.37 472 SER A CA 1
ATOM 2716 C C . SER A 1 381 ? 39.466 16.490 41.879 1.00 57.63 472 SER A C 1
ATOM 2717 O O . SER A 1 381 ? 38.488 17.165 41.554 1.00 64.09 472 SER A O 1
ATOM 2720 N N . LYS A 1 382 ? 39.372 15.441 42.680 0.50 45.99 473 LYS A N 1
ATOM 2721 C CA . LYS A 1 382 ? 38.078 14.958 43.128 0.50 40.45 473 LYS A CA 1
ATOM 2722 C C . LYS A 1 382 ? 38.038 14.940 44.643 0.50 38.98 473 LYS A C 1
ATOM 2723 O O . LYS A 1 382 ? 39.064 15.059 45.294 0.50 38.76 473 LYS A O 1
ATOM 2729 N N . ALA A 1 383 ? 36.842 14.827 45.202 0.50 38.51 474 ALA A N 1
ATOM 2730 C CA . ALA A 1 383 ? 36.687 14.802 46.648 0.50 39.37 474 ALA A CA 1
ATOM 2731 C C . ALA A 1 383 ? 36.282 13.413 47.120 0.50 40.10 474 ALA A C 1
ATOM 2732 O O . ALA A 1 383 ? 35.207 12.937 46.792 0.50 39.73 474 ALA A O 1
ATOM 2734 N N . CYS A 1 384 ? 37.147 12.769 47.892 0.40 41.75 475 CYS A N 1
ATOM 2735 C CA . CYS A 1 384 ? 36.885 11.419 48.352 0.40 44.29 475 CYS A CA 1
ATOM 2736 C C . CYS A 1 384 ? 35.710 11.415 49.334 0.40 42.95 475 CYS A C 1
ATOM 2737 O O . CYS A 1 384 ? 34.928 10.466 49.379 0.40 41.75 475 CYS A O 1
ATOM 2740 N N . CYS A 1 385 ? 35.591 12.479 50.122 0.20 42.21 476 CYS A N 1
ATOM 2741 C CA . CYS A 1 385 ? 34.538 12.563 51.125 0.20 42.70 476 CYS A CA 1
ATOM 2742 C C . CYS A 1 385 ? 33.656 13.783 50.897 0.20 40.91 476 CYS A C 1
ATOM 2743 O O . CYS A 1 385 ? 33.104 14.335 51.846 0.20 39.78 476 CYS A O 1
ATOM 2746 N N . ASP B 2 5 ? 74.180 13.013 -24.913 1.00 65.50 999 ASP B N 1
ATOM 2747 C CA . ASP B 2 5 ? 74.823 14.234 -24.344 1.00 68.24 999 ASP B CA 1
ATOM 2748 C C . ASP B 2 5 ? 74.927 14.241 -22.791 1.00 70.10 999 ASP B C 1
ATOM 2749 O O . ASP B 2 5 ? 74.989 13.190 -22.125 1.00 60.58 999 ASP B O 1
ATOM 2754 N N . ILE B 2 6 ? 75.007 15.455 -22.251 1.00 74.90 1000 ILE B N 1
ATOM 2755 C CA . ILE B 2 6 ? 74.889 15.724 -20.816 1.00 73.14 1000 ILE B CA 1
ATOM 2756 C C . ILE B 2 6 ? 73.489 15.360 -20.340 1.00 73.94 1000 ILE B C 1
ATOM 2757 O O . ILE B 2 6 ? 73.319 14.823 -19.257 1.00 72.15 1000 ILE B O 1
ATOM 2762 N N . ALA B 2 7 ? 72.495 15.673 -21.185 1.00 75.46 1001 ALA B N 1
ATOM 2763 C CA . ALA B 2 7 ? 71.068 15.438 -20.917 1.00 73.02 1001 ALA B CA 1
ATOM 2764 C C . ALA B 2 7 ? 70.729 13.977 -20.587 1.00 71.11 1001 ALA B C 1
ATOM 2765 O O . ALA B 2 7 ? 69.591 13.661 -20.242 1.00 62.73 1001 ALA B O 1
ATOM 2767 N N . GLN B 2 8 ? 71.703 13.083 -20.744 1.00 77.54 1002 GLN B N 1
ATOM 2768 C CA . GLN B 2 8 ? 71.667 11.781 -20.074 1.00 75.81 1002 GLN B CA 1
ATOM 2769 C C . GLN B 2 8 ? 71.534 12.017 -18.576 1.00 67.33 1002 GLN B C 1
ATOM 2770 O O . GLN B 2 8 ? 70.721 11.394 -17.914 1.00 69.16 1002 GLN B O 1
ATOM 2776 N N . PHE B 2 9 ? 72.335 12.954 -18.070 1.00 61.27 1003 PHE B N 1
ATOM 2777 C CA . PHE B 2 9 ? 72.405 13.299 -16.648 1.00 53.92 1003 PHE B CA 1
ATOM 2778 C C . PHE B 2 9 ? 71.159 14.036 -16.160 1.00 50.86 1003 PHE B C 1
ATOM 2779 O O . PHE B 2 9 ? 70.817 13.952 -14.987 1.00 47.15 1003 PHE B O 1
ATOM 2787 N N . LEU B 2 10 ? 70.500 14.780 -17.050 1.00 50.94 1004 LEU B N 1
ATOM 2788 C CA . LEU B 2 10 ? 69.316 15.574 -16.670 1.00 51.04 1004 LEU B CA 1
ATOM 2789 C C . LEU B 2 10 ? 68.084 14.726 -16.508 1.00 48.21 1004 LEU B C 1
ATOM 2790 O O . LEU B 2 10 ? 67.287 14.982 -15.631 1.00 50.07 1004 LEU B O 1
ATOM 2795 N N . THR B 2 11 ? 67.896 13.741 -17.373 1.00 48.88 1005 THR B N 1
ATOM 2796 C CA . THR B 2 11 ? 66.822 12.775 -17.171 1.00 52.96 1005 THR B CA 1
ATOM 2797 C C . THR B 2 11 ? 67.091 12.050 -15.876 1.00 52.60 1005 THR B C 1
ATOM 2798 O O . THR B 2 11 ? 66.183 11.775 -15.092 1.00 55.01 1005 THR B O 1
ATOM 2802 N N . ASP B 2 12 ? 68.368 11.777 -15.653 1.00 50.47 1006 ASP B N 1
ATOM 2803 C CA . ASP B 2 12 ? 68.839 11.102 -14.461 1.00 48.96 1006 ASP B CA 1
ATOM 2804 C C . ASP B 2 12 ? 68.828 12.009 -13.216 1.00 42.11 1006 ASP B C 1
ATOM 2805 O O . ASP B 2 12 ? 69.298 11.623 -12.135 1.00 37.90 1006 ASP B O 1
ATOM 2810 N N . SER B 2 13 ? 68.317 13.220 -13.384 1.00 39.30 1007 SER B N 1
ATOM 2811 C CA . SER B 2 13 ? 68.113 14.142 -12.281 1.00 39.39 1007 SER B CA 1
ATOM 2812 C C . SER B 2 13 ? 66.632 14.375 -12.061 1.00 38.92 1007 SER B C 1
ATOM 2813 O O . SER B 2 13 ? 66.250 15.177 -11.231 1.00 38.04 1007 SER B O 1
ATOM 2816 N N . GLY B 2 14 ? 65.800 13.657 -12.800 1.00 40.57 1008 GLY B N 1
ATOM 2817 C CA . GLY B 2 14 ? 64.350 13.757 -12.646 1.00 43.56 1008 GLY B CA 1
ATOM 2818 C C . GLY B 2 14 ? 63.639 14.544 -13.735 1.00 46.45 1008 GLY B C 1
ATOM 2819 O O . GLY B 2 14 ? 62.425 14.752 -13.658 1.00 45.47 1008 GLY B O 1
ATOM 2820 N N . MET B 2 15 ? 64.380 14.977 -14.754 1.00 51.52 1009 MET B N 1
ATOM 2821 C CA . MET B 2 15 ? 63.793 15.768 -15.831 1.00 54.34 1009 MET B CA 1
ATOM 2822 C C . MET B 2 15 ? 63.046 14.864 -16.781 1.00 55.42 1009 MET B C 1
ATOM 2823 O O . MET B 2 15 ? 63.566 13.830 -17.219 1.00 59.75 1009 MET B O 1
ATOM 2828 N N . LYS B 2 16 ? 61.826 15.270 -17.102 1.00 52.34 1010 LYS B N 1
ATOM 2829 C CA . LYS B 2 16 ? 60.967 14.517 -17.980 1.00 52.31 1010 LYS B CA 1
ATOM 2830 C C . LYS B 2 16 ? 60.146 15.489 -18.821 1.00 57.28 1010 LYS B C 1
ATOM 2831 O O . LYS B 2 16 ? 59.516 16.408 -18.279 1.00 63.08 1010 LYS B O 1
ATOM 2837 N N . ALA B 2 17 ? 60.126 15.276 -20.135 1.00 57.81 1011 ALA B N 1
ATOM 2838 C CA . ALA B 2 17 ? 59.329 16.122 -21.006 1.00 58.61 1011 ALA B CA 1
ATOM 2839 C C . ALA B 2 17 ? 57.854 15.729 -20.878 1.00 62.03 1011 ALA B C 1
ATOM 2840 O O . ALA B 2 17 ? 57.450 14.601 -21.206 1.00 66.90 1011 ALA B O 1
ATOM 2842 N N . ILE B 2 18 ? 57.060 16.672 -20.392 1.00 59.85 1012 ILE B N 1
ATOM 2843 C CA . ILE B 2 18 ? 55.662 16.436 -20.110 1.00 56.66 1012 ILE B CA 1
ATOM 2844 C C . ILE B 2 18 ? 54.904 16.089 -21.401 1.00 55.15 1012 ILE B C 1
ATOM 2845 O O . ILE B 2 18 ? 55.408 16.299 -22.502 1.00 53.65 1012 ILE B O 1
ATOM 2850 N N . GLU B 2 19 ? 53.712 15.525 -21.253 1.00 55.81 1013 GLU B N 1
ATOM 2851 C CA . GLU B 2 19 ? 52.801 15.340 -22.379 1.00 57.22 1013 GLU B CA 1
ATOM 2852 C C . GLU B 2 19 ? 51.876 16.565 -22.428 1.00 61.03 1013 GLU B C 1
ATOM 2853 O O . GLU B 2 19 ? 51.650 17.201 -21.402 1.00 61.93 1013 GLU B O 1
ATOM 2859 N N . ASP B 2 20 ? 51.337 16.885 -23.611 1.00 67.12 1014 ASP B N 1
ATOM 2860 C CA . ASP B 2 20 ? 50.505 18.108 -23.820 1.00 67.11 1014 ASP B CA 1
ATOM 2861 C C . ASP B 2 20 ? 49.320 18.247 -22.845 1.00 64.19 1014 ASP B C 1
ATOM 2862 O O . ASP B 2 20 ? 49.008 19.347 -22.394 1.00 57.06 1014 ASP B O 1
ATOM 2867 N N . CYS B 2 21 ? 48.648 17.137 -22.543 1.00 62.91 1015 CYS B N 1
ATOM 2868 C CA . CYS B 2 21 ? 47.408 17.196 -21.771 1.00 61.69 1015 CYS B CA 1
ATOM 2869 C C . CYS B 2 21 ? 47.413 16.328 -20.520 1.00 57.16 1015 CYS B C 1
ATOM 2870 O O . CYS B 2 21 ? 48.313 15.518 -20.295 1.00 51.24 1015 CYS B O 1
ATOM 2873 N N . SER B 2 22 ? 46.395 16.539 -19.700 1.00 56.31 1016 SER B N 1
ATOM 2874 C CA . SER B 2 22 ? 46.115 15.690 -18.561 1.00 57.24 1016 SER B CA 1
ATOM 2875 C C . SER B 2 22 ? 44.602 15.429 -18.502 1.00 60.75 1016 SER B C 1
ATOM 2876 O O . SER B 2 22 ? 43.811 16.272 -18.940 1.00 68.29 1016 SER B O 1
ATOM 2879 N N . TRP B 2 23 ? 44.198 14.280 -17.962 1.00 55.42 1017 TRP B N 1
ATOM 2880 C CA . TRP B 2 23 ? 42.818 14.106 -17.524 1.00 52.02 1017 TRP B CA 1
ATOM 2881 C C . TRP B 2 23 ? 42.755 13.918 -16.009 1.00 47.25 1017 TRP B C 1
ATOM 2882 O O . TRP B 2 23 ? 43.501 13.116 -15.444 1.00 43.48 1017 TRP B O 1
ATOM 2893 N N . ASN B 2 24 ? 41.858 14.655 -15.358 1.00 46.21 1018 ASN B N 1
ATOM 2894 C CA . ASN B 2 24 ? 41.650 14.512 -13.916 1.00 50.57 1018 ASN B CA 1
ATOM 2895 C C . ASN B 2 24 ? 40.206 14.161 -13.539 1.00 50.99 1018 ASN B C 1
ATOM 2896 O O . ASN B 2 24 ? 39.299 14.950 -13.753 1.00 53.72 1018 ASN B O 1
ATOM 2901 N N . PRO B 2 25 ? 39.998 12.978 -12.957 1.00 50.27 1019 PRO B N 1
ATOM 2902 C CA . PRO B 2 25 ? 38.652 12.535 -12.619 1.00 50.11 1019 PRO B CA 1
ATOM 2903 C C . PRO B 2 25 ? 38.022 13.310 -11.479 1.00 51.23 1019 PRO B C 1
ATOM 2904 O O . PRO B 2 25 ? 36.821 13.210 -11.291 1.00 54.74 1019 PRO B O 1
ATOM 2908 N N . ILE B 2 26 ? 38.811 14.044 -10.693 1.00 48.68 1020 ILE B N 1
ATOM 2909 C CA . ILE B 2 26 ? 38.222 14.815 -9.611 1.00 47.00 1020 ILE B CA 1
ATOM 2910 C C . ILE B 2 26 ? 37.496 15.994 -10.218 1.00 50.70 1020 ILE B C 1
ATOM 2911 O O . ILE B 2 26 ? 36.428 16.390 -9.756 1.00 53.94 1020 ILE B O 1
ATOM 2916 N N . MET B 2 27 ? 38.097 16.575 -11.241 1.00 52.60 1021 MET B N 1
ATOM 2917 C CA . MET B 2 27 ? 37.455 17.643 -11.971 1.00 54.98 1021 MET B CA 1
ATOM 2918 C C . MET B 2 27 ? 36.846 17.139 -13.247 1.00 55.13 1021 MET B C 1
ATOM 2919 O O . MET B 2 27 ? 35.992 17.798 -13.820 1.00 56.62 1021 MET B O 1
ATOM 2924 N N . GLN B 2 28 ? 37.288 15.977 -13.704 1.00 56.96 1022 GLN B N 1
ATOM 2925 C CA . GLN B 2 28 ? 36.705 15.366 -14.884 1.00 58.43 1022 GLN B CA 1
ATOM 2926 C C . GLN B 2 28 ? 36.772 16.291 -16.069 1.00 55.52 1022 GLN B C 1
ATOM 2927 O O . GLN B 2 28 ? 35.785 16.491 -16.773 1.00 53.89 1022 GLN B O 1
ATOM 2933 N N . GLN B 2 29 ? 37.936 16.885 -16.260 1.00 54.22 1023 GLN B N 1
ATOM 2934 C CA . GLN B 2 29 ? 38.180 17.737 -17.406 1.00 54.02 1023 GLN B CA 1
ATOM 2935 C C . GLN B 2 29 ? 39.515 17.370 -17.956 1.00 54.87 1023 GLN B C 1
ATOM 2936 O O . GLN B 2 29 ? 40.334 16.765 -17.266 1.00 57.57 1023 GLN B O 1
ATOM 2942 N N . MET B 2 30 ? 39.758 17.768 -19.191 1.00 56.21 1024 MET B N 1
ATOM 2943 C CA . MET B 2 30 ? 41.074 17.608 -19.774 1.00 56.66 1024 MET B CA 1
ATOM 2944 C C . MET B 2 30 ? 41.781 18.932 -19.704 1.00 54.58 1024 MET B C 1
ATOM 2945 O O . MET B 2 30 ? 41.237 19.951 -20.113 1.00 54.60 1024 MET B O 1
ATOM 2950 N N . ALA B 2 31 ? 42.988 18.918 -19.157 1.00 55.35 1025 ALA B N 1
ATOM 2951 C CA . ALA B 2 31 ? 43.793 20.115 -19.071 1.00 53.43 1025 ALA B CA 1
ATOM 2952 C C . ALA B 2 31 ? 44.913 19.990 -20.039 1.00 51.41 1025 ALA B C 1
ATOM 2953 O O . ALA B 2 31 ? 45.601 18.984 -20.033 1.00 51.78 1025 ALA B O 1
ATOM 2955 N N . CYS B 2 32 ? 45.105 21.011 -20.868 1.00 53.10 1026 CYS B N 1
ATOM 2956 C CA . CYS B 2 32 ? 46.165 20.990 -21.870 1.00 56.37 1026 CYS B CA 1
ATOM 2957 C C . CYS B 2 32 ? 47.039 22.221 -21.835 1.00 53.63 1026 CYS B C 1
ATOM 2958 O O . CYS B 2 32 ? 46.618 23.281 -21.362 1.00 49.99 1026 CYS B O 1
ATOM 2961 N N . VAL B 2 33 ? 48.270 22.052 -22.326 1.00 55.04 1027 VAL B N 1
ATOM 2962 C CA . VAL B 2 33 ? 49.279 23.108 -22.329 1.00 54.86 1027 VAL B CA 1
ATOM 2963 C C . VAL B 2 33 ? 48.801 24.169 -23.282 1.00 59.48 1027 VAL B C 1
ATOM 2964 O O . VAL B 2 33 ? 48.430 23.858 -24.411 1.00 64.39 1027 VAL B O 1
ATOM 2968 N N . VAL B 2 34 ? 48.778 25.418 -22.836 1.00 62.68 1028 VAL B N 1
ATOM 2969 C CA . VAL B 2 34 ? 48.333 26.514 -23.712 1.00 64.45 1028 VAL B CA 1
ATOM 2970 C C . VAL B 2 34 ? 49.507 27.055 -24.545 1.00 64.76 1028 VAL B C 1
ATOM 2971 O O . VAL B 2 34 ? 50.554 27.436 -24.007 1.00 63.56 1028 VAL B O 1
#

Organism: Toxoplasma gondii (strain ATCC 50861 / VEG) (NCBI:txid432359)